Protein 6XKG (pdb70)

Structure (mmCIF, N/CA/C/O backbone):
data_6XKG
#
_entry.id   6XKG
#
_cell.length_a   133.760
_cell.length_b   65.012
_cell.length_c   92.235
_cell.angle_alpha   90.000
_cell.angle_beta   124.735
_cell.angle_gamma   90.000
#
_symmetry.space_group_name_H-M   'C 1 2 1'
#
loop_
_entity.id
_entity.type
_entity.pdbx_description
1 polymer 'Heparan sulfate glucosamine 3-O-sulfotransferase 3A1'
2 branched '2-deoxy-6-O-sulfo-2-(sulfoamino)-alpha-D-glucopyranose-(1-4)-2-O-sulfo-alpha-L-idopyranuronic acid-(1-4)-2-deoxy-6-O-sulfo-2-(sulfoamino)-alpha-D-glucopyranose-(1-4)-2-O-sulfo-alpha-L-idopyranuronic acid-(1-4)-2-deoxy-6-O-sulfo-2-(sulfoamino)-alpha-D-glucopyranose-(1-4)-beta-D-glucopyranuronic acid'
3 branched '2-acetamido-2-deoxy-6-O-sulfo-alpha-D-glucopyranose-(1-4)-beta-D-glucopyranuronic acid-(1-4)-2-deoxy-6-O-sulfo-2-(sulfoamino)-alpha-D-glucopyranose-(1-4)-2-O-sulfo-alpha-L-idopyranuronic acid-(1-4)-2-deoxy-6-O-sulfo-2-(sulfoamino)-alpha-D-glucopyranose-(1-4)-2-O-sulfo-alpha-L-idopyranuronic acid-(1-4)-2-deoxy-6-O-sulfo-2-(sulfoamino)-alpha-D-glucopyranose-(1-4)-beta-D-glucopyranuronic acid'
4 non-polymer P-NITROPHENOL
5 non-polymer "ADENOSINE-3'-5'-DIPHOSPHATE"
6 non-polymer 'SODIUM ION'
7 non-polymer 1,2-ETHANEDIOL
8 water water
#
loop_
_atom_site.group_PDB
_atom_site.id
_atom_site.type_symbol
_atom_site.label_atom_id
_atom_site.label_alt_id
_atom_site.label_comp_id
_atom_site.label_asym_id
_atom_site.label_entity_id
_atom_site.label_seq_id
_atom_site.pdbx_PDB_ins_code
_atom_site.Cartn_x
_atom_site.Cartn_y
_atom_site.Cartn_z
_atom_site.occupancy
_atom_site.B_iso_or_equiv
_atom_site.auth_seq_id
_atom_site.auth_comp_id
_atom_site.auth_asym_id
_atom_site.auth_atom_id
_atom_site.pdbx_PDB_model_num
ATOM 1 N N . LEU A 1 8 ? 32.69900 -63.86100 88.33500 1.000 59.30873 141 LEU B N 1
ATOM 2 C CA . LEU A 1 8 ? 33.98600 -63.19200 88.50300 1.000 56.55873 141 LEU B CA 1
ATOM 3 C C . LEU A 1 8 ? 34.12200 -62.02800 87.51900 1.000 53.69379 141 LEU B C 1
ATOM 4 O O . LEU A 1 8 ? 34.71600 -61.00600 87.84500 1.000 53.50220 141 LEU B O 1
ATOM 6 N N . ALA A 1 9 ? 33.56700 -62.18200 86.31900 1.000 53.46660 142 ALA B N 1
ATOM 7 C CA . ALA A 1 9 ? 33.61100 -61.12300 85.31700 1.000 52.53468 142 ALA B CA 1
ATOM 8 C C . ALA A 1 9 ? 32.52000 -60.09000 85.58100 1.000 47.66503 142 ALA B C 1
ATOM 9 O O . ALA A 1 9 ? 31.45900 -60.40700 86.13100 1.000 42.11978 142 ALA B O 1
ATOM 11 N N . LEU A 1 10 ? 32.78700 -58.84100 85.18500 1.000 38.18298 143 LEU B N 1
ATOM 12 C CA . LEU A 1 10 ? 31.77200 -57.79000 85.23900 1.000 35.81978 143 LEU B CA 1
ATOM 13 C C . LEU A 1 10 ? 30.92200 -57.86700 83.97800 1.000 32.39469 143 LEU B C 1
ATOM 14 O O . LEU A 1 10 ? 31.43500 -57.72200 82.86200 1.000 31.29372 143 LEU B O 1
ATOM 19 N N . LEU A 1 11 ? 29.63000 -58.08200 84.16100 1.000 25.42011 144 LEU B N 1
ATOM 20 C CA . LEU A 1 11 ? 28.67600 -58.13700 83.06800 1.000 23.20165 144 LEU B CA 1
ATOM 21 C C . LEU A 1 11 ? 28.00600 -56.77700 82.94700 1.000 23.43031 144 LEU B C 1
ATOM 22 O O . LEU A 1 11 ? 27.52800 -56.22500 83.94200 1.000 26.88875 144 LEU B O 1
ATOM 27 N N . LEU A 1 12 ? 28.03000 -56.22000 81.74400 1.000 19.06033 145 LEU B N 1
ATOM 28 C CA . LEU A 1 12 ? 27.64500 -54.83900 81.50800 1.000 21.32745 145 LEU B CA 1
ATOM 29 C C . LEU A 1 12 ? 26.19500 -54.73600 81.08900 1.000 20.54436 145 LEU B C 1
ATOM 30 O O . LEU A 1 12 ? 25.64900 -55.62900 80.44200 1.000 20.22754 145 LEU B O 1
ATOM 35 N N . ASP A 1 13 ? 25.60200 -53.60300 81.40600 1.000 18.25180 146 ASP B N 1
ATOM 36 C CA . ASP A 1 13 ? 24.33800 -53.24300 80.77400 1.000 16.86126 146 ASP B CA 1
ATOM 37 C C . ASP A 1 13 ? 24.56500 -53.12500 79.27100 1.000 18.55941 146 ASP B C 1
ATOM 38 O O . ASP A 1 13 ? 25.49600 -52.46000 78.82800 1.000 19.95776 146 ASP B O 1
ATOM 43 N N A GLU A 1 14 ? 23.71400 -53.77500 78.48800 0.520 19.03431 147 GLU B N 1
ATOM 44 N N B GLU A 1 14 ? 23.71000 -53.77600 78.49000 0.480 19.03991 147 GLU B N 1
ATOM 45 C CA A GLU A 1 14 ? 23.76200 -53.62600 77.04200 0.520 18.68171 147 GLU B CA 1
ATOM 46 C CA B GLU A 1 14 ? 23.74800 -53.64400 77.04100 0.480 18.68840 147 GLU B CA 1
ATOM 47 C C A GLU A 1 14 ? 22.62900 -52.76400 76.51100 0.520 19.73834 147 GLU B C 1
ATOM 48 C C B GLU A 1 14 ? 22.64200 -52.74700 76.51200 0.480 19.72788 147 GLU B C 1
ATOM 49 O O A GLU A 1 14 ? 22.51400 -52.58700 75.29200 0.520 18.62281 147 GLU B O 1
ATOM 50 O O B GLU A 1 14 ? 22.55600 -52.52900 75.29800 0.480 18.64040 147 GLU B O 1
ATOM 61 N N . GLY A 1 15 ? 21.81000 -52.20400 77.39000 1.000 17.48370 148 GLY B N 1
ATOM 62 C CA . GLY A 1 15 ? 20.75400 -51.32300 76.97000 1.000 15.94661 148 GLY B CA 1
ATOM 63 C C . GLY A 1 15 ? 19.50500 -52.09700 76.60800 1.000 20.70496 148 GLY B C 1
ATOM 64 O O . GLY A 1 15 ? 19.39700 -53.30900 76.79000 1.000 20.28522 148 GLY B O 1
ATOM 65 N N . SER A 1 16 ? 18.55500 -51.36400 76.04500 1.000 20.85638 149 SER B N 1
ATOM 66 C CA . SER A 1 16 ? 17.28000 -51.91700 75.62600 1.000 20.28201 149 SER B CA 1
ATOM 67 C C . SER A 1 16 ? 17.26800 -52.10900 74.11100 1.000 18.63572 149 SER B C 1
ATOM 68 O O . SER A 1 16 ? 18.09300 -51.57000 73.37700 1.000 18.81518 149 SER B O 1
ATOM 71 N N . LYS A 1 17 ? 16.27300 -52.85300 73.64400 1.000 16.69427 150 LYS B N 1
ATOM 72 C CA . LYS A 1 17 ? 15.99500 -52.96800 72.22000 1.000 15.49738 150 LYS B CA 1
ATOM 73 C C . LYS A 1 17 ? 15.03700 -51.85700 71.82100 1.000 16.10147 150 LYS B C 1
ATOM 74 O O . LYS A 1 17 ? 13.88600 -51.83000 72.27200 1.000 17.15767 150 LYS B O 1
ATOM 80 N N . GLN A 1 18 ? 15.50300 -50.96900 70.94300 1.000 15.08484 151 GLN B N 1
ATOM 81 C CA . GLN A 1 18 ? 14.70200 -49.90700 70.36900 1.000 14.29686 151 GLN B CA 1
ATOM 82 C C . GLN A 1 18 ? 14.20200 -50.30900 68.99200 1.000 13.39445 151 GLN B C 1
ATOM 83 O O . GLN A 1 18 ? 14.86800 -51.03500 68.25700 1.000 15.52113 151 GLN B O 1
ATOM 89 N N . LEU A 1 19 ? 13.04800 -49.79000 68.62000 1.000 13.14171 152 LEU B N 1
ATOM 90 C CA . LEU A 1 19 ? 12.63200 -49.86200 67.23200 1.000 14.18227 152 LEU B CA 1
ATOM 91 C C . LEU A 1 19 ? 13.61000 -49.05500 66.37500 1.000 12.39134 152 LEU B C 1
ATOM 92 O O . LEU A 1 19 ? 14.17600 -48.06800 66.83300 1.000 14.91411 152 LEU B O 1
ATOM 97 N N . PRO A 1 20 ? 13.82900 -49.44100 65.11400 1.000 13.41953 153 PRO B N 1
ATOM 98 C CA . PRO A 1 20 ? 14.85900 -48.76900 64.31700 1.000 13.74519 153 PRO B CA 1
ATOM 99 C C . PRO A 1 20 ? 14.47500 -47.33100 64.01100 1.000 14.69108 153 PRO B C 1
ATOM 100 O O . PRO A 1 20 ? 13.37200 -47.05800 63.54300 1.000 15.14146 153 PRO B O 1
ATOM 104 N N . GLN A 1 21 ? 15.39800 -46.40800 64.28600 1.000 12.61547 154 GLN B N 1
ATOM 105 C CA . GLN A 1 21 ? 15.17000 -45.01600 63.92700 1.000 14.30890 154 GLN B CA 1
ATOM 106 C C . GLN A 1 21 ? 15.49400 -44.72400 62.46700 1.000 13.64741 154 GLN B C 1
ATOM 107 O O . GLN A 1 21 ? 15.09700 -43.66400 61.95500 1.000 14.86395 154 GLN B O 1
ATOM 113 N N . ALA A 1 22 ? 16.19500 -45.62300 61.78400 1.000 11.62017 155 ALA B N 1
ATOM 114 C CA . ALA A 1 22 ? 16.47400 -45.44200 60.36900 1.000 10.88922 155 ALA B CA 1
ATOM 115 C C . ALA A 1 22 ? 16.45500 -46.81100 59.73000 1.000 12.61980 155 ALA B C 1
ATOM 116 O O . ALA A 1 22 ? 16.95600 -47.78200 60.31900 1.000 13.20581 155 ALA B O 1
ATOM 118 N N . ILE A 1 23 ? 15.87800 -46.87800 58.53200 1.000 12.36704 156 ILE B N 1
ATOM 119 C CA . ILE A 1 23 ? 15.73400 -48.13300 57.80200 1.000 11.04609 156 ILE B CA 1
ATOM 120 C C . ILE A 1 23 ? 16.22400 -47.91600 56.38500 1.000 12.76141 156 ILE B C 1
ATOM 121 O O . ILE A 1 23 ? 15.85700 -46.92000 55.74700 1.000 12.81264 156 ILE B O 1
ATOM 126 N N . ILE A 1 24 ? 17.02000 -48.85500 55.88600 1.000 10.27155 157 ILE B N 1
ATOM 127 C CA . ILE A 1 24 ? 17.37500 -48.87800 54.46700 1.000 10.96376 157 ILE B CA 1
ATOM 128 C C . ILE A 1 24 ? 16.25600 -49.64800 53.76700 1.000 12.03406 157 ILE B C 1
ATOM 129 O O . ILE A 1 24 ? 16.10200 -50.85600 53.96800 1.000 12.46169 157 ILE B O 1
ATOM 134 N N . ILE A 1 25 ? 15.39800 -48.92800 53.04200 1.000 11.76326 158 ILE B N 1
ATOM 135 C CA . ILE A 1 25 ? 14.16000 -49.48800 52.51500 1.000 10.94265 158 ILE B CA 1
ATOM 136 C C . ILE A 1 25 ? 14.27100 -49.94900 51.07300 1.000 13.73802 158 ILE B C 1
ATOM 137 O O . ILE A 1 25 ? 13.28600 -50.45400 50.53800 1.000 13.51443 158 ILE B O 1
ATOM 142 N N . GLY A 1 26 ? 15.41100 -49.75000 50.41500 1.000 12.39178 159 GLY B N 1
ATOM 143 C CA . GLY A 1 26 ? 15.53900 -50.11200 49.00700 1.000 12.29409 159 GLY B CA 1
ATOM 144 C C . GLY A 1 26 ? 16.86200 -49.61300 48.47800 1.000 11.80498 159 GLY B C 1
ATOM 145 O O . GLY A 1 26 ? 17.64400 -49.03700 49.25900 1.000 12.31537 159 GLY B O 1
ATOM 146 N N . VAL A 1 27 ? 17.15000 -49.81900 47.18500 1.000 12.69780 160 VAL B N 1
ATOM 147 C CA . VAL A 1 27 ? 16.37700 -50.67900 46.28200 1.000 12.82825 160 VAL B CA 1
ATOM 148 C C . VAL A 1 27 ? 17.08400 -52.02100 46.16200 1.000 13.40943 160 VAL B C 1
ATOM 149 O O . VAL A 1 27 ? 18.27800 -52.15800 46.43900 1.000 14.69848 160 VAL B O 1
ATOM 153 N N . LYS A 1 28 ? 16.33000 -53.02700 45.72800 1.000 13.78788 161 LYS B N 1
ATOM 154 C CA . LYS A 1 28 ? 16.90000 -54.33100 45.48100 1.000 12.63642 161 LYS B CA 1
ATOM 155 C C . LYS A 1 28 ? 18.06900 -54.21700 44.50000 1.000 14.48160 161 LYS B C 1
ATOM 156 O O . LYS A 1 28 ? 17.91900 -53.64800 43.41300 1.000 14.70660 161 LYS B O 1
ATOM 162 N N . LYS A 1 29 ? 19.23300 -54.72800 44.92000 1.000 13.15403 162 LYS B N 1
ATOM 163 C CA . LYS A 1 29 ? 20.49800 -54.73000 44.19000 1.000 11.61661 162 LYS B CA 1
ATOM 164 C C . LYS A 1 29 ? 21.13500 -53.35500 44.08800 1.000 14.48637 162 LYS B C 1
ATOM 165 O O . LYS A 1 29 ? 22.09800 -53.18000 43.33700 1.000 15.07855 162 LYS B O 1
ATOM 171 N N . GLY A 1 30 ? 20.65600 -52.37500 44.84900 1.000 13.68071 163 GLY B N 1
ATOM 172 C CA . GLY A 1 30 ? 21.25700 -51.05600 44.77800 1.000 13.10885 163 GLY B CA 1
ATOM 173 C C . GLY A 1 30 ? 22.59900 -50.94000 45.46900 1.000 13.98114 163 GLY B C 1
ATOM 174 O O . GLY A 1 30 ? 23.35000 -50.00300 45.17000 1.000 13.56586 163 GLY B O 1
ATOM 175 N N . GLY A 1 31 ? 22.89900 -51.84600 46.41000 1.000 13.32082 164 GLY B N 1
ATOM 176 C CA . GLY A 1 31 ? 24.03100 -51.74500 47.30800 1.000 12.61078 164 GLY B CA 1
ATOM 177 C C . GLY A 1 31 ? 23.61300 -51.65000 48.76300 1.000 10.67271 164 GLY B C 1
ATOM 178 O O . GLY A 1 31 ? 24.35100 -51.09400 49.59000 1.000 12.35718 164 GLY B O 1
ATOM 179 N N . THR A 1 32 ? 22.47400 -52.26000 49.09900 1.000 11.48391 165 THR B N 1
ATOM 180 C CA . THR A 1 32 ? 21.94900 -52.11900 50.45300 1.000 12.02160 165 THR B CA 1
ATOM 181 C C . THR A 1 32 ? 22.82300 -52.83800 51.48500 1.000 12.60153 165 THR B C 1
ATOM 182 O O . THR A 1 32 ? 23.05500 -52.31700 52.59100 1.000 13.05050 165 THR B O 1
ATOM 186 N N . ARG A 1 33 ? 23.32500 -54.03500 51.15900 1.000 13.11642 166 ARG B N 1
ATOM 187 C CA . ARG A 1 33 ? 24.17200 -54.74600 52.11400 1.000 15.28355 166 ARG B CA 1
ATOM 188 C C . ARG A 1 33 ? 25.47200 -53.99600 52.35300 1.000 11.96433 166 ARG B C 1
ATOM 189 O O . ARG A 1 33 ? 25.89200 -53.80400 53.50100 1.000 13.21529 166 ARG B O 1
ATOM 197 N N . ALA A 1 34 ? 26.11400 -53.53800 51.27500 1.000 12.50634 167 ALA B N 1
ATOM 198 C CA . ALA A 1 34 ? 27.34600 -52.77500 51.40600 1.000 10.66806 167 ALA B CA 1
ATOM 199 C C . ALA A 1 34 ? 27.14100 -51.58800 52.32200 1.000 12.77525 167 ALA B C 1
ATOM 200 O O . ALA A 1 34 ? 27.93300 -51.35900 53.23100 1.000 12.73450 167 ALA B O 1
ATOM 202 N N . LEU A 1 35 ? 26.08800 -50.80500 52.08700 1.000 11.63871 168 LEU B N 1
ATOM 203 C CA . LEU A 1 35 ? 25.90600 -49.63100 52.93100 1.000 11.02715 168 LEU B CA 1
ATOM 204 C C . LEU A 1 35 ? 25.74600 -50.01700 54.39400 1.000 11.53088 168 LEU B C 1
ATOM 205 O O . 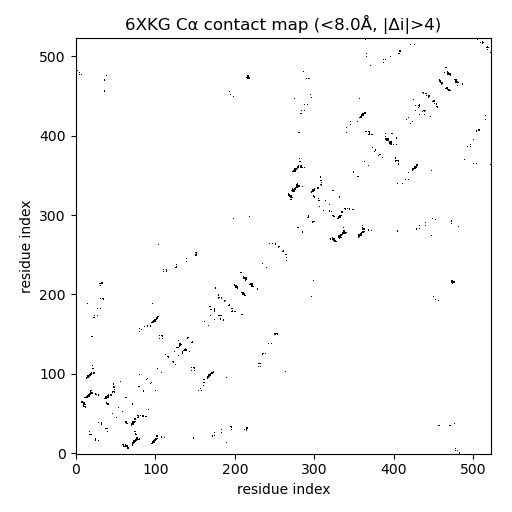LEU A 1 35 ? 26.37000 -49.41300 55.27300 1.000 11.95774 168 LEU B O 1
ATOM 210 N N . LEU A 1 36 ? 24.89700 -51.01000 54.69400 1.000 11.05306 169 LEU B N 1
ATOM 211 C CA . LEU A 1 36 ? 24.69100 -51.36800 56.09800 1.000 11.35063 169 LEU B CA 1
ATOM 212 C C . LEU A 1 36 ? 25.97200 -51.90400 56.72100 1.000 12.48271 169 LEU B C 1
ATOM 213 O O . LEU A 1 36 ? 26.28500 -51.60500 57.88300 1.000 13.35361 169 LEU B O 1
ATOM 218 N N . GLU A 1 37 ? 26.72400 -52.71400 55.96300 1.000 13.74567 170 GLU B N 1
ATOM 219 C CA . GLU A 1 37 ? 27.98200 -53.25200 56.46400 1.000 14.53763 170 GLU B CA 1
ATOM 220 C C . GLU A 1 37 ? 28.96200 -52.14100 56.80300 1.000 13.82105 170 GLU B C 1
ATOM 221 O O . GLU A 1 37 ? 29.64600 -52.20100 57.83400 1.000 15.14360 170 GLU B O 1
ATOM 227 N N . PHE A 1 38 ? 29.03200 -51.11700 55.96500 1.000 12.26763 171 PHE B N 1
ATOM 228 C CA . PHE A 1 38 ? 29.93100 -50.00800 56.23400 1.000 11.91154 171 PHE B CA 1
ATOM 229 C C . PHE A 1 38 ? 29.46900 -49.21600 57.45700 1.000 11.75876 171 PHE B C 1
ATOM 230 O O . PHE A 1 38 ? 30.30000 -48.78800 58.28000 1.000 13.40955 171 PHE B O 1
ATOM 238 N N . LEU A 1 39 ? 28.15600 -48.99200 57.58300 1.000 12.65839 172 LEU B N 1
ATOM 239 C CA . LEU A 1 39 ? 27.64200 -48.25300 58.72600 1.000 13.31396 172 LEU B CA 1
ATOM 240 C C . LEU A 1 39 ? 27.93300 -48.97000 60.02800 1.000 12.84755 172 LEU B C 1
ATOM 241 O O . LEU A 1 39 ? 28.09200 -48.31900 61.06900 1.000 12.64232 172 LEU B O 1
ATOM 246 N N . ARG A 1 40 ? 27.99900 -50.30500 60.01500 1.000 13.28016 173 ARG B N 1
ATOM 247 C CA . ARG A 1 40 ? 28.24800 -51.05500 61.24900 1.000 14.32812 173 ARG B CA 1
ATOM 248 C C . ARG A 1 40 ? 29.63600 -50.79700 61.84300 1.000 15.28414 173 ARG B C 1
ATOM 249 O O . ARG A 1 40 ? 29.86600 -51.15400 63.01200 1.000 16.00691 173 ARG B O 1
ATOM 257 N N . VAL A 1 41 ? 30.56500 -50.22600 61.07000 1.000 13.85024 174 VAL B N 1
ATOM 258 C CA . VAL A 1 41 ? 31.85500 -49.80800 61.60800 1.000 13.50963 174 VAL B CA 1
ATOM 259 C C . VAL A 1 41 ? 31.68800 -48.73800 62.68300 1.000 16.28768 174 VAL B C 1
ATOM 260 O O . VAL A 1 41 ? 32.49700 -48.65700 63.61500 1.000 19.67720 174 VAL B O 1
ATOM 264 N N . HIS A 1 42 ? 30.64300 -47.91100 62.57500 1.000 14.45502 175 HIS B N 1
ATOM 265 C CA . HIS A 1 42 ? 30.47700 -46.75600 63.43700 1.000 13.42957 175 HIS B CA 1
ATOM 266 C C . HIS A 1 42 ? 30.15600 -47.18400 64.87200 1.000 14.57029 175 HIS B C 1
ATOM 267 O O . HIS A 1 42 ? 29.30800 -48.05700 65.09100 1.000 13.88091 175 HIS B O 1
ATOM 274 N N . PRO A 1 43 ? 30.79200 -46.57300 65.87800 1.000 12.59255 176 PRO B N 1
ATOM 275 C CA . PRO A 1 43 ? 30.47600 -46.93500 67.26600 1.000 13.40600 176 PRO B CA 1
ATOM 276 C C . PRO A 1 43 ? 29.03100 -46.67500 67.66800 1.000 13.60870 176 PRO B C 1
ATOM 277 O O . PRO A 1 43 ? 28.56400 -47.26500 68.64900 1.000 14.79572 176 PRO B O 1
ATOM 281 N N . ASP A 1 44 ? 28.32800 -45.78800 66.96300 1.000 12.37859 177 ASP B N 1
ATOM 282 C CA . ASP A 1 44 ? 26.96400 -45.41600 67.31400 1.000 13.94800 177 ASP B CA 1
ATOM 283 C C . ASP A 1 44 ? 25.91000 -46.10100 66.44500 1.000 16.12023 177 ASP B C 1
ATOM 284 O O . ASP A 1 44 ? 24.75400 -45.65300 66.43400 1.000 16.89767 177 ASP B O 1
ATOM 289 N N . VAL A 1 45 ? 26.27300 -47.16000 65.72000 1.000 13.83487 178 VAL B N 1
ATOM 290 C CA . VAL A 1 45 ? 25.33100 -47.91700 64.90100 1.000 12.40464 178 VAL B CA 1
ATOM 291 C C . VAL A 1 45 ? 25.23600 -49.34700 65.40800 1.000 13.78272 178 VAL B C 1
ATOM 292 O O . VAL A 1 45 ? 26.25300 -50.01300 65.62300 1.000 15.19762 178 VAL B O 1
ATOM 296 N N . ARG A 1 46 ? 24.01500 -49.84000 65.54700 1.000 13.11185 179 ARG B N 1
ATOM 297 C CA . ARG A 1 46 ? 23.80400 -51.26600 65.70500 1.000 11.52815 179 ARG B CA 1
ATOM 298 C C . ARG A 1 46 ? 22.79600 -51.72900 64.66600 1.000 12.55720 179 ARG B C 1
ATOM 299 O O . ARG A 1 46 ? 21.77000 -51.08600 64.45500 1.000 14.23278 179 ARG B O 1
ATOM 307 N N . ALA A 1 47 ? 23.08000 -52.84800 64.01600 1.000 12.50742 180 ALA B N 1
ATOM 308 C CA . ALA A 1 47 ? 22.24600 -53.29800 62.90600 1.000 12.82635 180 ALA B CA 1
ATOM 309 C C . ALA A 1 47 ? 21.75500 -54.72900 63.08100 1.000 15.37146 180 ALA B C 1
ATOM 310 O O . ALA A 1 47 ? 22.45300 -55.59600 63.63800 1.000 16.66683 180 ALA B O 1
ATOM 312 N N . VAL A 1 48 ? 20.57400 -54.97500 62.52100 1.000 14.40068 181 VAL B N 1
ATOM 313 C CA . VAL A 1 48 ? 20.10300 -56.32900 62.26200 1.000 16.17721 181 VAL B CA 1
ATOM 314 C C . VAL A 1 48 ? 20.89200 -56.89700 61.09700 1.000 16.09455 181 VAL B C 1
ATOM 315 O O . VAL A 1 48 ? 21.21500 -56.18200 60.13300 1.000 15.34488 181 VAL B O 1
ATOM 319 N N . GLY A 1 49 ? 21.19900 -58.19100 61.16900 1.000 15.40668 182 GLY B N 1
ATOM 320 C CA . GLY A 1 49 ? 21.90700 -58.87500 60.09000 1.000 15.48718 182 GLY B CA 1
ATOM 321 C C . GLY A 1 49 ? 21.03000 -59.23500 58.90600 1.000 16.27243 182 GLY B C 1
ATOM 322 O O . GLY A 1 49 ? 20.97000 -58.48300 57.92900 1.000 17.99541 182 GLY B O 1
ATOM 323 N N . ALA A 1 50 ? 20.33200 -60.36900 58.96800 1.000 17.89045 183 ALA B N 1
ATOM 324 C CA . ALA A 1 50 ? 19.47300 -60.75700 57.85800 1.000 19.72723 183 ALA B CA 1
ATOM 325 C C . ALA A 1 50 ? 18.32300 -59.76600 57.66200 1.000 16.80533 183 ALA B C 1
ATOM 326 O O . ALA A 1 50 ? 17.88500 -59.08300 58.58900 1.000 20.72721 183 ALA B O 1
ATOM 328 N N . GLU A 1 51 ? 17.84800 -59.66900 56.42700 1.000 16.30796 184 GLU B N 1
ATOM 329 C CA . GLU A 1 51 ? 16.72600 -58.79900 56.10300 1.000 15.66496 184 GLU B CA 1
ATOM 330 C C . GLU A 1 51 ? 15.49100 -59.19300 56.90300 1.000 15.49639 184 GLU B C 1
ATOM 331 O O . GLU A 1 51 ? 15.01900 -60.33000 56.75500 1.000 16.62006 184 GLU B O 1
ATOM 337 N N . PRO A 1 52 ? 14.90400 -58.29400 57.70900 1.000 14.62429 185 PRO B N 1
ATOM 338 C CA . PRO A 1 52 ? 13.72000 -58.71600 58.49500 1.000 15.23989 185 PRO B CA 1
ATOM 339 C C . PRO A 1 52 ? 12.49300 -59.03300 57.67000 1.000 18.55097 185 PRO B C 1
ATOM 340 O O . PRO A 1 52 ? 11.70000 -59.91000 58.05300 1.000 17.05792 185 PRO B O 1
ATOM 344 N N . HIS A 1 53 ? 12.24700 -58.29000 56.59300 1.000 15.02183 186 HIS B N 1
ATOM 345 C CA . HIS A 1 53 ? 11.00100 -58.40700 55.84400 1.000 14.08913 186 HIS B CA 1
ATOM 346 C C . HIS A 1 53 ? 9.79300 -58.33100 56.76300 1.000 15.93073 186 HIS B C 1
ATOM 347 O O . HIS A 1 53 ? 8.83500 -59.09900 56.63400 1.000 17.71322 186 HIS B O 1
ATOM 354 N N . PHE A 1 54 ? 9.82000 -57.36000 57.67300 1.000 14.73058 187 PHE B N 1
ATOM 355 C CA . PHE A 1 54 ? 8.69000 -57.17500 58.58000 1.000 15.04506 187 PHE B CA 1
ATOM 356 C C . PHE A 1 54 ? 7.53700 -56.44900 57.91100 1.000 16.99712 187 PHE B C 1
ATOM 357 O O . PHE A 1 54 ? 6.40700 -56.95000 57.90900 1.000 18.38937 187 PHE B O 1
ATOM 365 N N . PHE A 1 55 ? 7.78700 -55.27600 57.32200 1.000 15.40477 188 PHE B N 1
ATOM 366 C CA . PHE A 1 55 ? 6.69500 -54.45200 56.83100 1.000 17.23582 188 PHE B CA 1
ATOM 367 C C . PHE A 1 55 ? 6.09000 -54.98600 55.53900 1.000 19.83385 188 PHE B C 1
ATOM 368 O O . PHE A 1 55 ? 5.00400 -54.53100 55.15700 1.000 20.56030 188 PHE B O 1
ATOM 376 N N . ASP A 1 56 ? 6.73200 -55.96800 54.89800 1.000 16.09171 189 ASP B N 1
ATOM 377 C CA . ASP A 1 56 ? 6.14300 -56.61800 53.73100 1.000 17.20474 189 ASP B CA 1
ATOM 378 C C . ASP A 1 56 ? 5.60900 -58.01600 54.02500 1.000 22.54546 189 ASP B C 1
ATOM 379 O O . ASP A 1 56 ? 4.45000 -58.29500 53.67000 1.000 25.65917 189 ASP B O 1
ATOM 384 N N . ARG A 1 57 ? 6.36500 -58.90100 54.67400 1.000 17.65838 190 ARG B N 1
ATOM 385 C CA . ARG A 1 57 ? 5.99700 -60.31600 54.80100 1.000 19.48257 190 ARG B CA 1
ATOM 386 C C . ARG A 1 57 ? 5.52600 -60.74400 56.18200 1.000 20.90805 190 ARG B C 1
ATOM 387 O O . ARG A 1 57 ? 4.66400 -61.62400 56.27400 1.000 25.79467 190 ARG B O 1
ATOM 395 N N . SER A 1 58 ? 6.08700 -60.20300 57.26500 1.000 21.14180 191 SER B N 1
ATOM 396 C CA . SER A 1 58 ? 5.82000 -60.72300 58.60500 1.000 20.79563 191 SER B CA 1
ATOM 397 C C . SER A 1 58 ? 5.08600 -59.71200 59.48400 1.000 19.39470 191 SER B C 1
ATOM 398 O O . SER A 1 58 ? 5.10200 -59.83100 60.71500 1.000 21.10470 191 SER B O 1
ATOM 401 N N . TYR A 1 59 ? 4.40600 -58.75900 58.86900 1.000 19.77517 192 TYR B N 1
ATOM 402 C CA . TYR A 1 59 ? 3.76000 -57.67700 59.59600 1.000 20.46801 192 TYR B CA 1
ATOM 403 C C . TYR A 1 59 ? 2.74100 -58.17200 60.61400 1.000 22.35399 192 TYR B C 1
ATOM 404 O O . TYR A 1 59 ? 2.53000 -57.51300 61.64400 1.000 20.84846 192 TYR B O 1
ATOM 413 N N . ASP A 1 60 ? 2.08900 -59.30700 60.33700 1.000 21.60357 193 ASP B N 1
ATOM 414 C CA . ASP A 1 60 ? 1.12600 -59.86000 61.29500 1.000 21.61087 193 ASP B CA 1
ATOM 415 C C . ASP A 1 60 ? 1.76500 -60.30300 62.60100 1.000 25.94383 193 ASP B C 1
ATOM 416 O O . ASP A 1 60 ? 1.04800 -60.51000 63.59500 1.000 24.57358 193 ASP B O 1
ATOM 421 N N . LYS A 1 61 ? 3.08300 -60.47100 62.63800 1.000 21.47890 194 LYS B N 1
ATOM 422 C CA . LYS A 1 61 ? 3.74900 -60.82400 63.88200 1.000 21.22613 194 LYS B CA 1
ATOM 423 C C . LYS A 1 61 ? 3.73600 -59.66700 64.87300 1.000 23.21978 194 LYS B C 1
ATOM 424 O O . LYS A 1 61 ? 3.88900 -59.90600 66.07300 1.000 22.07082 194 LYS B O 1
ATOM 430 N N . GLY A 1 62 ? 3.54300 -58.43000 64.40300 1.000 19.09997 195 GLY B N 1
ATOM 431 C CA . GLY A 1 62 ? 3.43200 -57.28100 65.28200 1.000 18.88961 195 GLY B CA 1
ATOM 432 C C . GLY A 1 62 ? 4.76500 -56.64900 65.66700 1.000 17.72666 195 GLY B C 1
ATOM 433 O O . GLY A 1 62 ? 5.85100 -57.24900 65.57900 1.000 17.50226 195 GLY B O 1
ATOM 434 N N . LEU A 1 63 ? 4.65300 -55.43700 66.21500 1.000 16.10627 196 LEU B N 1
ATOM 435 C CA . LEU A 1 63 ? 5.83000 -54.64400 66.54100 1.000 16.79949 196 LEU B CA 1
ATOM 436 C C . LEU A 1 63 ? 6.60800 -55.14300 67.74700 1.000 16.17281 196 LEU B C 1
ATOM 437 O O . LEU A 1 63 ? 7.78700 -54.77700 67.88000 1.000 15.89268 196 LEU B O 1
ATOM 442 N N . ALA A 1 64 ? 6.00700 -55.91200 68.67100 1.000 16.38998 197 ALA B N 1
ATOM 443 C CA . ALA A 1 64 ? 6.84500 -56.47800 69.72500 1.000 16.75717 197 ALA B CA 1
ATOM 444 C C . ALA A 1 64 ? 7.81800 -57.50100 69.15400 1.000 19.80746 197 ALA B C 1
ATOM 445 O O . ALA A 1 64 ? 8.99400 -57.53700 69.54200 1.000 18.00106 197 ALA B O 1
ATOM 447 N N . TRP A 1 65 ? 7.34700 -58.31000 68.20500 1.000 17.98606 198 TRP B N 1
ATOM 448 C CA . TRP A 1 65 ? 8.22000 -59.26700 67.53500 1.000 17.94701 198 TRP B CA 1
ATOM 449 C C . TRP A 1 65 ? 9.32100 -58.54300 66.77200 1.000 19.41277 198 TRP B C 1
ATOM 450 O O . TRP A 1 65 ? 10.49900 -58.92100 66.84900 1.000 19.88873 198 TRP B O 1
ATOM 461 N N . TYR A 1 66 ? 8.95400 -57.47400 66.06800 1.000 17.42594 199 TYR B N 1
ATOM 462 C CA . TYR A 1 66 ? 9.94700 -56.69000 65.32200 1.000 14.40166 199 TYR B CA 1
ATOM 463 C C . TYR A 1 66 ? 10.97100 -56.06900 66.26500 1.000 16.45794 199 TYR B C 1
ATOM 464 O O . TYR A 1 66 ? 12.18700 -56.15700 66.04200 1.000 16.22005 199 TYR B O 1
ATOM 473 N N . ARG A 1 67 ? 10.50300 -55.45000 67.34800 1.000 16.56221 200 ARG B N 1
ATOM 474 C CA . ARG A 1 67 ? 11.42100 -54.92100 68.34000 1.000 16.44903 200 ARG B CA 1
ATOM 475 C C . ARG A 1 67 ? 12.39100 -55.98900 68.82000 1.000 17.80917 200 ARG B C 1
ATOM 476 O O . ARG A 1 67 ? 13.58600 -55.72000 68.99900 1.000 16.89580 200 ARG B O 1
ATOM 484 N N . ASP A 1 68 ? 11.89400 -57.20900 69.04700 1.000 17.84689 201 ASP B N 1
ATOM 485 C CA . ASP A 1 68 ? 12.74800 -58.22400 69.63900 1.000 17.32782 201 ASP B CA 1
ATOM 486 C C . ASP A 1 68 ? 13.79900 -58.72500 68.65900 1.000 17.70879 201 ASP B C 1
ATOM 487 O O . ASP A 1 68 ? 14.79300 -59.30200 69.10500 1.000 19.53002 201 ASP B O 1
ATOM 492 N N . LEU A 1 69 ? 13.61300 -58.48800 67.35200 1.000 16.18380 202 LEU B N 1
ATOM 493 C CA . LEU A 1 69 ? 14.62800 -58.81000 66.35500 1.000 18.08294 202 LEU B CA 1
ATOM 494 C C . LEU A 1 69 ? 15.80900 -57.85400 66.42900 1.000 19.06015 202 LEU B C 1
ATOM 495 O O . LEU A 1 69 ? 16.89500 -58.17400 65.91700 1.000 17.87365 202 LEU B O 1
ATOM 500 N N . MET A 1 70 ? 15.60700 -56.67900 67.00800 1.000 16.04323 203 MET B N 1
ATOM 501 C CA . MET A 1 70 ? 16.61400 -55.62600 66.95300 1.000 14.19690 203 MET B CA 1
ATOM 502 C C . MET A 1 70 ? 17.79500 -55.93400 67.87800 1.000 15.36107 203 MET B C 1
ATOM 503 O O . MET A 1 70 ? 17.63700 -56.58800 68.91700 1.000 16.94268 203 MET B O 1
ATOM 508 N N . PRO A 1 71 ? 18.98800 -55.44500 67.54900 1.000 13.79772 204 PRO B N 1
ATOM 509 C CA . PRO A 1 71 ? 20.07400 -55.45100 68.53400 1.000 15.71156 204 PRO B CA 1
ATOM 510 C C . PRO A 1 71 ? 19.74200 -54.55400 69.71500 1.000 18.90678 204 PRO B C 1
ATOM 511 O O . PRO A 1 71 ? 18.97200 -53.60200 69.60400 1.000 17.15276 204 PRO B O 1
ATOM 515 N N . ARG A 1 72 ? 20.37700 -54.82700 70.85200 1.000 16.60698 205 ARG B N 1
ATOM 516 C CA . ARG A 1 72 ? 20.34300 -53.86400 71.94800 1.000 14.38664 205 ARG B CA 1
ATOM 517 C C . ARG A 1 72 ? 21.22000 -52.66400 71.63000 1.000 17.19253 205 ARG B C 1
ATOM 518 O O . ARG A 1 72 ? 22.19800 -52.76200 70.88300 1.000 17.31765 205 ARG B O 1
ATOM 526 N N . THR A 1 73 ? 20.86800 -51.51600 72.20300 1.000 14.99026 206 THR B N 1
ATOM 527 C CA . THR A 1 73 ? 21.65100 -50.31100 72.02300 1.000 13.49728 206 THR B CA 1
ATOM 528 C C . THR A 1 73 ? 21.82900 -49.58600 73.34500 1.000 17.02301 206 THR B C 1
ATOM 529 O O . THR A 1 73 ? 20.93000 -49.54700 74.19800 1.000 17.80153 206 THR B O 1
ATOM 533 N N . LEU A 1 74 ? 22.99800 -48.98100 73.47200 1.000 15.70100 207 LEU B N 1
ATOM 534 C CA . LEU A 1 74 ? 23.22900 -47.96100 74.48700 1.000 15.18545 207 LEU B CA 1
ATOM 535 C C . LEU A 1 74 ? 22.62700 -46.62500 74.05300 1.000 17.60397 207 LEU B C 1
ATOM 536 O O . LEU A 1 74 ? 22.38100 -46.37500 72.87200 1.000 16.47294 207 LEU B O 1
ATOM 541 N N . ASP A 1 75 ? 22.44000 -45.73100 75.02300 1.000 21.69161 208 ASP B N 1
ATOM 542 C CA . ASP A 1 75 ? 21.97000 -44.38200 74.71000 1.000 19.75319 208 ASP B CA 1
ATOM 543 C C . ASP A 1 75 ? 22.80800 -43.75700 73.60500 1.000 22.09603 208 ASP B C 1
ATOM 544 O O . ASP A 1 75 ? 24.04500 -43.80400 73.63600 1.000 22.94701 208 ASP B O 1
ATOM 549 N N . GLY A 1 76 ? 22.12300 -43.15200 72.63100 1.000 19.97098 209 GLY B N 1
ATOM 550 C CA . GLY A 1 76 ? 22.77700 -42.44400 71.55700 1.000 21.40817 209 GLY B CA 1
ATOM 551 C C . GLY A 1 76 ? 23.08000 -43.28000 70.33900 1.000 17.16529 209 GLY B C 1
ATOM 552 O O . GLY A 1 76 ? 23.37200 -42.71500 69.28100 1.000 19.58990 209 GLY B O 1
ATOM 553 N N . GLN A 1 77 ? 23.05400 -44.59900 70.46100 1.000 17.50909 210 GLN B N 1
ATOM 554 C CA . GLN A 1 77 ? 23.27300 -45.43800 69.29300 1.000 11.76296 210 GLN B CA 1
ATOM 555 C C . GLN A 1 77 ? 21.98200 -45.54300 68.51100 1.000 15.24409 210 GLN B C 1
ATOM 556 O O . GLN A 1 77 ? 20.88700 -45.50600 69.08700 1.000 16.95115 210 GLN B O 1
ATOM 562 N N A ILE A 1 78 ? 22.12400 -45.65300 67.18800 0.520 14.12804 211 ILE B N 1
ATOM 563 N N B ILE A 1 78 ? 22.11600 -45.66300 67.19000 0.480 14.13421 211 ILE B N 1
ATOM 564 C CA A ILE A 1 78 ? 21.00900 -45.81300 66.26000 0.520 14.46516 211 ILE B CA 1
ATOM 565 C CA B ILE A 1 78 ? 20.98100 -45.80000 66.28100 0.480 14.46816 211 ILE B CA 1
ATOM 566 C C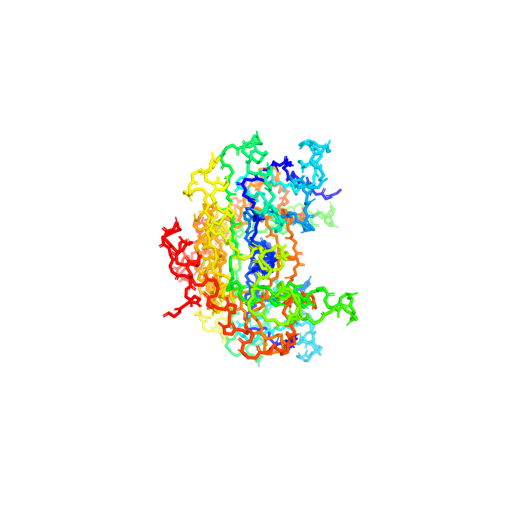 A ILE A 1 78 ? 20.86200 -47.29600 65.95600 0.520 15.63453 211 ILE B C 1
ATOM 567 C C B ILE A 1 78 ? 20.85300 -47.26300 65.88300 0.480 15.65069 211 ILE B C 1
ATOM 568 O O A ILE A 1 78 ? 21.85700 -48.02200 65.81000 0.520 16.90147 211 ILE B O 1
ATOM 569 O O B ILE A 1 78 ? 21.84800 -47.93800 65.57800 0.480 16.32180 211 ILE B O 1
ATOM 578 N N . THR A 1 79 ? 19.61800 -47.74200 65.86400 1.000 11.82263 212 THR B N 1
ATOM 579 C CA . THR A 1 79 ? 19.25600 -49.09300 65.45700 1.000 11.45930 212 THR B CA 1
ATOM 580 C C . THR A 1 79 ? 18.78100 -49.07200 64.00700 1.000 12.58023 212 THR B C 1
ATOM 581 O O . THR A 1 79 ? 17.94800 -48.23500 63.64400 1.000 12.53079 212 THR B O 1
ATOM 585 N N . MET A 1 80 ? 19.29800 -50.00500 63.18200 1.000 12.34643 213 MET B N 1
ATOM 586 C CA . MET A 1 80 ? 18.98200 -50.02200 61.75800 1.000 11.09748 213 MET B CA 1
ATOM 587 C C . MET A 1 80 ? 18.73900 -51.43800 61.26500 1.000 13.05408 213 MET B C 1
ATOM 588 O O . MET A 1 80 ? 19.25600 -52.40700 61.81600 1.000 13.34434 213 MET B O 1
ATOM 593 N N . GLU A 1 81 ? 17.97700 -51.54000 60.17500 1.000 13.25813 214 GLU B N 1
ATOM 594 C CA . GLU A 1 81 ? 17.86400 -52.76500 59.39700 1.000 11.79501 214 GLU B CA 1
ATOM 595 C C . GLU A 1 81 ? 17.77000 -52.36800 57.93800 1.000 13.12203 214 GLU B C 1
ATOM 596 O O . GLU A 1 81 ? 17.48800 -51.21200 57.62200 1.000 12.34601 214 GLU B O 1
ATOM 602 N N . LYS A 1 82 ? 18.00400 -53.33800 57.04700 1.000 12.54490 215 LYS B N 1
ATOM 603 C CA . LYS A 1 82 ? 17.68400 -53.16500 55.62900 1.000 13.54550 215 LYS B CA 1
ATOM 604 C C . LYS A 1 82 ? 16.80900 -54.30700 55.13100 1.000 12.64991 215 LYS B C 1
ATOM 605 O O . LYS A 1 82 ? 17.06200 -55.47700 55.44300 1.000 13.11768 215 LYS B O 1
ATOM 611 N N . THR A 1 83 ? 15.77900 -53.94100 54.39700 1.000 11.79807 216 THR B N 1
ATOM 612 C CA . THR A 1 83 ? 14.94100 -54.83900 53.60000 1.000 11.29268 216 THR B CA 1
ATOM 613 C C . THR A 1 83 ? 14.66300 -54.17700 52.25600 1.000 12.69697 216 THR B C 1
ATOM 614 O O . THR A 1 83 ? 13.85100 -53.24700 52.18000 1.000 13.90308 216 THR B O 1
ATOM 618 N N . PRO A 1 84 ? 15.29600 -54.61900 51.16800 1.000 13.09484 217 PRO B N 1
ATOM 619 C CA . PRO A 1 84 ? 15.17600 -53.85400 49.91800 1.000 13.80091 217 PRO B CA 1
ATOM 620 C C . PRO A 1 84 ? 13.78000 -53.81400 49.32700 1.000 14.90617 217 PRO B C 1
ATOM 621 O O . PRO A 1 84 ? 13.47600 -52.85300 48.61800 1.000 15.76642 217 PRO B O 1
ATOM 625 N N . SER A 1 85 ? 12.93000 -54.80600 49.59300 1.000 14.92840 218 SER B N 1
ATOM 626 C CA . SER A 1 85 ? 11.58700 -54.81300 49.02600 1.000 16.68679 218 SER B CA 1
ATOM 627 C C . SER A 1 85 ? 10.65100 -53.79000 49.65000 1.000 15.13498 218 SER B C 1
ATOM 628 O O . SER A 1 85 ? 9.56800 -53.55100 49.10500 1.000 16.32762 218 SER B O 1
ATOM 631 N N . TYR A 1 86 ? 11.00200 -53.18300 50.78700 1.000 13.90894 219 TYR B N 1
ATOM 632 C CA . TYR A 1 86 ? 10.07400 -52.20800 51.37100 1.000 13.47062 219 TYR B CA 1
ATOM 633 C C . TYR A 1 86 ? 9.69500 -51.13000 50.36900 1.000 13.68198 219 TYR B C 1
ATOM 634 O O . TYR A 1 86 ? 8.52900 -50.72800 50.29800 1.000 14.96696 219 TYR B O 1
ATOM 643 N N . PHE A 1 87 ? 10.66400 -50.64300 49.58300 1.000 13.30977 220 PHE B N 1
ATOM 644 C CA . PHE A 1 87 ? 10.44400 -49.50400 48.69900 1.000 13.77696 220 PHE B CA 1
ATOM 645 C C . PHE A 1 87 ? 9.29300 -49.74000 47.73500 1.000 15.59533 220 PHE B C 1
ATOM 646 O O . PHE A 1 87 ? 8.55200 -48.79900 47.41500 1.000 16.00410 220 PHE B O 1
ATOM 654 N N . VAL A 1 88 ? 9.11800 -50.98000 47.28200 1.000 15.93182 221 VAL B N 1
ATOM 655 C CA . VAL A 1 88 ? 8.09700 -51.31700 46.28600 1.000 15.69942 221 VAL B CA 1
ATOM 656 C C . VAL A 1 88 ? 6.87100 -51.96300 46.91800 1.000 17.89257 221 VAL B C 1
ATOM 657 O O . VAL A 1 88 ? 6.00400 -52.48500 46.20200 1.000 20.84695 221 VAL B O 1
ATOM 661 N N . THR A 1 89 ? 6.77900 -51.94600 48.24600 1.000 16.82444 222 THR B N 1
ATOM 662 C CA . THR A 1 89 ? 5.66900 -52.55000 48.96800 1.000 17.69423 222 THR B CA 1
ATOM 663 C C . THR A 1 89 ? 4.63000 -51.46300 49.22000 1.000 17.58428 222 THR B C 1
ATOM 664 O O . THR A 1 89 ? 4.88800 -50.50100 49.95600 1.000 17.23525 222 THR B O 1
ATOM 668 N N . ARG A 1 90 ? 3.44000 -51.62500 48.63000 1.000 20.49587 223 ARG B N 1
ATOM 669 C CA . ARG A 1 90 ? 2.46400 -50.54100 48.63300 1.000 19.02176 223 ARG B CA 1
ATOM 670 C C . ARG A 1 90 ? 2.06900 -50.14600 50.05300 1.000 19.41139 223 ARG B C 1
ATOM 671 O O . ARG A 1 90 ? 1.89100 -48.95900 50.34100 1.000 20.10763 223 ARG B O 1
ATOM 673 N N . GLU A 1 91 ? 1.95300 -51.11900 50.93800 1.000 20.52779 224 GLU B N 1
ATOM 674 C CA . GLU A 1 91 ? 1.50000 -50.84900 52.29000 1.000 20.77939 224 GLU B CA 1
ATOM 675 C C . GLU A 1 91 ? 2.60300 -50.32500 53.19600 1.000 20.36974 224 GLU B C 1
ATOM 676 O O . GLU A 1 91 ? 2.31100 -49.81200 54.28200 1.000 20.74743 224 GLU B O 1
ATOM 682 N N . ALA A 1 92 ? 3.86800 -50.45900 52.80700 1.000 16.29957 225 ALA B N 1
ATOM 683 C CA . ALA A 1 92 ? 4.93300 -50.19400 53.76700 1.000 15.61680 225 ALA B CA 1
ATOM 684 C C . ALA A 1 92 ? 5.00400 -48.74900 54.23800 1.000 18.59076 225 ALA B C 1
ATOM 685 O O . ALA A 1 92 ? 5.27900 -48.53800 55.43700 1.000 16.42186 225 ALA B O 1
ATOM 687 N N . PRO A 1 93 ? 4.79700 -47.72800 53.40200 1.000 16.63803 226 PRO B N 1
ATOM 688 C CA . PRO A 1 93 ? 4.90200 -46.35900 53.92200 1.000 16.36036 226 PRO B CA 1
ATOM 689 C C . PRO A 1 93 ? 3.95500 -46.08600 55.08000 1.000 16.47935 226 PRO B C 1
ATOM 690 O O . PRO A 1 93 ? 4.37300 -45.53000 56.09200 1.000 16.83909 226 PRO B O 1
ATOM 694 N N . ALA A 1 94 ? 2.68800 -46.46600 54.93800 1.000 18.24678 227 ALA B N 1
ATOM 695 C CA . ALA A 1 94 ? 1.74000 -46.25800 56.03200 1.000 17.27239 227 ALA B CA 1
ATOM 696 C C . ALA A 1 94 ? 2.15400 -47.02100 57.27200 1.000 19.34568 227 ALA B C 1
ATOM 697 O O . ALA A 1 94 ? 1.99000 -46.53000 58.39600 1.000 17.73743 227 ALA B O 1
ATOM 699 N N . ARG A 1 95 ? 2.63900 -48.24400 57.09500 1.000 15.76725 228 ARG B N 1
ATOM 700 C CA . ARG A 1 95 ? 2.96300 -49.08100 58.24300 1.000 16.27159 228 ARG B CA 1
ATOM 701 C C . ARG A 1 95 ? 4.18000 -48.55200 58.98300 1.000 15.59823 228 ARG B C 1
ATOM 702 O O . ARG A 1 95 ? 4.20500 -48.55100 60.22000 1.000 15.89210 228 ARG B O 1
ATOM 710 N N . ILE A 1 96 ? 5.20700 -48.10900 58.25200 1.000 16.31463 229 ILE B N 1
ATOM 711 C CA . ILE A 1 96 ? 6.38200 -47.56500 58.91400 1.000 16.45588 229 ILE B CA 1
ATOM 712 C C . ILE A 1 96 ? 6.03500 -46.26100 59.60400 1.000 15.89812 229 ILE B C 1
ATOM 713 O O . ILE A 1 96 ? 6.45000 -46.03100 60.74500 1.000 15.45597 229 ILE B O 1
ATOM 718 N N . SER A 1 97 ? 5.26400 -45.38400 58.94500 1.000 15.64773 230 SER B N 1
ATOM 719 C CA . SER A 1 97 ? 4.83500 -44.15600 59.60700 1.000 15.67856 230 SER B CA 1
ATOM 720 C C . SER A 1 97 ? 4.03400 -44.45400 60.88300 1.000 16.27280 230 SER B C 1
ATOM 721 O O . SER A 1 97 ? 4.18600 -43.74800 61.88300 1.000 17.24769 230 SER B O 1
ATOM 724 N N . ALA A 1 98 ? 3.19500 -45.49600 60.86700 1.000 15.93438 231 ALA B N 1
ATOM 725 C CA . ALA A 1 98 ? 2.43200 -45.84700 62.07200 1.000 16.25169 231 ALA B CA 1
ATOM 726 C C . ALA A 1 98 ? 3.35300 -46.25900 63.20800 1.000 16.77568 231 ALA B C 1
ATOM 727 O O . ALA A 1 98 ? 3.08500 -45.95800 64.37900 1.000 17.18219 231 ALA B O 1
ATOM 729 N N . MET A 1 99 ? 4.43900 -46.95900 62.89800 1.000 15.78758 232 MET B N 1
ATOM 730 C CA . MET A 1 99 ? 5.45600 -47.21100 63.91600 1.000 15.86074 232 MET B CA 1
ATOM 731 C C . MET A 1 99 ? 6.06400 -45.90800 64.42700 1.000 16.52482 232 MET B C 1
ATOM 732 O O . MET A 1 99 ? 6.08700 -45.65800 65.64300 1.000 17.30775 232 MET B O 1
ATOM 737 N N . SER A 1 100 ? 6.55100 -45.05300 63.52500 1.000 14.95390 233 SER B N 1
ATOM 738 C CA . SER A 1 100 ? 6.95400 -43.69900 63.89300 1.000 15.26880 233 SER B CA 1
ATOM 739 C C . SER A 1 100 ? 7.00500 -42.81800 62.66400 1.000 16.53947 233 SER B C 1
ATOM 740 O O . SER A 1 100 ? 7.69500 -43.12900 61.68300 1.000 15.55869 233 SER B O 1
ATOM 743 N N A LYS A 1 101 ? 6.29900 -41.69100 62.72800 0.610 18.19861 234 LYS B N 1
ATOM 744 N N B LYS A 1 101 ? 6.29900 -41.68900 62.72000 0.390 18.20921 234 LYS B N 1
ATOM 745 C CA A LYS A 1 101 ? 6.34200 -40.74200 61.63200 0.610 18.89292 234 LYS B CA 1
ATOM 746 C CA B LYS A 1 101 ? 6.35400 -40.74700 61.61300 0.390 18.88013 234 LYS B CA 1
ATOM 747 C C A LYS A 1 101 ? 7.72400 -40.12300 61.46000 0.610 16.91227 234 LYS B C 1
ATOM 748 C C B LYS A 1 101 ? 7.73600 -40.12300 61.45400 0.390 16.96745 234 LYS B C 1
ATOM 749 O O A LYS A 1 101 ? 8.00600 -39.58900 60.38500 0.610 17.47894 234 LYS B O 1
ATOM 750 O O B LYS A 1 101 ? 8.02300 -39.56900 60.39000 0.390 17.52183 234 LYS B O 1
ATOM 761 N N . ASP A 1 102 ? 8.59400 -40.22700 62.46900 1.000 16.63666 235 ASP B N 1
ATOM 762 C CA . ASP A 1 102 ? 9.92000 -39.61400 62.44100 1.000 15.54697 235 ASP B CA 1
ATOM 763 C C . ASP A 1 102 ? 11.00100 -40.54200 61.90600 1.000 15.22176 235 ASP B C 1
ATOM 764 O O . ASP A 1 102 ? 12.17100 -40.14500 61.90500 1.000 15.70702 235 ASP B O 1
ATOM 769 N N . THR A 1 103 ? 10.63600 -41.74300 61.48100 1.000 15.21512 236 THR B N 1
ATOM 770 C CA . THR A 1 103 ? 11.61600 -42.68600 60.95100 1.000 13.50434 236 THR B CA 1
ATOM 771 C C . THR A 1 103 ? 12.34000 -42.06700 59.76500 1.000 13.42718 236 THR B C 1
ATOM 772 O O . THR A 1 103 ? 11.72900 -41.43000 58.90500 1.000 15.59116 236 THR B O 1
ATOM 776 N N . LYS A 1 104 ? 13.65900 -42.23700 59.74000 1.000 13.27245 237 LYS B N 1
ATOM 777 C CA . LYS A 1 104 ? 14.48400 -41.83400 58.60500 1.000 12.13807 237 LYS B CA 1
ATOM 778 C C . LYS A 1 104 ? 14.59900 -43.01300 57.65700 1.000 13.47404 237 LYS B C 1
ATOM 779 O O . LYS A 1 104 ? 14.72400 -44.16600 58.08600 1.000 13.35331 237 LYS B O 1
ATOM 785 N N . LEU A 1 105 ? 14.60500 -42.70900 56.35800 1.000 13.81918 238 LEU B N 1
ATOM 786 C CA . LEU A 1 105 ? 14.51800 -43.72100 55.31700 1.000 11.94099 238 LEU B CA 1
ATOM 787 C C . LEU A 1 105 ? 15.67200 -43.53000 54.34800 1.000 13.47668 238 LEU B C 1
ATOM 788 O O . LEU A 1 105 ? 15.87400 -42.41800 53.85000 1.000 14.91471 238 LEU B O 1
ATOM 793 N N . ILE A 1 106 ? 16.41500 -44.59300 54.07200 1.000 12.36529 239 ILE B N 1
ATOM 794 C CA . ILE A 1 106 ? 17.52400 -44.54800 53.11600 1.000 11.28713 239 ILE B CA 1
ATOM 795 C C . ILE A 1 106 ? 17.18400 -45.44200 51.92700 1.000 12.96177 239 ILE B C 1
ATOM 796 O O . ILE A 1 106 ? 16.78100 -46.60300 52.09900 1.000 13.76292 239 ILE B O 1
ATOM 801 N N . VAL A 1 107 ? 17.38000 -44.90600 50.72600 1.000 13.34164 240 VAL B N 1
ATOM 802 C CA . VAL A 1 107 ? 17.16000 -45.63100 49.46300 1.000 11.30749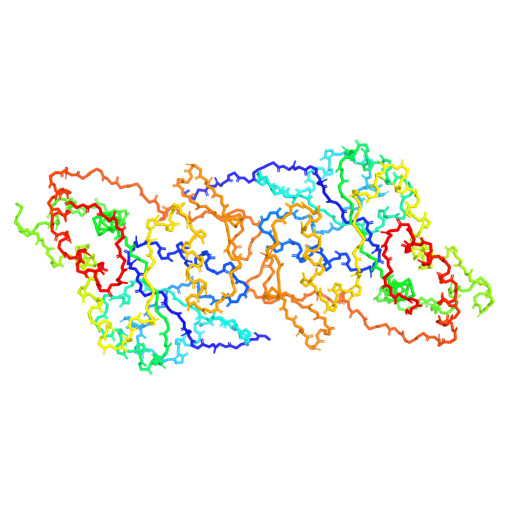 240 VAL B CA 1
ATOM 803 C C . VAL A 1 107 ? 18.48400 -45.61000 48.71100 1.000 13.09061 240 VAL B C 1
ATOM 804 O O . VAL A 1 107 ? 18.95100 -44.54300 48.30300 1.000 13.75143 240 VAL B O 1
ATOM 808 N N . VAL A 1 108 ? 19.12100 -46.76500 48.57700 1.000 12.71266 241 VAL B N 1
ATOM 809 C CA . VAL A 1 108 ? 20.33600 -46.89900 47.77800 1.000 12.55523 241 VAL B CA 1
ATOM 810 C C . VAL A 1 108 ? 19.92300 -47.22300 46.35000 1.000 12.04928 241 VAL B C 1
ATOM 811 O O . VAL A 1 108 ? 19.41700 -48.31900 46.07900 1.000 13.09887 241 VAL B O 1
ATOM 815 N N . VAL A 1 109 ? 20.10200 -46.25300 45.45400 1.000 12.91176 242 VAL B N 1
ATOM 816 C CA . VAL A 1 109 ? 19.62300 -46.35800 44.08200 1.000 13.42201 242 VAL B CA 1
ATOM 817 C C . VAL A 1 109 ? 20.78700 -46.71600 43.16900 1.000 15.55180 242 VAL B C 1
ATOM 818 O O . VAL A 1 109 ? 21.96300 -46.59000 43.52400 1.000 14.74691 242 VAL B O 1
ATOM 822 N N . ARG A 1 110 ? 20.44300 -47.19400 41.97300 1.000 13.10117 243 ARG B N 1
ATOM 823 C CA . ARG A 1 110 ? 21.38800 -47.72600 40.99800 1.000 12.61790 243 ARG B CA 1
ATOM 824 C C . ARG A 1 110 ? 20.77900 -47.53900 39.61800 1.000 13.16439 243 ARG B C 1
ATOM 825 O O . ARG A 1 110 ? 19.55700 -47.62000 39.45500 1.000 15.99541 243 ARG B O 1
ATOM 833 N N . ASP A 1 111 ? 21.63600 -47.32300 38.61600 1.000 13.37949 244 ASP B N 1
ATOM 834 C CA . ASP A 1 111 ? 21.18500 -47.28700 37.23100 1.000 15.88361 244 ASP B CA 1
ATOM 835 C C . ASP A 1 111 ? 20.13000 -48.36000 37.01400 1.000 14.00435 244 ASP B C 1
ATOM 836 O O . ASP A 1 111 ? 20.42000 -49.54500 37.21000 1.000 15.04767 244 ASP B O 1
ATOM 841 N N . PRO A 1 112 ? 18.88000 -47.99000 36.70200 1.000 13.66913 245 PRO B N 1
ATOM 842 C CA . PRO A 1 112 ? 17.83500 -49.02100 36.56500 1.000 14.17805 245 PRO B CA 1
ATOM 843 C C . PRO A 1 112 ? 18.18500 -50.15800 35.62000 1.000 14.17318 245 PRO B C 1
ATOM 844 O O . PRO A 1 112 ? 17.76000 -51.29100 35.85400 1.000 16.42910 245 PRO B O 1
ATOM 848 N N . VAL A 1 113 ? 19.01500 -49.90800 34.59900 1.000 16.11621 246 VAL B N 1
ATOM 849 C CA . VAL A 1 113 ? 19.37900 -50.96900 33.66300 1.000 16.69608 246 VAL B CA 1
ATOM 850 C C . VAL A 1 113 ? 20.34200 -51.97400 34.30600 1.000 16.55629 246 VAL B C 1
ATOM 851 O O . VAL A 1 113 ? 20.12400 -53.18900 34.25200 1.000 16.29537 246 VAL B O 1
ATOM 855 N N . THR A 1 114 ? 21.41100 -51.49600 34.95100 1.000 14.23667 247 THR B N 1
ATOM 856 C CA . THR A 1 114 ? 22.30000 -52.44300 35.62500 1.000 14.74859 247 THR B CA 1
ATOM 857 C C . THR A 1 114 ? 21.61800 -53.05600 36.85400 1.000 14.57287 247 THR B C 1
ATOM 858 O O . THR A 1 114 ? 21.90900 -54.19900 37.22100 1.000 16.57324 247 THR B O 1
ATOM 862 N N . ARG A 1 115 ? 20.69500 -52.32200 37.48900 1.000 14.55074 248 ARG B N 1
ATOM 863 C CA . ARG A 1 115 ? 19.93300 -52.89800 38.59500 1.000 13.34071 248 ARG B CA 1
ATOM 864 C C . ARG A 1 115 ? 19.09300 -54.08300 38.12200 1.000 14.84117 248 ARG B C 1
ATOM 865 O O . ARG A 1 115 ? 19.09600 -55.15000 38.75400 1.000 15.02134 248 ARG B O 1
ATOM 873 N N . ALA A 1 116 ? 18.42200 -53.92800 36.98400 1.000 16.07644 249 ALA B N 1
ATOM 874 C CA . ALA A 1 116 ? 17.61300 -55.01100 36.41900 1.000 16.36704 249 ALA B CA 1
ATOM 875 C C . ALA A 1 116 ? 18.48300 -56.21500 36.06400 1.000 15.85100 249 ALA B C 1
ATOM 876 O O . ALA A 1 116 ? 18.14500 -57.36400 36.37100 1.000 17.51251 249 ALA B O 1
ATOM 878 N N . ILE A 1 117 ? 19.62900 -55.96700 35.42700 1.000 14.88070 250 ILE B N 1
ATOM 879 C CA . ILE A 1 117 ? 20.51900 -57.08100 35.08900 1.000 15.08024 250 ILE B CA 1
ATOM 880 C C . ILE A 1 117 ? 21.04200 -57.76500 36.33700 1.000 17.13474 250 ILE B C 1
ATOM 881 O O . ILE A 1 117 ? 21.17700 -58.99600 36.38900 1.000 17.54894 250 ILE B O 1
ATOM 886 N N . SER A 1 118 ? 21.37800 -56.98600 37.36700 1.000 14.49677 251 SER B N 1
ATOM 887 C CA . SER A 1 118 ? 21.85200 -57.56400 38.61100 1.000 16.05782 251 SER B CA 1
ATOM 888 C C . SER A 1 118 ? 20.81000 -58.48100 39.22800 1.000 14.03841 251 SER B C 1
ATOM 889 O O . SER A 1 118 ? 21.14200 -59.54300 39.75400 1.000 16.64858 251 SER B O 1
ATOM 892 N N . ASP A 1 119 ? 19.54900 -58.03400 39.21500 1.000 14.29206 252 ASP B N 1
ATOM 893 C CA . ASP A 1 119 ? 18.41900 -58.76900 39.77300 1.000 15.64463 252 ASP B CA 1
ATOM 894 C C . ASP A 1 119 ? 18.23700 -60.09100 39.03600 1.000 16.76766 252 ASP B C 1
ATOM 895 O O . ASP A 1 119 ? 18.15000 -61.16700 39.64500 1.000 17.24545 252 ASP B O 1
ATOM 900 N N . TYR A 1 120 ? 18.27000 -60.01700 37.71800 1.000 15.50778 253 TYR B N 1
ATOM 901 C CA . TYR A 1 120 ? 18.23600 -61.22300 36.88800 1.000 16.17458 253 TYR B CA 1
ATOM 902 C C . TYR A 1 120 ? 19.41800 -62.13200 37.17700 1.000 21.32476 253 TYR B C 1
ATOM 903 O O . TYR A 1 120 ? 19.26200 -63.34700 37.30500 1.000 20.15251 253 TYR B O 1
ATOM 912 N N . THR A 1 121 ? 20.62300 -61.56200 37.29100 1.000 17.12545 254 THR B N 1
ATOM 913 C CA . THR A 1 121 ? 21.79500 -62.38000 37.58500 1.000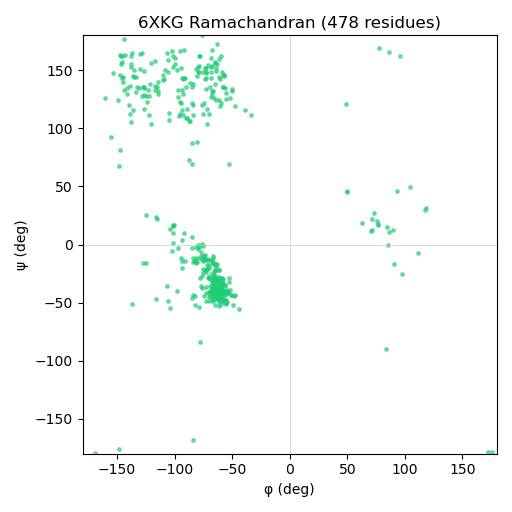 19.02416 254 THR B CA 1
ATOM 914 C C . THR A 1 121 ? 21.68200 -63.07800 38.93800 1.000 21.29734 254 THR B C 1
ATOM 915 O O . THR A 1 121 ? 22.14700 -64.21300 39.10800 1.000 20.36659 254 THR B O 1
ATOM 919 N N . GLN A 1 122 ? 21.08700 -62.41400 39.93600 1.000 17.04325 255 GLN B N 1
ATOM 920 C CA . GLN A 1 122 ? 20.85000 -63.07600 41.20600 1.000 17.90588 255 GLN B CA 1
ATOM 921 C C . GLN A 1 122 ? 19.94600 -64.30300 41.03500 1.000 22.76705 255 GLN B C 1
ATOM 922 O O . GLN A 1 122 ? 20.21400 -65.37400 41.59300 1.000 20.72021 255 GLN B O 1
ATOM 928 N N . THR A 1 123 ? 18.85700 -64.15900 40.29300 1.000 18.55870 256 THR B N 1
ATOM 929 C CA . THR A 1 123 ? 17.99100 -65.31000 40.04700 1.000 19.03377 256 THR B CA 1
ATOM 930 C C . THR A 1 123 ? 18.75000 -66.40900 39.30800 1.000 25.01311 256 THR B C 1
ATOM 931 O O . THR A 1 123 ? 18.68700 -67.58100 39.68800 1.000 23.77451 256 THR B O 1
ATOM 935 N N . LEU A 1 124 ? 19.52100 -66.02800 38.29700 1.000 20.71798 257 LEU B N 1
ATOM 936 C CA . LEU A 1 124 ? 20.31800 -66.98300 37.51800 1.000 24.76221 257 LEU B CA 1
ATOM 937 C C . LEU A 1 124 ? 21.28300 -67.79200 38.38200 1.000 27.58655 257 LEU B C 1
ATOM 938 O O . LEU A 1 124 ? 21.47300 -68.99300 38.15300 1.000 28.08520 257 LEU B O 1
ATOM 943 N N . SER A 1 125 ? 21.92600 -67.14900 39.36100 1.000 24.62684 258 SER B N 1
ATOM 944 C CA . SER A 1 125 ? 22.84900 -67.84500 40.25000 1.000 25.58796 258 SER B CA 1
ATOM 945 C C . SER A 1 125 ? 22.16200 -68.94200 41.04500 1.000 31.62303 258 SER B C 1
ATOM 946 O O . SER A 1 125 ? 22.83100 -69.86700 41.52100 1.000 33.49337 258 SER B O 1
ATOM 949 N N . LYS A 1 126 ? 20.84300 -68.86300 41.20300 1.000 24.81359 259 LYS B N 1
ATOM 950 C CA . LYS A 1 126 ? 20.09300 -69.84800 41.95600 1.000 27.34587 259 LYS B CA 1
ATOM 951 C C . LYS A 1 126 ? 19.26000 -70.75500 41.06400 1.000 28.95602 259 LYS B C 1
ATOM 952 O O . LYS A 1 126 ? 18.85000 -71.82500 41.52400 1.000 32.86862 259 LYS B O 1
ATOM 958 N N A ARG A 1 127 ? 19.02300 -70.36400 39.80900 0.570 30.55340 260 ARG B N 1
ATOM 959 N N B ARG A 1 127 ? 19.01900 -70.36300 39.81100 0.430 30.54894 260 ARG B N 1
ATOM 960 C CA A ARG A 1 127 ? 18.15400 -71.10200 38.88900 0.570 34.68050 260 ARG B CA 1
ATOM 961 C CA B ARG A 1 127 ? 18.15400 -71.10200 38.88700 0.430 34.65933 260 ARG B CA 1
ATOM 962 C C A ARG A 1 127 ? 18.76500 -70.99800 37.49500 0.570 34.10850 260 ARG B C 1
ATOM 963 C C B ARG A 1 127 ? 18.76100 -71.00000 37.49000 0.430 34.10450 260 ARG B C 1
ATOM 964 O O A ARG A 1 127 ? 18.43600 -70.08700 36.72500 0.570 32.16321 260 ARG B O 1
ATOM 965 O O B ARG A 1 127 ? 18.42400 -70.09500 36.71600 0.430 32.16185 260 ARG B O 1
ATOM 980 N N . PRO A 1 128 ? 19.66200 -71.92300 37.12800 1.000 34.60412 261 PRO B N 1
ATOM 981 C CA . PRO A 1 128 ? 20.46000 -71.72500 35.89600 1.000 36.82061 261 PRO B CA 1
ATOM 982 C C . PRO A 1 128 ? 19.69000 -71.73500 34.58400 1.000 37.86859 261 PRO B C 1
ATOM 983 O O . PRO A 1 128 ? 20.16400 -71.13300 33.61300 1.000 36.71169 261 PRO B O 1
ATOM 987 N N A ASP A 1 129 ? 18.52600 -72.38500 34.53200 0.470 37.29253 262 ASP B N 1
ATOM 988 N N B ASP A 1 129 ? 18.55100 -72.41200 34.49000 0.530 37.28941 262 ASP B N 1
ATOM 989 C CA A ASP A 1 129 ? 17.78200 -72.59000 33.29500 0.470 39.66427 262 ASP B CA 1
ATOM 990 C CA B ASP A 1 129 ? 17.83900 -72.52800 33.21900 0.530 39.65549 262 ASP B CA 1
ATOM 991 C C A ASP A 1 129 ? 16.59900 -71.63700 33.15900 0.470 38.81006 262 ASP B C 1
ATOM 992 C C B ASP A 1 129 ? 16.58800 -71.65300 33.19100 0.530 38.80388 262 ASP B C 1
ATOM 993 O O A ASP A 1 129 ? 15.60200 -71.97100 32.50700 0.470 40.48811 262 ASP B O 1
ATOM 994 O O B ASP A 1 129 ? 15.54400 -72.04100 32.65900 0.530 40.51662 262 ASP B O 1
ATOM 1003 N N . ILE A 1 130 ? 16.68500 -70.45400 33.75700 1.000 36.64021 263 ILE B N 1
ATOM 1004 C CA . ILE A 1 130 ? 15.62100 -69.45700 33.64400 1.000 36.02192 263 ILE B CA 1
ATOM 1005 C C . ILE A 1 130 ? 15.59000 -68.98100 32.19800 1.000 30.89674 263 ILE B C 1
ATOM 1006 O O . ILE A 1 130 ? 16.53400 -69.25200 31.44500 1.000 33.52263 263 ILE B O 1
ATOM 1011 N N . PRO A 1 131 ? 14.55300 -68.26200 31.77200 1.000 36.74299 264 PRO B N 1
ATOM 1012 C CA . PRO A 1 131 ? 14.56200 -67.67800 30.42900 1.000 30.50069 264 PRO B CA 1
ATOM 1013 C C . PRO A 1 131 ? 15.61300 -66.58100 30.31300 1.000 34.24271 264 PRO B C 1
ATOM 1014 O O . PRO A 1 131 ? 16.16700 -66.10100 31.30100 1.000 28.99382 264 PRO B O 1
ATOM 1018 N N . THR A 1 132 ? 15.87900 -66.17900 29.07300 1.000 31.09114 265 THR B N 1
ATOM 1019 C CA . THR A 1 132 ? 16.84100 -65.11900 28.80800 1.000 31.07768 265 THR B CA 1
ATOM 1020 C C . THR A 1 132 ? 16.33300 -63.76100 29.30100 1.000 27.16637 265 THR B C 1
ATOM 1021 O O . THR A 1 132 ? 15.12800 -63.48100 29.30300 1.000 28.23324 265 THR B O 1
ATOM 1025 N N . PHE A 1 133 ? 17.28300 -62.90400 29.71200 1.000 26.09066 266 PHE B N 1
ATOM 1026 C CA . PHE A 1 133 ? 16.93600 -61.53100 30.07700 1.000 25.95777 266 PHE B CA 1
ATOM 1027 C C . PHE A 1 133 ? 16.20100 -60.84400 28.94100 1.000 28.30181 266 PHE B C 1
ATOM 1028 O O . PHE A 1 133 ? 15.20100 -60.15000 29.16200 1.000 26.70856 266 PHE B O 1
ATOM 1036 N N . GLU A 1 134 ? 16.67600 -61.04700 27.71000 1.000 30.57949 267 GLU B N 1
ATOM 1037 C CA . GLU A 1 134 ? 16.07900 -60.37700 26.55600 1.000 30.59019 267 GLU B CA 1
ATOM 1038 C C . GLU A 1 134 ? 14.63100 -60.81200 26.33000 1.000 32.51697 267 GLU B C 1
ATOM 1039 O O . GLU A 1 134 ? 13.78200 -59.98700 25.98700 1.000 34.74868 267 GLU B O 1
ATOM 1045 N N . SER A 1 135 ? 14.31900 -62.09000 26.53500 1.000 31.21868 268 SER B N 1
ATOM 1046 C CA . SER A 1 135 ? 12.93700 -62.52700 26.35400 1.000 31.76001 268 SER B CA 1
ATOM 1047 C C . SER A 1 135 ? 12.02600 -61.91700 27.41200 1.000 34.93662 268 SER B C 1
ATOM 1048 O O . SER A 1 135 ? 10.87400 -61.57700 27.13300 1.000 34.37181 268 SER B O 1
ATOM 1051 N N . LEU A 1 136 ? 12.52300 -61.76200 28.63400 1.000 29.50014 269 LEU B N 1
ATOM 1052 C CA . LEU A 1 136 ? 11.70600 -61.20600 29.69300 1.000 30.37585 269 LEU B CA 1
ATOM 1053 C C . LEU A 1 136 ? 11.49800 -59.70600 29.54100 1.000 31.01273 269 LEU B C 1
ATOM 1054 O O . LEU A 1 136 ? 10.54300 -59.16500 30.11700 1.000 29.36508 269 LEU B O 1
ATOM 1059 N N . THR A 1 137 ? 12.37300 -59.02100 28.80200 1.000 29.18523 270 THR B N 1
ATOM 1060 C CA . THR A 1 137 ? 12.29800 -57.56400 28.70000 1.000 27.85044 270 THR B CA 1
ATOM 1061 C C . THR A 1 137 ? 11.05500 -57.09600 27.95000 1.000 27.35028 270 THR B C 1
ATOM 1062 O O . THR A 1 137 ? 10.54900 -56.00100 28.22800 1.000 29.53026 270 THR B O 1
ATOM 1066 N N . PHE A 1 138 ? 10.54600 -57.89300 27.00800 1.000 29.91952 271 PHE B N 1
ATOM 1067 C CA . PHE A 1 138 ? 9.47800 -57.44600 26.12100 1.000 31.50120 271 PHE B CA 1
ATOM 1068 C C . PHE A 1 138 ? 8.18600 -58.21600 26.35300 1.000 39.95891 271 PHE B C 1
ATOM 1069 O O . PHE A 1 138 ? 8.20200 -59.43100 26.59100 1.000 37.60154 271 PHE B O 1
ATOM 1077 N N . LYS A 1 139 ? 7.07300 -57.48600 26.30400 1.000 34.46430 272 LYS B N 1
ATOM 1078 C CA . LYS A 1 139 ? 5.77000 -58.10200 26.09200 1.000 40.75649 272 LYS B CA 1
ATOM 1079 C C . LYS A 1 139 ? 5.74100 -58.58400 24.64600 1.000 49.51159 272 LYS B C 1
ATOM 1080 O O . LYS A 1 139 ? 5.80700 -57.77500 23.71300 1.000 55.82091 272 LYS B O 1
ATOM 1082 N N . ASN A 1 140 ? 5.72100 -59.90700 24.48200 1.000 57.05137 273 ASN B N 1
ATOM 1083 C CA . ASN A 1 140 ? 5.79100 -60.65500 23.22400 1.000 66.18386 273 ASN B CA 1
ATOM 1084 C C . ASN A 1 140 ? 7.13600 -61.37800 23.20200 1.000 65.24239 273 ASN B C 1
ATOM 1085 O O . ASN A 1 140 ? 7.38500 -62.21600 22.32700 1.000 62.55547 273 ASN B O 1
ATOM 1090 N N . ARG A 1 141 ? 7.98900 -61.06800 24.19200 1.000 61.47921 274 ARG B N 1
ATOM 1091 C CA . ARG A 1 141 ? 9.23400 -61.77900 24.48900 1.000 57.94242 274 ARG B CA 1
ATOM 1092 C C . ARG A 1 141 ? 10.24100 -61.69900 23.35500 1.000 64.33204 274 ARG B C 1
ATOM 1093 O O . ARG A 1 141 ? 11.17200 -62.51600 23.29900 1.000 64.45035 274 ARG B O 1
ATOM 1095 N N . THR A 1 142 ? 10.08100 -60.73300 22.44500 1.000 66.07789 275 THR B N 1
ATOM 1096 C CA . THR A 1 142 ? 11.03600 -60.56400 21.35000 1.000 69.92965 275 THR B CA 1
ATOM 1097 C C . THR A 1 142 ? 11.37800 -59.09200 21.12100 1.000 66.86002 275 THR B C 1
ATOM 1098 O O . THR A 1 142 ? 12.56600 -58.74400 21.07400 1.000 60.13943 275 THR B O 1
ATOM 1102 N N . ALA A 1 143 ? 10.38700 -58.20900 20.98500 1.000 61.25707 276 ALA B N 1
ATOM 1103 C CA . ALA A 1 143 ? 10.73400 -56.81100 20.74100 1.000 60.54250 276 ALA B CA 1
ATOM 1104 C C . ALA A 1 143 ? 9.52200 -55.89300 20.86900 1.000 63.11145 276 ALA B C 1
ATOM 1105 O O . ALA A 1 143 ? 8.39800 -56.31600 21.17000 1.000 50.27663 276 ALA B O 1
ATOM 1107 N N . GLY A 1 144 ? 9.79800 -54.60800 20.63300 1.000 59.74603 277 GLY B N 1
ATOM 1108 C CA . GLY A 1 144 ? 8.83600 -53.53900 20.56400 1.000 53.87920 277 GLY B CA 1
ATOM 1109 C C . GLY A 1 144 ? 8.50500 -53.02200 21.93800 1.000 54.43200 277 GLY B C 1
ATOM 1110 O O . GLY A 1 144 ? 9.16300 -52.12400 22.47500 1.000 55.57862 277 GLY B O 1
ATOM 1111 N N . LEU A 1 145 ? 7.49700 -53.63200 22.53000 1.000 53.06933 278 LEU B N 1
ATOM 1112 C CA . LEU A 1 145 ? 6.90700 -53.13000 23.75000 1.000 48.10643 278 LEU B CA 1
ATOM 1113 C C . LEU A 1 145 ? 7.56800 -53.77400 24.95600 1.000 40.70379 278 LEU B C 1
ATOM 1114 O O . LEU A 1 145 ? 7.69500 -55.00300 25.03100 1.000 37.14973 278 LEU B O 1
ATOM 1119 N N . ILE A 1 146 ? 7.98900 -52.94100 25.88700 1.000 40.49419 279 ILE B N 1
ATOM 1120 C CA . ILE A 1 146 ? 8.69300 -53.42000 27.06400 1.000 38.85746 279 ILE B CA 1
ATOM 1121 C C . ILE A 1 146 ? 7.66900 -53.86000 28.10800 1.000 38.68071 279 ILE B C 1
ATOM 1122 O O . ILE A 1 146 ? 6.62200 -53.22000 28.29000 1.000 37.55321 279 ILE B O 1
ATOM 1127 N N . ASP A 1 147 ? 7.94500 -54.99500 28.75300 1.000 32.77628 280 ASP B N 1
ATOM 1128 C CA . ASP A 1 147 ? 7.08000 -55.54100 29.79200 1.000 28.32210 280 ASP B CA 1
ATOM 1129 C C . ASP A 1 147 ? 7.36300 -54.80500 31.09200 1.000 32.69794 280 ASP B C 1
ATOM 1130 O O . ASP A 1 147 ? 8.17100 -55.22500 31.91600 1.000 33.11881 280 ASP B O 1
ATOM 1135 N N . THR A 1 148 ? 6.65100 -53.69400 31.28900 1.000 33.47520 281 THR B N 1
ATOM 1136 C CA . THR A 1 148 ? 6.78400 -52.92500 32.51600 1.000 34.32288 281 THR B CA 1
ATOM 1137 C C . THR A 1 148 ? 6.25800 -53.67200 33.73200 1.000 34.08436 281 THR B C 1
ATOM 1138 O O . THR A 1 148 ? 6.55200 -53.26700 34.86500 1.000 36.90345 281 THR B O 1
ATOM 1142 N N . SER A 1 149 ? 5.48400 -54.74300 33.52800 1.000 31.77385 282 SER B N 1
ATOM 1143 C CA . SER A 1 149 ? 4.99600 -55.54900 34.63600 1.000 33.38718 282 SER B CA 1
ATOM 1144 C C . SER A 1 149 ? 6.04000 -56.53200 35.14200 1.000 28.81668 282 SER B C 1
ATOM 1145 O O . SER A 1 149 ? 5.86700 -57.08800 36.22800 1.000 32.23485 282 SER B O 1
ATOM 1148 N N . TRP A 1 150 ? 7.11000 -56.77500 34.37900 1.000 25.45670 283 TRP B N 1
ATOM 1149 C CA . TRP A 1 150 ? 8.17900 -57.63900 34.86000 1.000 23.61577 283 TRP B CA 1
ATOM 1150 C C . TRP A 1 150 ? 8.84700 -56.97400 36.05200 1.000 19.96975 283 TRP B C 1
ATOM 1151 O O . TRP A 1 150 ? 9.28200 -55.82600 35.94800 1.000 22.38948 283 TRP B O 1
ATOM 1162 N N . SER A 1 151 ? 8.93200 -57.70200 37.17000 1.000 23.53947 284 SER B N 1
ATOM 1163 C CA . SER A 1 151 ? 9.51100 -57.16300 38.39900 1.000 20.67091 284 SER B CA 1
ATOM 1164 C C . SER A 1 151 ? 10.85600 -56.47700 38.15700 1.000 21.08887 284 SER B C 1
ATOM 1165 O O . SER A 1 151 ? 11.10400 -55.37400 38.66400 1.000 20.08001 284 SER B O 1
ATOM 1168 N N . ALA A 1 152 ? 11.73000 -57.09900 37.36200 1.000 18.97323 285 ALA B N 1
ATOM 1169 C CA . ALA A 1 152 ? 13.08000 -56.55200 37.21300 1.000 18.43416 285 ALA B CA 1
ATOM 1170 C C . ALA A 1 152 ? 13.04900 -55.16900 36.58800 1.000 19.57573 285 ALA B C 1
ATOM 1171 O O . ALA A 1 152 ? 13.90500 -54.32100 36.89200 1.000 18.11495 285 ALA B O 1
ATOM 1173 N N . ILE A 1 153 ? 12.07600 -54.90200 35.71900 1.000 19.17448 286 ILE B N 1
ATOM 1174 C CA . ILE A 1 153 ? 11.91200 -53.55700 35.16100 1.000 19.44223 286 ILE B CA 1
ATOM 1175 C C . ILE A 1 153 ? 11.14100 -52.63800 36.12300 1.000 17.58766 286 ILE B C 1
ATOM 1176 O O . ILE A 1 153 ? 11.53500 -51.48600 36.35200 1.000 18.86461 286 ILE B O 1
ATOM 1181 N N . GLN A 1 154 ? 10.04900 -53.13300 36.71100 1.000 16.84432 287 GLN B N 1
ATOM 1182 C CA . GLN A 1 154 ? 9.18400 -52.30300 37.55400 1.000 20.40647 287 GLN B CA 1
ATOM 1183 C C . GLN A 1 154 ? 9.91600 -51.73500 38.77100 1.000 18.07240 287 GLN B C 1
ATOM 1184 O O . GLN A 1 154 ? 9.69200 -50.57400 39.15100 1.000 17.49915 287 GLN B O 1
ATOM 1190 N N . ILE A 1 155 ? 10.77200 -52.53800 39.40900 1.000 16.65349 288 ILE B N 1
ATOM 1191 C CA . ILE A 1 155 ? 11.49000 -52.07900 40.60300 1.000 15.41959 288 ILE B CA 1
ATOM 1192 C C . ILE A 1 155 ? 12.30000 -50.84000 40.28300 1.000 15.51270 288 ILE B C 1
ATOM 1193 O O . ILE A 1 155 ? 12.47800 -49.95700 41.14100 1.000 16.80073 288 ILE B O 1
ATOM 1198 N N . GLY A 1 156 ? 12.81100 -50.74400 39.04000 1.000 18.25638 289 GLY B N 1
ATOM 1199 C CA . GLY A 1 156 ? 13.65000 -49.63700 38.62900 1.000 14.98531 289 GLY B CA 1
ATOM 1200 C C . GLY A 1 156 ? 12.97600 -48.32700 38.32700 1.000 16.22862 289 GLY B C 1
ATOM 1201 O O . GLY A 1 156 ? 13.70100 -47.34500 38.10300 1.000 15.94826 289 GLY B O 1
ATOM 1202 N N . ILE A 1 157 ? 11.63700 -48.26500 38.32600 1.000 15.87526 290 ILE B N 1
ATOM 1203 C CA . ILE A 1 157 ? 10.91500 -47.02800 38.06800 1.000 15.51045 290 ILE B CA 1
ATOM 1204 C C . ILE A 1 157 ? 10.76700 -46.30300 39.40200 1.000 15.28778 290 ILE B C 1
ATOM 1205 O O . ILE A 1 157 ? 9.67100 -46.24000 39.98300 1.000 16.73309 290 ILE B O 1
ATOM 1210 N N . TYR A 1 158 ? 11.89100 -45.75700 39.88000 1.000 15.35409 291 TYR B N 1
ATOM 1211 C CA . TYR A 1 158 ? 11.97700 -45.25200 41.25400 1.000 13.58127 291 TYR B CA 1
ATOM 1212 C C . TYR A 1 158 ? 10.98500 -44.12100 41.52600 1.000 14.90232 291 TYR B C 1
ATOM 1213 O O . TYR A 1 158 ? 10.46700 -44.02300 42.64500 1.000 17.16209 291 TYR B O 1
ATOM 1222 N N . ALA A 1 159 ? 10.73600 -43.24400 40.54400 1.000 16.35701 292 ALA B N 1
ATOM 1223 C CA . ALA A 1 159 ? 9.80600 -42.13300 40.74400 1.000 15.73799 292 ALA B CA 1
ATOM 1224 C C . ALA A 1 159 ? 8.40700 -42.62700 41.09200 1.000 17.00558 292 ALA B C 1
ATOM 1225 O O . ALA A 1 159 ? 7.71100 -42.00700 41.90400 1.000 18.23728 292 ALA B O 1
ATOM 1227 N N . LYS A 1 160 ? 7.98300 -43.74000 40.49500 1.000 17.54056 293 LYS B N 1
ATOM 1228 C CA . LYS A 1 160 ? 6.65400 -44.28200 40.76300 1.000 17.26422 293 LYS B CA 1
ATOM 1229 C C . LYS A 1 160 ? 6.54700 -44.75400 42.20200 1.000 16.78663 293 LYS B C 1
ATOM 1230 O O . LYS A 1 160 ? 5.54400 -44.49300 42.88700 1.000 18.26058 293 LYS B O 1
ATOM 1236 N N . HIS A 1 161 ? 7.58400 -45.43300 42.69800 1.000 14.61628 294 HIS B N 1
ATOM 1237 C CA . HIS A 1 161 ? 7.52100 -45.89100 44.07800 1.000 14.30524 294 HIS B CA 1
ATOM 1238 C C . HIS A 1 161 ? 7.67500 -44.72900 45.03300 1.000 15.97499 294 HIS B C 1
ATOM 1239 O O . HIS A 1 161 ? 7.03200 -44.69000 46.09300 1.000 17.10012 294 HIS B O 1
ATOM 1246 N N . LEU A 1 162 ? 8.51000 -43.76400 44.68000 1.000 15.25595 295 LEU B N 1
ATOM 1247 C CA . LEU A 1 162 ? 8.75200 -42.64400 45.57400 1.000 14.65438 295 LEU B CA 1
ATOM 1248 C C . LEU A 1 162 ? 7.46700 -41.88100 45.86800 1.000 16.71397 295 LEU B C 1
ATOM 1249 O O . LEU A 1 162 ? 7.26300 -41.42600 46.99800 1.000 16.67130 295 LEU B O 1
ATOM 1254 N N . GLU A 1 163 ? 6.58700 -41.73700 44.87200 1.000 16.91031 296 GLU B N 1
ATOM 1255 C CA . GLU A 1 163 ? 5.30900 -41.05500 45.10200 1.000 17.96161 296 GLU B CA 1
ATOM 1256 C C . GLU A 1 163 ? 4.57700 -41.62300 46.30600 1.000 19.18623 296 GLU B C 1
ATOM 1257 O O . GLU A 1 163 ? 3.96600 -40.88100 47.08900 1.000 21.25668 296 GLU B O 1
ATOM 1263 N N . HIS A 1 164 ? 4.55500 -42.94700 46.42800 1.000 17.27883 297 HIS B N 1
ATOM 1264 C CA . HIS A 1 164 ? 3.85600 -43.57700 47.54100 1.000 19.51460 297 HIS B CA 1
ATOM 1265 C C . HIS A 1 164 ? 4.47300 -43.19900 48.87600 1.000 19.70446 297 HIS B C 1
ATOM 1266 O O . HIS A 1 164 ? 3.75300 -43.02700 49.86900 1.000 19.44604 297 HIS B O 1
ATOM 1273 N N . TRP A 1 165 ? 5.81200 -43.11200 48.93900 1.000 15.85125 298 TRP B N 1
ATOM 1274 C CA . TRP A 1 165 ? 6.49700 -42.75100 50.18100 1.000 15.92123 298 TRP B CA 1
ATOM 1275 C C . TRP A 1 165 ? 6.20800 -41.31300 50.57400 1.000 18.47442 298 TRP B C 1
ATOM 1276 O O . TRP A 1 165 ? 6.03000 -41.01300 51.76200 1.000 17.63367 298 TRP B O 1
ATOM 1287 N N . LEU A 1 166 ? 6.11900 -40.41100 49.59300 1.000 16.25214 299 LEU B N 1
ATOM 1288 C CA . LEU A 1 166 ? 5.93200 -39.00300 49.91000 1.000 15.33264 299 LEU B CA 1
ATOM 1289 C C . LEU A 1 166 ? 4.52100 -38.67800 50.37200 1.000 17.92521 299 LEU B C 1
ATOM 1290 O O . LEU A 1 166 ? 4.32600 -37.59000 50.92000 1.000 22.58721 299 LEU B O 1
ATOM 1295 N N . ARG A 1 167 ? 3.56400 -39.59100 50.20900 1.000 17.26813 300 ARG B N 1
ATOM 1296 C CA . ARG A 1 167 ? 2.26000 -39.41200 50.84500 1.000 19.71544 300 ARG B CA 1
ATOM 1297 C C . ARG A 1 167 ? 2.33000 -39.57400 52.35600 1.000 21.47250 300 ARG B C 1
ATOM 1298 O O . ARG A 1 167 ? 1.42400 -39.11100 53.06400 1.000 25.01795 300 ARG B O 1
ATOM 1306 N N . HIS A 1 168 ? 3.39400 -40.19100 52.87300 1.000 17.91979 301 HIS B N 1
ATOM 1307 C CA . HIS A 1 168 ? 3.49100 -40.48000 54.29800 1.000 19.62642 301 HIS B CA 1
ATOM 1308 C C . HIS A 1 168 ? 4.72800 -39.93900 54.97800 1.000 19.23892 301 HIS B C 1
ATOM 1309 O O . HIS A 1 168 ? 4.75000 -39.90100 56.21600 1.000 18.77145 301 HIS B O 1
ATOM 1316 N N . PHE A 1 169 ? 5.76000 -39.53700 54.22400 1.000 18.78760 302 PHE B N 1
ATOM 1317 C CA . PHE A 1 169 ? 6.97000 -38.94700 54.75800 1.000 17.03653 302 PHE B CA 1
ATOM 1318 C C . PHE A 1 169 ? 7.37600 -37.70300 53.98700 1.000 19.67001 302 PHE B C 1
ATOM 1319 O O . PHE A 1 169 ? 7.23400 -37.67200 52.76300 1.000 19.13505 302 PHE B O 1
ATOM 1327 N N . PRO A 1 170 ? 7.92600 -36.68600 54.65900 1.000 17.07823 303 PRO B N 1
ATOM 1328 C CA . PRO A 1 170 ? 8.54000 -35.58200 53.93000 1.000 17.93982 303 PRO B CA 1
ATOM 1329 C C . PRO A 1 170 ? 9.84700 -36.04000 53.33200 1.000 17.65504 303 PRO B C 1
ATOM 1330 O O . PRO A 1 170 ? 10.53400 -36.89600 53.90000 1.000 18.79035 303 PRO B O 1
ATOM 1334 N N . ILE A 1 171 ? 10.18400 -35.47400 52.17400 1.000 20.59305 304 ILE B N 1
ATOM 1335 C CA . ILE A 1 171 ? 11.40300 -35.91800 51.51000 1.000 18.56491 304 ILE B CA 1
ATOM 1336 C C . ILE A 1 171 ? 12.65100 -35.61400 52.32700 1.000 19.29628 304 ILE B C 1
ATOM 1337 O O . ILE A 1 171 ? 13.68000 -36.27400 52.13700 1.000 17.61449 304 ILE B O 1
ATOM 1342 N N A ARG A 1 172 ? 12.59700 -34.65300 53.25900 0.480 19.37854 305 ARG B N 1
ATOM 1343 N N B ARG A 1 172 ? 12.59000 -34.65200 53.26000 0.520 19.37019 305 ARG B N 1
ATOM 1344 C CA A ARG A 1 172 ? 13.77500 -34.38500 54.08000 0.480 19.74849 305 ARG B CA 1
ATOM 1345 C CA B ARG A 1 172 ? 13.74900 -34.36800 54.10400 0.520 19.72627 305 ARG B CA 1
ATOM 1346 C C A ARG A 1 172 ? 14.10500 -35.54400 55.01300 0.480 19.45122 305 ARG B C 1
ATOM 1347 C C B ARG A 1 172 ? 14.09900 -35.53800 55.01400 0.520 19.44690 305 ARG B C 1
ATOM 1348 O O A ARG A 1 172 ? 15.21900 -35.59100 55.54600 0.480 20.13100 305 ARG B O 1
ATOM 1349 O O B ARG A 1 172 ? 15.22100 -35.58900 55.53200 0.520 20.12749 305 ARG B O 1
ATOM 1364 N N . GLN A 1 173 ? 13.17300 -36.47600 55.21400 1.000 17.01575 306 GLN B N 1
ATOM 1365 C CA . GLN A 1 173 ? 13.41300 -37.67200 56.01500 1.000 16.74177 306 GLN B CA 1
ATOM 1366 C C . GLN A 1 173 ? 13.88500 -38.84700 55.16200 1.000 15.97090 306 GLN B C 1
ATOM 1367 O O . GLN A 1 173 ? 13.95900 -39.98600 55.66200 1.000 15.27735 306 GLN B O 1
ATOM 1373 N N . MET A 1 174 ? 14.18300 -38.59000 53.89800 1.000 14.31100 307 MET B N 1
ATOM 1374 C CA . MET A 1 174 ? 14.63100 -39.61000 52.95000 1.000 12.88520 307 MET B CA 1
ATOM 1375 C C . MET A 1 174 ? 15.99800 -39.21000 52.41400 1.000 14.41892 307 MET B C 1
ATOM 1376 O O . MET A 1 174 ? 16.26600 -38.02500 52.16900 1.000 18.71585 307 MET B O 1
ATOM 1381 N N . LEU A 1 175 ? 16.89300 -40.18800 52.30100 1.000 13.87148 308 LEU B N 1
ATOM 1382 C CA . LEU A 1 175 ? 18.19500 -39.97900 51.69700 1.000 14.18381 308 LEU B CA 1
ATOM 1383 C C . LEU A 1 175 ? 18.35100 -40.94200 50.52400 1.000 12.00299 308 LEU B C 1
ATOM 1384 O O . LEU A 1 175 ? 18.17400 -42.16000 50.68600 1.000 12.30125 308 LEU B O 1
ATOM 1389 N N . PHE A 1 176 ? 18.70600 -40.40500 49.35700 1.000 13.80844 309 PHE B N 1
ATOM 1390 C CA . PHE A 1 176 ? 18.90000 -41.20900 48.15900 1.000 12.83873 309 PHE B CA 1
ATOM 1391 C C . PHE A 1 176 ? 20.40000 -41.31900 47.92200 1.000 13.96559 309 PHE B C 1
ATOM 1392 O O . PHE A 1 176 ? 21.06000 -40.33500 47.56500 1.000 15.86762 309 PHE B O 1
ATOM 1400 N N . VAL A 1 177 ? 20.93200 -42.51100 48.18000 1.000 13.89452 310 VAL B N 1
ATOM 1401 C CA . VAL A 1 177 ? 22.35200 -42.80000 48.11700 1.000 11.83040 310 VAL B CA 1
ATOM 1402 C C . VAL A 1 177 ? 22.68100 -43.33400 46.73300 1.000 13.42767 310 VAL B C 1
ATOM 1403 O O . VAL A 1 177 ? 21.97700 -44.21200 46.20700 1.000 14.19404 310 VAL B O 1
ATOM 1407 N N . SER A 1 178 ? 23.74100 -42.80200 46.13700 1.000 14.10023 311 SER B N 1
ATOM 1408 C CA . SER A 1 178 ? 24.19500 -43.24800 44.81600 1.000 13.30493 311 SER B CA 1
ATOM 1409 C C . SER A 1 178 ? 24.90500 -44.58800 44.94200 1.000 13.22017 311 SER B C 1
ATOM 1410 O O . SER A 1 178 ? 25.99100 -44.67800 45.52100 1.000 14.63284 311 SER B O 1
ATOM 1413 N N . GLY A 1 179 ? 24.30200 -45.63900 44.39400 1.000 13.26499 312 GLY B N 1
ATOM 1414 C CA . GLY A 1 179 ? 24.95400 -46.94000 44.42900 1.000 14.83316 312 GLY B CA 1
ATOM 1415 C C . GLY A 1 179 ? 26.25200 -46.94900 43.64600 1.000 12.52148 312 GLY B C 1
ATOM 1416 O O . GLY A 1 179 ? 27.18800 -47.68000 43.98700 1.000 13.79327 312 GLY B O 1
ATOM 1417 N N . GLU A 1 180 ? 26.32600 -46.15100 42.58100 1.000 13.56306 313 GLU B N 1
ATOM 1418 C CA . GLU A 1 180 ? 27.57300 -46.05900 41.84600 1.000 13.25186 313 GLU B CA 1
ATOM 1419 C C . GLU A 1 180 ? 28.65200 -45.34400 42.65400 1.000 15.81894 313 GLU B C 1
ATOM 1420 O O . GLU A 1 180 ? 29.81200 -45.79200 42.65600 1.000 15.43164 313 GLU B O 1
ATOM 1426 N N . ARG A 1 181 ? 28.32100 -44.21800 43.31000 1.000 15.47511 314 ARG B N 1
ATOM 1427 C CA . ARG A 1 181 ? 29.33800 -43.55000 44.12200 1.000 14.65358 314 ARG B CA 1
ATOM 1428 C C . ARG A 1 181 ? 29.68500 -44.35800 45.36100 1.000 13.95509 314 ARG B C 1
ATOM 1429 O O . ARG A 1 181 ? 30.77800 -44.20400 45.91200 1.000 14.81712 314 ARG B O 1
ATOM 1437 N N . LEU A 1 182 ? 28.76000 -45.18000 45.86200 1.000 13.04959 315 LEU B N 1
ATOM 1438 C CA . LEU A 1 182 ? 29.11400 -46.04700 46.97700 1.000 11.73202 315 LEU B CA 1
ATOM 1439 C C . LEU A 1 182 ? 30.28600 -46.94800 46.61300 1.000 13.15653 315 LEU B C 1
ATOM 1440 O O . LEU A 1 182 ? 31.08400 -47.32400 47.48400 1.000 14.15100 315 LEU B O 1
ATOM 1445 N N . ILE A 1 183 ? 30.41400 -47.29200 45.32100 1.000 14.25888 316 ILE B N 1
ATOM 1446 C CA . ILE A 1 183 ? 31.51100 -48.12200 44.82300 1.000 12.94450 316 ILE B CA 1
ATOM 1447 C C . ILE A 1 183 ? 32.74400 -47.28100 44.51800 1.000 14.40013 316 ILE B C 1
ATOM 1448 O O . ILE A 1 183 ? 33.85900 -47.64300 44.91500 1.000 16.50077 316 ILE B O 1
ATOM 1453 N N . SER A 1 184 ? 32.56300 -46.14500 43.82100 1.000 14.23368 317 SER B N 1
ATOM 1454 C CA . SER A 1 184 ? 33.71100 -45.34100 43.39200 1.000 14.04553 317 SER B CA 1
ATOM 1455 C C . SER A 1 184 ? 34.30200 -44.49500 44.51500 1.000 16.37977 317 SER B C 1
ATOM 1456 O O . SER A 1 184 ? 35.50800 -44.19900 44.48500 1.000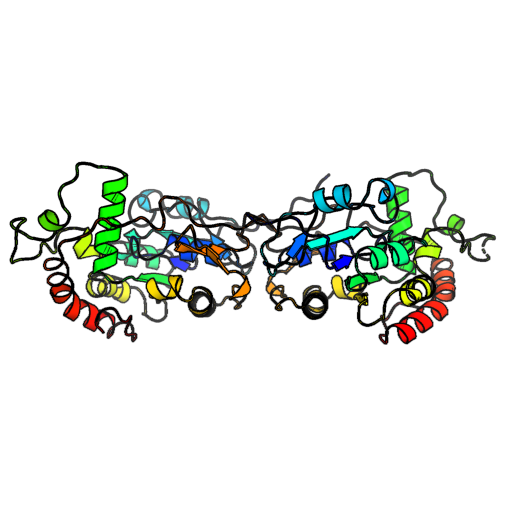 19.25055 317 SER B O 1
ATOM 1459 N N . ASP A 1 185 ? 33.48100 -44.08700 45.48800 1.000 15.87610 318 ASP B N 1
ATOM 1460 C CA . ASP A 1 185 ? 33.92500 -43.22800 46.58400 1.000 16.14230 318 ASP B CA 1
ATOM 1461 C C . ASP A 1 185 ? 33.11800 -43.56000 47.83500 1.000 16.03795 318 ASP B C 1
ATOM 1462 O O . ASP A 1 185 ? 32.31800 -42.75200 48.31300 1.000 15.59000 318 ASP B O 1
ATOM 1467 N N . PRO A 1 186 ? 33.31100 -44.75100 48.39200 1.000 13.26404 319 PRO B N 1
ATOM 1468 C CA . PRO A 1 186 ? 32.54200 -45.13000 49.58900 1.000 14.38727 319 PRO B CA 1
ATOM 1469 C C . PRO A 1 186 ? 32.66200 -44.14600 50.73200 1.000 15.23619 319 PRO B C 1
ATOM 1470 O O . PRO A 1 186 ? 31.65900 -43.87300 51.40100 1.000 15.20049 319 PRO B O 1
ATOM 1474 N N . ALA A 1 187 ? 33.85100 -43.60300 50.98500 1.000 16.32207 320 ALA B N 1
ATOM 1475 C CA . ALA A 1 187 ? 34.00400 -42.68400 52.11300 1.000 13.80657 320 ALA B CA 1
ATOM 1476 C C . ALA A 1 187 ? 33.18900 -41.41600 51.89700 1.000 14.73272 320 ALA B C 1
ATOM 1477 O O . ALA A 1 187 ? 32.56800 -40.90200 52.83400 1.000 15.37743 320 ALA B O 1
ATOM 1479 N N . GLY A 1 188 ? 33.17300 -40.90500 50.66700 1.000 15.57398 321 GLY B N 1
ATOM 1480 C CA . GLY A 1 188 ? 32.41200 -39.70000 50.39800 1.000 17.25254 321 GLY B CA 1
ATOM 1481 C C . GLY A 1 188 ? 30.92600 -39.92100 50.57800 1.000 16.40322 321 GLY B C 1
ATOM 1482 O O . GLY A 1 188 ? 30.22400 -39.10300 51.18900 1.000 19.29439 321 GLY B O 1
ATOM 1483 N N . GLU A 1 189 ? 30.42800 -41.03700 50.06600 1.000 15.60381 322 GLU B N 1
ATOM 1484 C CA . GLU A 1 189 ? 29.01300 -41.33300 50.22000 1.000 16.55028 322 GLU B CA 1
ATOM 1485 C C . GLU A 1 189 ? 28.66800 -41.57300 51.68900 1.000 14.85975 322 GLU B C 1
ATOM 1486 O O . GLU A 1 189 ? 27.64200 -41.08200 52.20000 1.000 17.29667 322 GLU B O 1
ATOM 1492 N N . LEU A 1 190 ? 29.53100 -42.29400 52.40600 1.000 13.84562 323 LEU B N 1
ATOM 1493 C CA . LEU A 1 190 ? 29.27200 -42.50200 53.82200 1.000 11.85339 323 LEU B CA 1
ATOM 1494 C C . LEU A 1 190 ? 29.34600 -41.20500 54.62100 1.000 16.38863 323 LEU B C 1
ATOM 1495 O O . LEU A 1 190 ? 28.68500 -41.09400 55.65200 1.000 14.89822 323 LEU B O 1
ATOM 1500 N N . GLY A 1 191 ? 30.14100 -40.22800 54.18700 1.000 15.66230 324 GLY B N 1
ATOM 1501 C CA . GLY A 1 191 ? 30.07400 -38.91000 54.81200 1.000 15.33173 324 GLY B CA 1
ATOM 1502 C C . GLY A 1 191 ? 28.66700 -38.33300 54.79900 1.000 15.91706 324 GLY B C 1
ATOM 1503 O O . GLY A 1 191 ? 28.14700 -37.88300 55.83200 1.000 15.51695 324 GLY B O 1
ATOM 1504 N N . ARG A 1 192 ? 28.02200 -38.36100 53.63200 1.000 16.15048 325 ARG B N 1
ATOM 1505 C CA . ARG A 1 192 ? 26.67000 -37.83000 53.49200 1.000 16.07106 325 ARG B CA 1
ATOM 1506 C C . ARG A 1 192 ? 25.67300 -38.65500 54.29800 1.000 15.38808 325 ARG B C 1
ATOM 1507 O O . ARG A 1 192 ? 24.74000 -38.10400 54.89100 1.000 15.73964 325 ARG B O 1
ATOM 1515 N N . VAL A 1 193 ? 25.85900 -39.98100 54.33700 1.000 13.67985 326 VAL B N 1
ATOM 1516 C CA . VAL A 1 193 ? 24.93800 -40.82100 55.09700 1.000 11.59282 326 VAL B CA 1
ATOM 1517 C C . VAL A 1 193 ? 25.06100 -40.52500 56.58100 1.000 14.49874 326 VAL B C 1
ATOM 1518 O O . VAL A 1 193 ? 24.06000 -40.41000 57.29900 1.000 14.36076 326 VAL B O 1
ATOM 1522 N N . GLN A 1 194 ? 26.29300 -40.41300 57.07500 1.000 13.88806 327 GLN B N 1
ATOM 1523 C CA . GLN A 1 194 ? 26.49000 -40.11100 58.48800 1.000 13.93493 327 GLN B CA 1
ATOM 1524 C C . GLN A 1 194 ? 25.85500 -38.76200 58.85100 1.000 13.93157 327 GLN B C 1
ATOM 1525 O O . GLN A 1 194 ? 25.16500 -38.65600 59.87100 1.000 14.39020 327 GLN B O 1
ATOM 1531 N N . ASP A 1 195 ? 26.03900 -37.74500 58.00100 1.000 13.81589 328 ASP B N 1
ATOM 1532 C CA . ASP A 1 195 ? 25.38900 -36.44400 58.23800 1.000 14.16647 328 ASP B CA 1
ATOM 1533 C C . ASP A 1 195 ? 23.86600 -36.59500 58.36900 1.000 14.56531 328 ASP B C 1
ATOM 1534 O O . ASP A 1 195 ? 23.23800 -36.06000 59.29900 1.000 16.29331 328 ASP B O 1
ATOM 1539 N N . PHE A 1 196 ? 23.25600 -37.32200 57.43900 1.000 14.80740 329 PHE B N 1
ATOM 1540 C CA . PHE A 1 196 ? 21.81100 -37.52100 57.42600 1.000 14.14307 329 PHE B CA 1
ATOM 1541 C C . PHE A 1 196 ? 21.32300 -38.19200 58.70100 1.000 16.12911 329 PHE B C 1
ATOM 1542 O O . PHE A 1 196 ? 20.24900 -37.84800 59.23100 1.000 16.76750 329 PHE B O 1
ATOM 1550 N N . LEU A 1 197 ? 22.08100 -39.17900 59.19200 1.000 14.39218 330 LEU B N 1
ATOM 1551 C CA . LEU A 1 197 ? 21.71200 -39.91900 60.38800 1.000 14.40196 330 LEU B CA 1
ATOM 1552 C C . LEU A 1 197 ? 22.06500 -39.20000 61.67500 1.000 16.71791 330 LEU B C 1
ATOM 1553 O O . LEU A 1 197 ? 21.74600 -39.70600 62.75100 1.000 17.18123 330 LEU B O 1
ATOM 1558 N N . GLY A 1 198 ? 22.68900 -38.03500 61.59600 1.000 13.80714 331 GLY B N 1
ATOM 1559 C CA . GLY A 1 198 ? 23.12400 -37.32800 62.79300 1.000 15.24665 331 GLY B CA 1
ATOM 1560 C C . GLY A 1 198 ? 24.29700 -37.96500 63.49000 1.000 17.92186 331 GLY B C 1
ATOM 1561 O O . GLY A 1 198 ? 24.50700 -37.75600 64.69200 1.000 17.97949 331 GLY B O 1
ATOM 1562 N N . LEU A 1 199 ? 25.05800 -38.75600 62.76400 1.000 15.46501 332 LEU B N 1
ATOM 1563 C CA . LEU A 1 199 ? 26.24400 -39.41800 63.28100 1.000 14.97333 332 LEU B CA 1
ATOM 1564 C C . LEU A 1 199 ? 27.47800 -38.58100 63.00000 1.000 15.31014 332 LEU B C 1
ATOM 1565 O O . LEU A 1 199 ? 27.59700 -38.00200 61.92100 1.000 16.91620 332 LEU B O 1
ATOM 1570 N N . LYS A 1 200 ? 28.41300 -38.57400 63.94100 1.000 15.47324 333 LYS B N 1
ATOM 1571 C CA . LYS A 1 200 ? 29.70900 -37.98400 63.67200 1.000 17.74358 333 LYS B CA 1
ATOM 1572 C C . LYS A 1 200 ? 30.33800 -38.69400 62.48200 1.000 17.15631 333 LYS B C 1
ATOM 1573 O O . LYS A 1 200 ? 30.19600 -39.91600 62.33900 1.000 16.67908 333 LYS B O 1
ATOM 1579 N N A ARG A 1 201 ? 30.96100 -37.91200 61.60700 0.460 15.54127 334 ARG B N 1
ATOM 1580 N N B ARG A 1 201 ? 31.10900 -37.97400 61.65500 0.540 15.61755 334 ARG B N 1
ATOM 1581 C CA A ARG A 1 201 ? 31.71900 -38.46800 60.50000 0.460 17.10369 334 ARG B CA 1
ATOM 1582 C CA B ARG A 1 201 ? 31.66500 -38.55100 60.41300 0.540 17.07803 334 ARG B CA 1
ATOM 1583 C C A ARG A 1 201 ? 32.94400 -39.20000 61.02300 0.460 17.29779 334 ARG B C 1
ATOM 1584 C C B ARG A 1 201 ? 32.96400 -39.33400 60.67600 0.540 17.02298 334 ARG B C 1
ATOM 1585 O O A ARG A 1 201 ? 34.00900 -38.58700 61.22000 0.460 19.40637 334 ARG B O 1
ATOM 1586 O O B ARG A 1 201 ? 34.07400 -38.97300 60.26000 0.540 18.53164 334 ARG B O 1
ATOM 1601 N N . ILE A 1 202 ? 32.79000 -40.48900 61.29900 1.000 14.46100 335 ILE B N 1
ATOM 1602 C CA . ILE A 1 202 ? 33.90100 -41.33800 61.73900 1.000 12.67883 335 ILE B CA 1
ATOM 1603 C C . ILE A 1 202 ? 34.37300 -42.26500 60.62400 1.000 14.88935 335 ILE B C 1
ATOM 1604 O O . ILE A 1 202 ? 35.57400 -42.41000 60.40100 1.000 15.33128 335 ILE B O 1
ATOM 1609 N N . ILE A 1 203 ? 33.44300 -42.95400 59.95400 1.000 13.08044 336 ILE B N 1
ATOM 1610 C CA . ILE A 1 203 ? 33.78000 -43.78000 58.79700 1.000 12.78772 336 ILE B CA 1
ATOM 1611 C C . ILE A 1 203 ? 34.36200 -42.88100 57.71600 1.000 15.31945 336 ILE B C 1
ATOM 1612 O O . ILE A 1 203 ? 33.71800 -41.91300 57.28500 1.000 15.03381 336 ILE B O 1
ATOM 1617 N N . THR A 1 204 ? 35.57200 -43.20300 57.26200 1.000 14.42009 337 THR B N 1
ATOM 1618 C CA . THR A 1 204 ? 36.33400 -42.30300 56.41200 1.000 14.59132 337 THR B CA 1
ATOM 1619 C C . THR A 1 204 ? 37.20200 -43.12200 55.45500 1.000 14.26993 337 THR B C 1
ATOM 1620 O O . THR A 1 204 ? 37.12900 -44.35100 55.41300 1.000 13.97013 337 THR B O 1
ATOM 1624 N N . ASP A 1 205 ? 38.01900 -42.41800 54.67600 1.000 16.07144 338 ASP B N 1
ATOM 1625 C CA . ASP A 1 205 ? 38.77000 -43.07800 53.61000 1.000 17.13109 338 ASP B CA 1
ATOM 1626 C C . ASP A 1 205 ? 39.60600 -44.23900 54.13900 1.000 15.99369 338 ASP B C 1
ATOM 1627 O O . ASP A 1 205 ? 39.68000 -45.29200 53.49900 1.000 15.68622 338 ASP B O 1
ATOM 1632 N N . LYS A 1 206 ? 40.23000 -44.08400 55.30900 1.000 15.34390 339 LYS B N 1
ATOM 1633 C CA . LYS A 1 206 ? 41.14000 -45.09700 55.82100 1.000 16.83346 339 LYS B CA 1
ATOM 1634 C C . LYS A 1 206 ? 40.44900 -46.39400 56.20800 1.000 13.62077 339 LYS B C 1
ATOM 1635 O O . LYS A 1 206 ? 41.13800 -47.40200 56.43900 1.000 16.79581 339 LYS B O 1
ATOM 1641 N N . HIS A 1 207 ? 39.11100 -46.40500 56.31700 1.000 14.29284 340 HIS B N 1
ATOM 1642 C CA . HIS A 1 207 ? 38.38100 -47.63700 56.58000 1.000 13.13523 340 HIS B CA 1
ATOM 1643 C C . HIS A 1 207 ? 38.29200 -48.55700 55.38100 1.000 15.77990 340 HIS B C 1
ATOM 1644 O O . HIS A 1 207 ? 37.91400 -49.72500 55.56000 1.000 16.12600 340 HIS B O 1
ATOM 1651 N N . PHE A 1 208 ? 38.63400 -48.08600 54.19100 1.000 14.30150 341 PHE B N 1
ATOM 1652 C CA . PHE A 1 208 ? 38.43700 -48.82700 52.95500 1.000 15.49673 341 PHE B CA 1
ATOM 1653 C C . PHE A 1 208 ? 39.76200 -49.04700 52.23800 1.000 16.58288 341 PHE B C 1
ATOM 1654 O O . PHE A 1 208 ? 40.71900 -48.28400 52.40100 1.000 17.22039 341 PHE B O 1
ATOM 1662 N N . TYR A 1 209 ? 39.78300 -50.09300 51.41000 1.000 15.52755 342 TYR B N 1
ATOM 1663 C CA . TYR A 1 209 ? 40.82200 -50.27700 50.40500 1.000 13.43894 342 TYR B CA 1
ATOM 1664 C C . TYR A 1 209 ? 40.16700 -50.93200 49.20000 1.000 15.05525 342 TYR B C 1
ATOM 1665 O O . TYR A 1 209 ? 39.05400 -51.47700 49.28600 1.000 16.20822 342 TYR B O 1
ATOM 1674 N N . PHE A 1 210 ? 40.83000 -50.85700 48.05800 1.000 18.49323 343 PHE B N 1
ATOM 1675 C CA . PHE A 1 210 ? 40.29300 -51.49400 46.86600 1.000 20.97796 343 PHE B CA 1
ATOM 1676 C C . PHE A 1 210 ? 40.92800 -52.87000 46.73900 1.000 20.08714 343 PHE B C 1
ATOM 1677 O O . PHE A 1 210 ? 42.15800 -52.99100 46.69600 1.000 20.83406 343 PHE B O 1
ATOM 1685 N N . ASN A 1 211 ? 40.09600 -53.90300 46.69700 1.000 21.50937 344 ASN B N 1
ATOM 1686 C CA . ASN A 1 211 ? 40.57400 -55.26700 46.53700 1.000 22.88307 344 ASN B CA 1
ATOM 1687 C C . ASN A 1 211 ? 40.50300 -55.61600 45.05000 1.000 24.31500 344 ASN B C 1
ATOM 1688 O O . ASN A 1 211 ? 39.41500 -55.69900 44.47000 1.000 24.44490 344 ASN B O 1
ATOM 1693 N N . LYS A 1 212 ? 41.67800 -55.78000 44.42600 1.000 25.51833 345 LYS B N 1
ATOM 1694 C CA . LYS A 1 212 ? 41.74700 -55.97400 42.97900 1.000 32.02423 345 LYS B CA 1
ATOM 1695 C C . LYS A 1 212 ? 41.13400 -57.30200 42.55400 1.000 23.17111 345 LYS B C 1
ATOM 1696 O O . LYS A 1 212 ? 40.56200 -57.39700 41.45900 1.000 30.85391 345 LYS B O 1
ATOM 1698 N N . THR A 1 213 ? 41.25200 -58.33400 43.38800 1.000 28.14136 346 THR B N 1
ATOM 1699 C CA . THR A 1 213 ? 40.63000 -59.62000 43.07600 1.000 26.22274 346 THR B CA 1
ATOM 1700 C C . THR A 1 213 ? 39.10900 -59.53900 43.17300 1.000 27.26109 346 THR B C 1
ATOM 1701 O O . THR A 1 213 ? 38.39700 -60.07600 42.31600 1.000 28.97931 346 THR B O 1
ATOM 1705 N N . LYS A 1 214 ? 38.60000 -58.91600 44.24200 1.000 25.37184 347 LYS B N 1
ATOM 1706 C CA . LYS A 1 214 ? 37.15700 -58.74300 44.40000 1.000 23.15054 347 LYS B CA 1
ATOM 1707 C C . LYS A 1 214 ? 36.59800 -57.81400 43.32900 1.000 22.30907 347 LYS B C 1
ATOM 1708 O O . LYS A 1 214 ? 35.50400 -58.04800 42.80500 1.000 25.74231 347 LYS B O 1
ATOM 1714 N N . GLY A 1 215 ? 37.34500 -56.77200 42.97400 1.000 23.64975 348 GLY B N 1
ATOM 1715 C CA . GLY A 1 215 ? 36.89700 -55.77000 42.03900 1.000 22.85134 348 GLY B CA 1
ATOM 1716 C C . GLY A 1 215 ? 36.06400 -54.67000 42.65500 1.000 21.03914 348 GLY B C 1
ATOM 1717 O O . GLY A 1 215 ? 35.42100 -53.91700 41.91400 1.000 23.52243 348 GLY B O 1
ATOM 1718 N N . PHE A 1 216 ? 36.08400 -54.53900 43.98200 1.000 19.59384 349 PHE B N 1
ATOM 1719 C CA . PHE A 1 216 ? 35.23200 -53.62100 44.72900 1.000 16.64431 349 PHE B CA 1
ATOM 1720 C C . PHE A 1 216 ? 36.00500 -53.13700 45.94000 1.000 14.82497 349 PHE B C 1
ATOM 1721 O O . PHE A 1 216 ? 36.95300 -53.79800 46.37200 1.000 17.02589 349 PHE B O 1
ATOM 1729 N N . PRO A 1 217 ? 35.57500 -52.03000 46.55500 1.000 16.03469 350 PRO B N 1
ATOM 1730 C CA . PRO A 1 217 ? 36.04600 -51.68900 47.90500 1.000 15.31872 350 PRO B CA 1
ATOM 1731 C C . PRO A 1 217 ? 35.76800 -52.79600 48.89600 1.000 14.65623 350 PRO B C 1
ATOM 1732 O O . PRO A 1 217 ? 34.74400 -53.48700 48.82800 1.000 16.51065 350 PRO B O 1
ATOM 1736 N N . CYS A 1 218 ? 36.68400 -52.92400 49.84500 1.000 15.34886 351 CYS B N 1
ATOM 1737 C CA . CYS A 1 218 ? 36.52600 -53.76100 51.02000 1.000 15.14467 351 CYS B CA 1
ATOM 1738 C C . CYS A 1 218 ? 36.86800 -52.93700 52.24900 1.000 14.26086 351 CYS B C 1
ATOM 1739 O O . CYS A 1 218 ? 37.46600 -51.86000 52.14900 1.000 14.95826 351 CYS B O 1
ATOM 1742 N N . LEU A 1 219 ? 36.45500 -53.44900 53.40500 1.000 14.71835 352 LEU B N 1
ATOM 1743 C CA . LEU A 1 219 ? 36.78900 -52.85700 54.68700 1.000 13.54167 352 LEU B CA 1
ATOM 1744 C C . LEU A 1 219 ? 38.15300 -53.36400 55.16400 1.000 14.55142 352 LEU B C 1
ATOM 1745 O O . LEU A 1 219 ? 38.42700 -54.56600 55.14500 1.000 15.17338 352 LEU B O 1
ATOM 1750 N N . LYS A 1 220 ? 38.99100 -52.44800 55.65700 1.000 15.44944 353 LYS B N 1
ATOM 1751 C CA . LYS A 1 220 ? 40.21900 -52.88100 56.31800 1.000 16.07644 353 LYS B CA 1
ATOM 1752 C C . LYS A 1 220 ? 39.91700 -53.67800 57.56600 1.000 15.53558 353 LYS B C 1
ATOM 1753 O O . LYS A 1 220 ? 40.61300 -54.64400 57.87300 1.000 16.50188 353 LYS B O 1
ATOM 1759 N N . LYS A 1 221 ? 38.91300 -53.25200 58.32300 1.000 15.83829 354 LYS B N 1
ATOM 1760 C CA . LYS A 1 221 ? 38.37900 -53.94300 59.48300 1.000 15.23138 354 LYS B CA 1
ATOM 1761 C C . LYS A 1 221 ? 36.87000 -53.83000 59.44800 1.000 15.79051 354 LYS B C 1
ATOM 1762 O O . LYS A 1 221 ? 36.33500 -52.74300 59.20200 1.000 17.35467 354 LYS B O 1
ATOM 1768 N N . ALA A 1 222 ? 36.19500 -54.92600 59.72300 1.000 16.26003 355 ALA B N 1
ATOM 1769 C CA . ALA A 1 222 ? 34.75900 -54.89500 59.91100 1.000 17.00805 355 ALA B CA 1
ATOM 1770 C C . ALA A 1 222 ? 34.42200 -54.78500 61.39200 1.000 15.67408 355 ALA B C 1
ATOM 1771 O O . ALA A 1 222 ? 35.27200 -54.94200 62.27500 1.000 16.38509 355 ALA B O 1
ATOM 1773 N N . GLU A 1 223 ? 33.15600 -54.46700 61.65500 1.000 14.87905 356 GLU B N 1
ATOM 1774 C CA . GLU A 1 223 ? 32.66100 -54.44500 63.02700 1.000 14.62165 356 GLU B CA 1
ATOM 1775 C C . GLU A 1 223 ? 33.06400 -55.69900 63.78500 1.000 17.16486 356 GLU B C 1
ATOM 1776 O O . GLU A 1 223 ? 33.47800 -55.62300 64.95300 1.000 18.67927 356 GLU B O 1
ATOM 1782 N N . GLY A 1 224 ? 32.93800 -56.86200 63.14100 1.000 15.13374 357 GLY B N 1
ATOM 1783 C CA . GLY A 1 224 ? 33.23200 -58.13400 63.78400 1.000 15.64411 357 GLY B CA 1
ATOM 1784 C C . GLY A 1 224 ? 34.57300 -58.76900 63.47300 1.000 18.53812 357 GLY B C 1
ATOM 1785 O O . GLY A 1 224 ? 34.75100 -59.95400 63.75600 1.000 20.41287 357 GLY B O 1
ATOM 1786 N N . SER A 1 225 ? 35.52200 -58.00900 62.92900 1.000 17.24613 358 SER B N 1
ATOM 1787 C CA . SER A 1 225 ? 36.74600 -58.59700 62.39400 1.000 17.18797 358 SER B CA 1
ATOM 1788 C C . SER A 1 225 ? 37.91200 -57.62600 62.53900 1.000 20.89311 358 SER B C 1
ATOM 1789 O O . SER A 1 225 ? 37.83600 -56.51300 62.01000 1.000 23.90765 358 SER B O 1
ATOM 1792 N N . SER A 1 226 ? 39.00500 -58.06000 63.18900 1.000 16.43289 359 SER B N 1
ATOM 1793 C CA . SER A 1 226 ? 40.26000 -57.31300 63.13900 1.000 14.24204 359 SER B CA 1
ATOM 1794 C C . SER A 1 226 ? 40.91100 -57.35300 61.76300 1.000 16.61145 359 SER B C 1
ATOM 1795 O O . SER A 1 226 ? 41.81600 -56.55900 61.50100 1.000 16.15507 359 SER B O 1
ATOM 1798 N N . ARG A 1 227 ? 40.45800 -58.23700 60.88100 1.000 17.83494 360 ARG B N 1
ATOM 1799 C CA . ARG A 1 227 ? 41.07300 -58.48900 59.59000 1.000 16.95550 360 ARG B CA 1
ATOM 1800 C C . ARG A 1 227 ? 40.22400 -57.89500 58.48700 1.000 16.57724 360 ARG B C 1
ATOM 1801 O O . ARG A 1 227 ? 39.04200 -57.57900 58.68400 1.000 17.69117 360 ARG B O 1
ATOM 1804 N N . PRO A 1 228 ? 40.78500 -57.76600 57.28800 1.000 15.58203 361 PRO B N 1
ATOM 1805 C CA . PRO A 1 228 ? 40.01700 -57.21500 56.16700 1.000 14.30564 361 PRO B CA 1
ATOM 1806 C C . PRO A 1 228 ? 38.76200 -58.02800 55.85400 1.000 13.76344 361 PRO B C 1
ATOM 1807 O O . PRO A 1 228 ? 38.71100 -59.24600 56.05300 1.000 18.68616 361 PRO B O 1
ATOM 1811 N N . HIS A 1 229 ? 37.72400 -57.32400 55.37600 1.000 14.30983 362 HIS B N 1
ATOM 1812 C CA . HIS A 1 229 ? 36.42700 -57.92800 55.10900 1.000 14.55534 362 HIS B CA 1
ATOM 1813 C C . HIS A 1 229 ? 35.91000 -57.43200 53.76900 1.000 16.80934 362 HIS B C 1
ATOM 1814 O O . HIS A 1 229 ? 35.63000 -56.24000 53.60300 1.000 17.27227 362 HIS B O 1
ATOM 1821 N N . CYS A 1 230 ? 35.76200 -58.34900 52.82600 1.000 17.61317 363 CYS B N 1
ATOM 1822 C CA . CYS A 1 230 ? 35.00700 -58.07900 51.60900 1.000 17.94448 363 CYS B CA 1
ATOM 1823 C C . CYS A 1 230 ? 33.63500 -58.70900 51.74600 1.000 19.79558 363 CYS B C 1
ATOM 1824 O O . CYS A 1 230 ? 33.45700 -59.68100 52.48600 1.000 21.81504 363 CYS B O 1
ATOM 1827 N N . LEU A 1 231 ? 32.65900 -58.14000 51.05200 1.000 18.23881 364 LEU B N 1
ATOM 1828 C CA . LEU A 1 231 ? 31.38600 -58.82100 50.93200 1.000 18.09735 364 LEU B CA 1
ATOM 1829 C C . LEU A 1 231 ? 31.58500 -60.15200 50.21600 1.000 20.55467 364 LEU B C 1
ATOM 1830 O O . LEU A 1 231 ? 32.57700 -60.36700 49.50900 1.000 19.46731 364 LEU B O 1
ATOM 1835 N N . GLY A 1 232 ? 30.62500 -61.04800 50.41100 1.000 22.18725 365 GLY B N 1
ATOM 1836 C CA . GLY A 1 232 ? 30.75500 -62.42600 49.99000 1.000 25.22770 365 GLY B CA 1
ATOM 1837 C C . GLY A 1 232 ? 30.40200 -62.67100 48.53200 1.000 26.40973 365 GLY B C 1
ATOM 1838 O O . GLY A 1 232 ? 30.24900 -61.76000 47.71700 1.000 22.77950 365 GLY B O 1
ATOM 1839 N N . LYS A 1 233 ? 30.27800 -63.96800 48.20800 1.000 25.30957 366 LYS B N 1
ATOM 1840 C CA . LYS A 1 233 ? 30.11600 -64.40700 46.82400 1.000 24.43179 366 LYS B CA 1
ATOM 1841 C C . LYS A 1 233 ? 28.81100 -63.93700 46.19700 1.000 22.89911 366 LYS B C 1
ATOM 1842 O O . LYS A 1 233 ? 28.72100 -63.87700 44.96100 1.000 27.53125 366 LYS B O 1
ATOM 1844 N N . THR A 1 234 ? 27.79900 -63.61200 46.99100 1.000 20.08407 367 THR B N 1
ATOM 1845 C CA . THR A 1 234 ? 26.54400 -63.14500 46.42500 1.000 20.06669 367 THR B CA 1
ATOM 1846 C C . THR A 1 234 ? 26.55900 -61.64200 46.14000 1.000 20.70068 367 THR B C 1
ATOM 1847 O O . THR A 1 234 ? 25.51800 -61.08400 45.77800 1.000 21.40399 367 THR B O 1
ATOM 1851 N N . LYS A 1 235 ? 27.70800 -60.97900 46.29600 1.000 17.38049 368 LYS B N 1
ATOM 1852 C CA . LYS A 1 235 ? 27.82100 -59.53700 46.11600 1.000 15.93149 368 LYS B CA 1
ATOM 1853 C C . LYS A 1 235 ? 28.92800 -59.24200 45.12800 1.000 19.70532 368 LYS B C 1
ATOM 1854 O O . LYS A 1 235 ? 30.09500 -59.50500 45.42700 1.000 22.90321 368 LYS B O 1
ATOM 1860 N N . GLY A 1 236 ? 28.57300 -58.65600 43.99300 1.000 16.29823 369 GLY B N 1
ATOM 1861 C CA . GLY A 1 236 ? 29.55900 -58.35500 42.97400 1.000 17.90297 369 GLY B CA 1
ATOM 1862 C C . GLY A 1 236 ? 29.67200 -59.45500 41.94200 1.000 19.51488 369 GLY B C 1
ATOM 1863 O O . GLY A 1 236 ? 30.78600 -59.87100 41.58500 1.000 21.47231 369 GLY B O 1
ATOM 1864 N N . ARG A 1 237 ? 28.52500 -59.92900 41.46400 1.000 20.62140 370 ARG B N 1
ATOM 1865 C CA . ARG A 1 237 ? 28.48200 -61.00300 40.48200 1.000 19.68387 370 ARG B CA 1
ATOM 1866 C C . ARG A 1 237 ? 28.86300 -60.52000 39.08600 1.000 18.82358 370 ARG B C 1
ATOM 1867 O O . ARG A 1 237 ? 28.57800 -59.39400 38.67000 1.000 22.45153 370 ARG B O 1
ATOM 1875 N N . THR A 1 238 ? 29.46800 -61.43300 38.32100 1.000 23.03904 371 THR B N 1
ATOM 1876 C CA . THR A 1 238 ? 29.66400 -61.19400 36.89800 1.000 21.33553 371 THR B CA 1
ATOM 1877 C C . THR A 1 238 ? 28.32800 -61.30100 36.17700 1.000 23.62096 371 THR B C 1
ATOM 1878 O O . THR A 1 238 ? 27.69500 -62.36200 36.17600 1.000 27.55904 371 THR B O 1
ATOM 1882 N N . HIS A 1 239 ? 27.90100 -60.19900 35.58500 1.000 21.81418 372 HIS B N 1
ATOM 1883 C CA . HIS A 1 239 ? 26.67000 -60.18700 34.82400 1.000 20.67564 372 HIS B CA 1
ATOM 1884 C C . HIS A 1 239 ? 26.87800 -60.91900 33.50300 1.000 22.50961 372 HIS B C 1
ATOM 1885 O O . HIS A 1 239 ? 27.93500 -60.79300 32.88300 1.000 25.68228 372 HIS B O 1
ATOM 1892 N N . PRO A 1 240 ? 25.88800 -61.66100 33.03700 1.000 24.53654 373 PRO B N 1
ATOM 1893 C CA . PRO A 1 240 ? 25.95100 -62.14500 31.66100 1.000 23.87581 373 PRO B CA 1
ATOM 1894 C C . PRO A 1 240 ? 25.90300 -60.96400 30.71400 1.000 22.27766 373 PRO B C 1
ATOM 1895 O O . PRO A 1 240 ? 25.40400 -59.88400 31.03600 1.000 27.00161 373 PRO B O 1
ATOM 1899 N N . GLU A 1 241 ? 26.43800 -61.17300 29.50700 1.000 27.90332 374 GLU B N 1
ATOM 1900 C CA . GLU A 1 241 ? 26.34800 -60.14300 28.48500 1.000 24.46752 374 GLU B CA 1
ATOM 1901 C C . GLU A 1 241 ? 24.92000 -60.08100 27.96900 1.000 29.75127 374 GLU B C 1
ATOM 1902 O O . GLU A 1 241 ? 24.28800 -61.11700 27.73900 1.000 32.97508 374 GLU B O 1
ATOM 1905 N N . ILE A 1 242 ? 24.39800 -58.87300 27.85800 1.000 27.32736 375 ILE B N 1
ATOM 1906 C CA . ILE A 1 242 ? 23.02900 -58.63800 27.42100 1.000 25.69642 375 ILE B CA 1
ATOM 1907 C C . ILE A 1 242 ? 23.10000 -58.03300 26.03500 1.000 26.10832 375 ILE B C 1
ATOM 1908 O O . ILE A 1 242 ? 23.98000 -57.21200 25.74900 1.000 28.37637 375 ILE B O 1
ATOM 1913 N N . ASP A 1 243 ? 22.16100 -58.41900 25.18200 1.000 27.11297 376 ASP B N 1
ATOM 1914 C CA . ASP A 1 243 ? 22.14600 -57.86300 23.83600 1.000 25.57265 376 ASP B CA 1
ATOM 1915 C C . ASP A 1 243 ? 22.22300 -56.34500 23.85700 1.000 28.78360 376 ASP B C 1
ATOM 1916 O O . ASP A 1 243 ? 21.49100 -55.66700 24.58700 1.000 27.21959 376 ASP B O 1
ATOM 1921 N N . ARG A 1 244 ? 23.11200 -55.82000 23.02700 1.000 24.73468 377 ARG B N 1
ATOM 1922 C CA . ARG A 1 244 ? 23.46400 -54.40800 23.05400 1.000 28.37350 377 ARG B CA 1
ATOM 1923 C C . ARG A 1 244 ? 22.29600 -53.52100 22.65000 1.000 29.27069 377 ARG B C 1
ATOM 1924 O O . ARG A 1 244 ? 22.12900 -52.41300 23.18100 1.000 26.48985 377 ARG B O 1
ATOM 1932 N N A GLU A 1 245 ? 21.48100 -53.98000 21.70000 0.480 28.65493 378 GLU B N 1
ATOM 1933 N N B GLU A 1 245 ? 21.48300 -53.97400 21.69200 0.520 28.65691 378 GLU B N 1
ATOM 1934 C CA A GLU A 1 245 ? 20.32600 -53.19200 21.28200 0.480 26.11954 378 GLU B CA 1
ATOM 1935 C CA B GLU A 1 245 ? 20.32200 -53.19300 21.27100 0.520 26.10232 378 GLU B CA 1
ATOM 1936 C C A GLU A 1 245 ? 19.21700 -53.23600 22.33000 0.480 27.29275 378 GLU B C 1
ATOM 1937 C C B GLU A 1 245 ? 19.21500 -53.23600 22.32500 0.520 27.29628 378 GLU B C 1
ATOM 1938 O O A GLU A 1 245 ? 18.50600 -52.24700 22.52700 0.480 26.24125 378 GLU B O 1
ATOM 1939 O O B GLU A 1 245 ? 18.50800 -52.24500 22.52600 0.520 26.22923 378 GLU B O 1
ATOM 1950 N N . VAL A 1 246 ? 19.04700 -54.37500 22.99800 1.000 26.27796 379 VAL B N 1
ATOM 1951 C CA . VAL A 1 246 ? 18.07800 -54.44500 24.09100 1.000 24.88943 379 VAL B CA 1
ATOM 1952 C C . VAL A 1 246 ? 18.45800 -53.44400 25.17700 1.000 26.88381 379 VAL B C 1
ATOM 1953 O O . VAL A 1 246 ? 17.60000 -52.72700 25.71400 1.000 24.26015 379 VAL B O 1
ATOM 1957 N N . VAL A 1 247 ? 19.75400 -53.33700 25.48200 1.000 25.01903 380 VAL B N 1
ATOM 1958 C CA . VAL A 1 247 ? 20.20200 -52.37800 26.48900 1.000 24.16946 380 VAL B CA 1
ATOM 1959 C C . VAL A 1 247 ? 19.85300 -50.95700 26.06300 1.000 22.71325 380 VAL B C 1
ATOM 1960 O O . VAL A 1 247 ? 19.36200 -50.14800 26.85700 1.000 22.62441 380 VAL B O 1
ATOM 1964 N N . ARG A 1 248 ? 20.09600 -50.62100 24.79500 1.000 23.34738 381 ARG B N 1
ATOM 1965 C CA . ARG A 1 248 ? 19.78000 -49.28100 24.32300 1.000 23.57406 381 ARG B CA 1
ATOM 1966 C C . ARG A 1 248 ? 18.28900 -48.98600 24.45600 1.000 25.29795 381 ARG B C 1
ATOM 1967 O O . ARG A 1 248 ? 17.89300 -47.86400 24.81000 1.000 25.45853 381 ARG B O 1
ATOM 1975 N N . ARG A 1 249 ? 17.45100 -49.97200 24.13600 1.000 23.56700 382 ARG B N 1
ATOM 1976 C CA . ARG A 1 249 ? 16.00700 -49.79400 24.24900 1.000 25.05998 382 ARG B CA 1
ATOM 1977 C C . ARG A 1 249 ? 15.60200 -49.58600 25.70300 1.000 24.77666 382 ARG B C 1
ATOM 1978 O O . ARG A 1 249 ? 14.72400 -48.75900 26.00000 1.000 23.20420 382 ARG B O 1
ATOM 1982 N N A LEU A 1 250 ? 16.20500 -50.34900 26.61700 0.530 21.88382 383 LEU B N 1
ATOM 1983 N N B LEU A 1 250 ? 16.22400 -50.33100 26.61600 0.470 21.90773 383 LEU B N 1
ATOM 1984 C CA A LEU A 1 250 ? 15.86500 -50.20000 28.03300 0.530 20.32805 383 LEU B CA 1
ATOM 1985 C CA B LEU A 1 250 ? 15.86600 -50.20200 28.02600 0.470 20.35808 383 LEU B CA 1
ATOM 1986 C C A LEU A 1 250 ? 16.31900 -48.84600 28.56200 0.530 21.93374 383 LEU B C 1
ATOM 1987 C C B LEU A 1 250 ? 16.33000 -48.86100 28.58100 0.470 21.95897 383 LEU B C 1
ATOM 1988 O O A LEU A 1 250 ? 15.59800 -48.20100 29.33700 0.530 22.32402 383 LEU B O 1
ATOM 1989 O O B LEU A 1 250 ? 15.62100 -48.23800 29.38400 0.470 22.28224 383 LEU B O 1
ATOM 1998 N N . ARG A 1 251 ? 17.51600 -48.39700 28.17400 1.000 22.94254 384 ARG B N 1
ATOM 1999 C CA . ARG A 1 251 ? 17.94900 -47.06300 28.57100 1.000 20.70667 384 ARG B CA 1
ATOM 2000 C C . ARG A 1 251 ? 16.97300 -46.01500 28.06300 1.000 22.78016 384 ARG B C 1
ATOM 2001 O O . ARG A 1 251 ? 16.64000 -45.06300 28.78000 1.000 23.26978 384 ARG B O 1
ATOM 2009 N N . GLU A 1 252 ? 16.46500 -46.19200 26.83300 1.000 22.56263 385 GLU B N 1
ATOM 2010 C CA . GLU A 1 252 ? 15.50900 -45.25000 26.26900 1.000 23.54219 385 GLU B CA 1
ATOM 2011 C C . GLU A 1 252 ? 14.20100 -45.26800 27.04800 1.000 23.93195 385 GLU B C 1
ATOM 2012 O O . GLU A 1 252 ? 13.62700 -44.21400 27.33000 1.000 23.62774 385 GLU B O 1
ATOM 2018 N N . PHE A 1 253 ? 13.76900 -46.45200 27.46700 1.000 21.94194 386 PHE B N 1
ATOM 2019 C CA . PHE A 1 253 ? 12.55400 -46.55700 28.26700 1.000 23.63356 386 PHE B CA 1
ATOM 2020 C C . PHE A 1 253 ? 12.71600 -45.83100 29.59600 1.000 21.28835 386 PHE B C 1
ATOM 2021 O O . PHE A 1 253 ? 11.83400 -45.07900 30.02700 1.000 23.16035 386 PHE B O 1
ATOM 2029 N N . TYR A 1 254 ? 13.84400 -46.03800 30.26400 1.000 19.34469 387 TYR B N 1
ATOM 2030 C CA . TYR A 1 254 ? 13.96900 -45.45400 31.59900 1.000 19.64559 387 TYR B CA 1
ATOM 2031 C C . TYR A 1 254 ? 14.22700 -43.94300 31.59700 1.000 17.68390 387 TYR B C 1
ATOM 2032 O O . TYR A 1 254 ? 13.91300 -43.27800 32.58800 1.000 19.63372 387 TYR B O 1
ATOM 2041 N N . ARG A 1 255 ? 14.78800 -43.37100 30.52800 1.000 21.05110 388 ARG B N 1
ATOM 2042 C CA . ARG A 1 255 ? 15.21600 -41.97300 30.58000 1.000 19.50946 388 ARG B CA 1
ATOM 2043 C C . ARG A 1 255 ? 14.16200 -41.02200 31.13200 1.000 21.42192 388 ARG B C 1
ATOM 2044 O O . ARG A 1 255 ? 14.49500 -40.22400 32.01800 1.000 19.27246 388 ARG B O 1
ATOM 2052 N N . PRO A 1 256 ? 12.91900 -40.99300 30.64600 1.000 21.24052 389 PRO B N 1
ATOM 2053 C CA . PRO A 1 256 ? 11.98800 -39.99200 31.18700 1.000 22.70512 389 PRO B CA 1
ATOM 2054 C C . PRO A 1 256 ? 11.66300 -40.22200 32.65300 1.000 18.80812 389 PRO B C 1
ATOM 2055 O O . PRO A 1 256 ? 11.45600 -39.24500 33.39500 1.000 21.53129 389 PRO B O 1
ATOM 2059 N N . PHE A 1 257 ? 11.58800 -41.48600 33.06400 1.000 19.31093 390 PHE B N 1
ATOM 2060 C CA . PHE A 1 257 ? 11.37100 -41.80200 34.47800 1.000 16.67441 390 PHE B CA 1
ATOM 2061 C C . PHE A 1 257 ? 12.56900 -41.38400 35.31400 1.000 17.38629 390 PHE B C 1
ATOM 2062 O O . PHE A 1 257 ? 12.41100 -40.86100 36.42800 1.000 16.29241 390 PHE B O 1
ATOM 2070 N N . ASN A 1 258 ? 13.78000 -41.59000 34.79600 1.000 16.33450 391 ASN B N 1
ATOM 2071 C CA . ASN A 1 258 ? 14.96400 -41.16400 35.53300 1.000 16.05776 391 ASN B CA 1
ATOM 2072 C C . ASN A 1 258 ? 14.97000 -39.66200 35.72000 1.000 17.79396 391 ASN B C 1
ATOM 2073 O O . ASN A 1 258 ? 15.27500 -39.16400 36.80700 1.000 16.71651 391 ASN B O 1
ATOM 2078 N N . LEU A 1 259 ? 14.64700 -38.90800 34.65600 1.000 18.61195 392 LEU B N 1
ATOM 2079 C CA . LEU A 1 259 ? 14.65600 -37.45500 34.74800 1.000 18.52661 392 LEU B CA 1
ATOM 2080 C C . LEU A 1 259 ? 13.64400 -36.96700 35.77400 1.000 17.92803 392 LEU B C 1
ATOM 2081 O O . LEU A 1 259 ? 13.91400 -36.01800 36.51300 1.000 20.48750 392 LEU B O 1
ATOM 2086 N N . LYS A 1 260 ? 12.48700 -37.63200 35.84700 1.000 19.14074 393 LYS B N 1
ATOM 2087 C CA . LYS A 1 260 ? 11.49400 -37.28200 36.85200 1.000 20.99514 393 LYS B CA 1
ATOM 2088 C C . LYS A 1 260 ? 12.03100 -37.56700 38.24600 1.000 17.89082 393 LYS B C 1
ATOM 2089 O O . LYS A 1 260 ? 11.89900 -36.73500 39.14500 1.000 17.54409 393 LYS B O 1
ATOM 2095 N N . PHE A 1 261 ? 12.69300 -38.71100 38.42300 1.000 16.02079 394 PHE B N 1
ATOM 2096 C CA . PHE A 1 261 ? 13.29600 -39.01800 39.71700 1.000 15.67941 394 PHE B CA 1
ATOM 2097 C C . PHE A 1 261 ? 14.36000 -37.98800 40.09900 1.000 15.40335 394 PHE B C 1
ATOM 2098 O O . PHE A 1 261 ? 14.43900 -37.57900 41.26000 1.000 16.24591 394 PHE B O 1
ATOM 2106 N N . TYR A 1 262 ? 15.21400 -37.57000 39.14700 1.000 14.61492 395 TYR B N 1
ATOM 2107 C CA . TYR A 1 262 ? 16.16800 -36.50400 39.43800 1.000 14.65569 395 TYR B CA 1
ATOM 2108 C C . TYR A 1 262 ? 15.45500 -35.24800 39.91400 1.000 17.98800 395 TYR B C 1
ATOM 2109 O O . TYR A 1 262 ? 15.90800 -34.58800 40.85500 1.000 18.03054 395 TYR B O 1
ATOM 2118 N N A GLN A 1 263 ? 14.36700 -34.87100 39.23900 0.460 18.50536 396 GLN B N 1
ATOM 2119 N N B GLN A 1 263 ? 14.34400 -34.90200 39.27800 0.540 18.53386 396 GLN B N 1
ATOM 2120 C CA A GLN A 1 263 ? 13.56100 -33.73100 39.66900 0.460 19.10078 396 GLN B CA 1
ATOM 2121 C CA B GLN A 1 263 ? 13.59600 -33.72100 39.67900 0.540 19.08934 396 GLN B CA 1
ATOM 2122 C C A GLN A 1 263 ? 13.05800 -33.90800 41.09900 0.460 18.82412 396 GLN B C 1
ATOM 2123 C C B GLN A 1 263 ? 12.98800 -33.87900 41.07500 0.540 18.79065 396 GLN B C 1
ATOM 2124 O O A GLN A 1 263 ? 13.22400 -33.01700 41.93900 0.460 20.91413 396 GLN B O 1
ATOM 2125 O O B GLN A 1 263 ? 13.00600 -32.93200 41.86700 0.540 20.22558 396 GLN B O 1
ATOM 2130 N N . MET A 1 264 ? 12.44200 -35.05800 41.39300 1.000 16.29579 397 MET B N 1
ATOM 2131 C CA . MET A 1 264 ? 11.79800 -35.25000 42.69000 1.000 16.47083 397 MET B CA 1
ATOM 2132 C C . MET A 1 264 ? 12.80900 -35.19800 43.82300 1.000 18.94656 397 MET B C 1
ATOM 2133 O O . MET A 1 264 ? 12.50300 -34.70000 44.91700 1.000 20.47201 397 MET B O 1
ATOM 2138 N N . THR A 1 265 ? 14.01200 -35.71300 43.58500 1.000 18.46621 398 THR B N 1
ATOM 2139 C CA . THR A 1 265 ? 15.02200 -35.82500 44.62900 1.000 18.43051 398 THR B CA 1
ATOM 2140 C C . THR A 1 265 ? 15.98100 -34.64800 44.67400 1.000 21.35046 398 THR B C 1
ATOM 2141 O O . THR A 1 265 ? 16.72200 -34.52200 45.66100 1.000 21.93744 398 THR B O 1
ATOM 2145 N N . GLY A 1 266 ? 16.00400 -33.81200 43.63100 1.000 19.98132 399 GLY B N 1
ATOM 2146 C CA . GLY A 1 266 ? 16.95800 -32.71800 43.55200 1.000 20.10854 399 GLY B CA 1
ATOM 2147 C C . GLY A 1 266 ? 18.36300 -33.12400 43.16600 1.000 21.76536 399 GLY B C 1
ATOM 2148 O O . GLY A 1 266 ? 19.30600 -32.34300 43.34600 1.000 25.81229 399 GLY B O 1
ATOM 2149 N N . HIS A 1 267 ? 18.54500 -34.32000 42.61800 1.000 19.60166 400 HIS B N 1
ATOM 2150 C CA . HIS A 1 267 ? 19.88300 -34.78300 42.28600 1.000 21.95814 400 HIS B CA 1
ATOM 2151 C C . HIS A 1 267 ? 19.88800 -35.59800 41.00000 1.000 18.46281 400 HIS B C 1
ATOM 2152 O O . HIS A 1 267 ? 19.04500 -36.47400 40.79700 1.000 17.14850 400 HIS B O 1
ATOM 2159 N N . ASP A 1 268 ? 20.83700 -35.28600 40.12300 1.000 18.31129 401 ASP B N 1
ATOM 2160 C CA . ASP A 1 268 ? 21.08200 -36.05000 38.91000 1.000 18.31077 401 ASP B CA 1
ATOM 2161 C C . ASP A 1 268 ? 22.09700 -37.15000 39.22000 1.000 18.85101 401 ASP B C 1
ATOM 2162 O O . ASP A 1 268 ? 23.28900 -36.87600 39.42900 1.000 20.58923 401 ASP B O 1
ATOM 2167 N N . PHE A 1 269 ? 21.62100 -38.39600 39.24200 1.000 17.44285 402 PHE B N 1
ATOM 2168 C CA . PHE A 1 269 ? 22.45600 -39.54100 39.58100 1.000 16.21325 402 PHE B CA 1
ATOM 2169 C C . PHE A 1 269 ? 23.33700 -40.01700 38.43000 1.000 18.55847 402 PHE B C 1
ATOM 2170 O O . PHE A 1 269 ? 24.12300 -40.94800 38.62300 1.000 18.85085 402 PHE B O 1
ATOM 2178 N N . GLY A 1 270 ? 23.26200 -39.38700 37.26200 1.000 18.64802 403 GLY B N 1
ATOM 2179 C CA . GLY A 1 270 ? 24.24900 -39.60900 36.21800 1.000 16.38724 403 GLY B CA 1
ATOM 2180 C C . GLY A 1 270 ? 23.98700 -40.77900 35.30400 1.000 19.48700 403 GLY B C 1
ATOM 2181 O O . GLY A 1 270 ? 24.86500 -41.15800 34.51600 1.000 24.30310 403 GLY B O 1
ATOM 2182 N N . TRP A 1 271 ? 22.81500 -41.37400 35.37100 1.000 18.28043 404 TRP B N 1
ATOM 2183 C CA . TRP A 1 271 ? 22.54100 -42.55400 34.57800 1.000 17.48838 404 TRP B CA 1
ATOM 2184 C C . TRP A 1 271 ? 22.22600 -42.23100 33.12500 1.000 19.96426 404 TRP B C 1
ATOM 2185 O O . TRP A 1 271 ? 22.15700 -43.15400 32.31500 1.000 23.53736 404 TRP B O 1
ATOM 2196 N N . ASP A 1 272 ? 21.99500 -40.96200 32.80300 1.000 19.69746 405 ASP B N 1
ATOM 2197 C CA . ASP A 1 272 ? 21.54600 -40.55600 31.47100 1.000 20.29120 405 ASP B CA 1
ATOM 2198 C C . ASP A 1 272 ? 22.46700 -39.50700 30.85700 1.000 26.97523 405 ASP B C 1
ATOM 2199 O O . ASP A 1 272 ? 22.02800 -38.70000 30.02700 1.000 33.14577 405 ASP B O 1
ATOM 2204 N N . GLY A 1 273 ? 23.72200 -39.48500 31.27100 1.000 28.76266 406 GLY B N 1
ATOM 2205 C CA . GLY A 1 273 ? 24.69600 -38.58200 30.68800 1.000 31.68143 406 GLY B CA 1
ATOM 2206 C C . GLY A 1 273 ? 24.88000 -37.35300 31.54400 1.000 45.97961 406 GLY B C 1
ATOM 2207 O O . GLY A 1 273 ? 25.66300 -36.46800 31.20700 1.000 56.18188 406 GLY B O 1
ATOM 2209 N N . GLU B 1 14 ? 45.89600 -60.79300 51.62500 1.000 41.83555 147 GLU A N 1
ATOM 2210 C CA . GLU B 1 14 ? 45.90200 -61.50700 52.90600 1.000 49.56617 147 GLU A CA 1
ATOM 2211 C C . GLU B 1 14 ? 46.87900 -60.91500 53.91100 1.000 42.82473 147 GLU A C 1
ATOM 2212 O O . GLU B 1 14 ? 46.90600 -61.33800 55.07200 1.000 42.23566 147 GLU A O 1
ATOM 2214 N N . GLY B 1 15 ? 47.70100 -59.96000 53.47700 1.000 30.84887 148 GLY A N 1
ATOM 2215 C CA . GLY B 1 15 ? 48.65200 -59.33200 54.36800 1.000 29.12911 148 GLY A CA 1
ATOM 2216 C C . GLY B 1 15 ? 49.88500 -60.19200 54.65500 1.000 28.25593 148 GLY A C 1
ATOM 2217 O O . GLY B 1 15 ? 49.97700 -61.37300 54.31800 1.000 29.40450 148 GLY A O 1
ATOM 2218 N N . SER B 1 16 ? 50.86600 -59.56300 55.28400 1.000 21.19433 149 SER A N 1
ATOM 2219 C CA . SER B 1 16 ? 52.11400 -60.23100 55.61300 1.000 24.97675 149 SER A CA 1
ATOM 2220 C C . SER B 1 16 ? 52.65700 -59.67200 56.91500 1.000 22.10846 149 SER A C 1
ATOM 2221 O O . SER B 1 16 ? 52.36700 -58.53300 57.29900 1.000 20.49630 149 SER A O 1
ATOM 2224 N N . LYS B 1 17 ? 53.45700 -60.48900 57.59600 1.000 18.96233 150 LYS A N 1
ATOM 2225 C CA . LYS B 1 17 ? 53.88600 -60.15600 58.94800 1.000 16.23060 150 LYS A CA 1
ATOM 2226 C C . LYS B 1 17 ? 55.10700 -59.24600 58.92900 1.000 16.74976 150 LYS A C 1
ATOM 2227 O O . LYS B 1 17 ? 56.17200 -59.61600 58.40600 1.000 18.35036 150 LYS A O 1
ATOM 2233 N N . GLN B 1 18 ? 54.96200 -58.07700 59.55400 1.000 17.44523 151 GLN A N 1
ATOM 2234 C CA . GLN B 1 18 ? 56.01600 -57.08200 59.69100 1.000 16.94973 151 GLN A CA 1
ATOM 2235 C C . GLN B 1 18 ? 56.54100 -57.07400 61.10800 1.000 18.76767 151 GLN A C 1
ATOM 2236 O O . GLN B 1 18 ? 55.79900 -57.30700 62.05900 1.000 17.99345 151 GLN A O 1
ATOM 2242 N N . LEU B 1 19 ? 57.82400 -56.76600 61.25300 1.000 17.52235 152 LEU A N 1
ATOM 2243 C CA . LEU B 1 19 ? 58.30700 -56.39300 62.55800 1.000 16.09701 152 LEU A CA 1
ATOM 2244 C C . LEU B 1 19 ? 57.57400 -55.12600 63.00800 1.000 15.25399 152 LEU A C 1
ATOM 2245 O O . LEU B 1 19 ? 57.25500 -54.26300 62.17500 1.000 17.01270 152 LEU A O 1
ATOM 2250 N N . PRO B 1 20 ? 57.27500 -54.98300 64.29900 1.000 14.40266 153 PRO A N 1
ATOM 2251 C CA . PRO B 1 20 ? 56.47000 -53.83700 64.73400 1.000 14.02803 153 PRO A CA 1
ATOM 2252 C C . PRO B 1 20 ? 57.21700 -52.52600 64.53600 1.000 17.31135 153 PRO A C 1
ATOM 2253 O O . PRO B 1 20 ? 58.39000 -52.39700 64.90100 1.000 18.26455 153 PRO A O 1
ATOM 2257 N N . GLN B 1 21 ? 56.53000 -51.55900 63.93100 1.000 15.31570 154 GLN A N 1
ATOM 2258 C CA . GLN B 1 21 ? 57.08200 -50.22000 63.74200 1.000 16.32375 154 GLN A CA 1
ATOM 2259 C C . GLN B 1 21 ? 56.90500 -49.32200 64.95600 1.000 18.21638 154 GLN A C 1
ATOM 2260 O O . GLN B 1 21 ? 57.56600 -48.27900 65.03600 1.000 17.81060 154 GLN A O 1
ATOM 2266 N N . ALA B 1 22 ? 56.04700 -49.69800 65.89800 1.000 14.90510 155 ALA A N 1
ATOM 2267 C CA . ALA B 1 22 ? 55.89200 -48.98000 67.14600 1.000 15.48022 155 ALA A CA 1
ATOM 2268 C C . ALA B 1 22 ? 55.60700 -49.97300 68.25900 1.000 16.40709 155 ALA A C 1
ATOM 2269 O O . ALA B 1 22 ? 54.90400 -50.97300 68.05600 1.000 16.56638 155 ALA A O 1
ATOM 2271 N N . ILE B 1 23 ? 56.14500 -49.67500 69.43200 1.000 15.01154 156 ILE A N 1
ATOM 2272 C CA . ILE B 1 23 ? 56.04100 -50.52300 70.60600 1.000 16.37064 156 ILE A CA 1
ATOM 2273 C C . ILE B 1 23 ? 55.67200 -49.65900 71.79700 1.000 16.78828 156 ILE A C 1
ATOM 2274 O O . ILE B 1 23 ? 56.28600 -48.61100 72.02900 1.000 17.02032 156 ILE A O 1
ATOM 2279 N N . ILE B 1 24 ? 54.67200 -50.10100 72.54500 1.000 14.28514 157 ILE A N 1
ATOM 2280 C CA . ILE B 1 24 ? 54.38500 -49.55000 73.86800 1.000 14.81627 157 ILE A CA 1
ATOM 2281 C C . ILE B 1 24 ? 55.29600 -50.25700 74.86200 1.000 17.12221 157 ILE A C 1
ATOM 2282 O O . ILE B 1 24 ? 55.14200 -51.45200 75.12900 1.000 16.84306 157 ILE A O 1
ATOM 2287 N N . ILE B 1 25 ? 56.25600 -49.51300 75.41200 1.000 15.85858 158 ILE A N 1
ATOM 2288 C CA . ILE B 1 25 ? 57.35400 -50.13100 76.16100 1.000 16.01754 158 ILE A CA 1
ATOM 2289 C C . ILE B 1 25 ? 57.20500 -50.03200 77.67200 1.000 18.07520 158 ILE A C 1
ATOM 2290 O O . ILE B 1 25 ? 58.03400 -50.60000 78.39700 1.000 16.05575 158 ILE A O 1
ATOM 2295 N N . GLY B 1 26 ? 56.20700 -49.32100 78.17300 1.000 17.70906 159 GLY A N 1
ATOM 2296 C CA . GLY B 1 26 ? 56.03400 -49.15300 79.60000 1.000 14.56825 159 GLY A CA 1
ATOM 2297 C C . GLY B 1 26 ? 54.88000 -48.21800 79.87600 1.000 17.01948 159 GLY A C 1
ATOM 2298 O O . GLY B 1 26 ? 54.26700 -47.75700 78.93500 1.000 16.26104 159 GLY A O 1
ATOM 2299 N N . VAL B 1 27 ? 54.59400 -47.91700 81.13700 1.000 17.04141 160 VAL A N 1
ATOM 2300 C CA . VAL B 1 27 ? 55.21700 -48.55200 82.31500 1.000 15.86250 160 VAL A CA 1
ATOM 2301 C C . VAL B 1 27 ? 54.20600 -49.49200 82.94300 1.000 15.58795 160 VAL A C 1
ATOM 2302 O O . VAL B 1 27 ? 52.98400 -49.37700 82.75200 1.000 16.25677 160 VAL A O 1
ATOM 2306 N N . LYS B 1 28 ? 54.70800 -50.44200 83.71200 1.000 17.48066 161 LYS A N 1
ATOM 2307 C CA . LYS B 1 28 ? 53.84100 -51.34400 84.44300 1.000 15.98077 161 LYS A CA 1
ATOM 2308 C C . LYS B 1 28 ? 52.81000 -50.56900 85.26800 1.000 18.68667 161 LYS A C 1
ATOM 2309 O O . LYS B 1 28 ? 53.16600 -49.69200 86.06400 1.000 16.75170 161 LYS A O 1
ATOM 2315 N N . LYS B 1 29 ? 51.53400 -50.89400 85.06700 1.000 15.51866 162 LYS A N 1
ATOM 2316 C CA . LYS B 1 29 ? 50.38100 -50.27300 85.72600 1.000 15.68543 162 LYS A CA 1
ATOM 2317 C C . LYS B 1 29 ? 50.11700 -48.83800 85.27200 1.000 18.10774 162 LYS A C 1
ATOM 2318 O O . LYS B 1 29 ? 49.29100 -48.14300 85.89000 1.000 18.76901 162 LYS A O 1
ATOM 2324 N N . GLY B 1 30 ? 50.75800 -48.37500 84.20700 1.000 15.55127 163 GLY A N 1
ATOM 2325 C CA . GLY B 1 30 ? 50.54300 -47.01500 83.75000 1.000 16.49260 163 GLY A CA 1
ATOM 2326 C C . GLY B 1 30 ? 49.19400 -46.82100 83.08500 1.000 17.54524 163 GLY A C 1
ATOM 2327 O O . GLY B 1 30 ? 48.69700 -45.68500 83.04400 1.000 17.99921 163 GLY A O 1
ATOM 2328 N N . GLY B 1 31 ? 48.60400 -47.90900 82.55900 1.000 15.97792 164 GLY A N 1
ATOM 2329 C CA . GLY B 1 31 ? 47.45600 -47.84400 81.66700 1.000 14.31345 164 GLY A CA 1
ATOM 2330 C C . GLY B 1 31 ? 47.72600 -48.41900 80.28600 1.000 15.21948 164 GLY A C 1
ATOM 2331 O O . GLY B 1 31 ? 47.15000 -47.97900 79.29700 1.000 15.67970 164 GLY A O 1
ATOM 2332 N N . THR B 1 32 ? 48.61000 -49.42100 80.21200 1.000 15.17541 165 THR A N 1
ATOM 2333 C CA . THR B 1 32 ? 49.07400 -49.90800 78.91700 1.000 14.64709 165 THR A CA 1
ATOM 2334 C C . THR B 1 32 ? 48.04500 -50.80100 78.21600 1.000 14.47651 165 THR A C 1
ATOM 2335 O O . THR B 1 32 ? 47.93300 -50.74100 76.98200 1.000 14.95723 165 THR A O 1
ATOM 2339 N N . ARG B 1 33 ? 47.27800 -51.61700 78.94900 1.000 15.06306 166 ARG A N 1
ATOM 2340 C CA . ARG B 1 33 ? 46.21900 -52.38200 78.28200 1.000 15.03784 166 ARG A CA 1
ATOM 2341 C C . ARG B 1 33 ? 45.14500 -51.44600 77.73500 1.000 15.05337 166 ARG A C 1
ATOM 2342 O O . ARG B 1 33 ? 44.69600 -51.60800 76.59800 1.000 15.33214 166 ARG A O 1
ATOM 2350 N N . ALA B 1 34 ? 44.76900 -50.42900 78.50800 1.000 14.50112 167 ALA A N 1
ATOM 2351 C CA . ALA B 1 34 ? 43.80100 -49.44700 78.01600 1.000 15.16826 167 ALA A CA 1
ATOM 2352 C C . ALA B 1 34 ? 44.27900 -48.81500 76.71400 1.000 14.26639 167 ALA A C 1
ATOM 2353 O O . ALA B 1 34 ? 43.53400 -48.74800 75.73000 1.000 14.78001 167 ALA A O 1
ATOM 2355 N N . LEU B 1 35 ? 45.52300 -48.33500 76.68500 1.000 14.85634 168 LEU A N 1
ATOM 2356 C CA . LEU B 1 35 ? 46.01200 -47.68800 75.46700 1.000 12.73316 168 LEU A CA 1
ATOM 2357 C C . LEU B 1 35 ? 45.95800 -48.63400 74.27200 1.000 15.67117 168 LEU A C 1
ATOM 2358 O O . LEU B 1 35 ? 45.47800 -48.26500 73.19200 1.000 14.80470 168 LEU A O 1
ATOM 2363 N N . LEU B 1 36 ? 46.46100 -49.85600 74.43600 1.000 13.53481 169 LEU A N 1
ATOM 2364 C CA . LEU B 1 36 ? 46.47400 -50.76500 73.29600 1.000 14.14225 169 LEU A CA 1
ATOM 2365 C C . LEU B 1 36 ? 45.05600 -51.12600 72.86500 1.000 14.36306 169 LEU A C 1
ATOM 2366 O O . LEU B 1 36 ? 44.76700 -51.18300 71.66300 1.000 14.19179 169 LEU A O 1
ATOM 2371 N N . GLU B 1 37 ? 44.16300 -51.37000 73.82700 1.000 14.54901 170 GLU A N 1
ATOM 2372 C CA . GLU B 1 37 ? 42.78900 -51.72200 73.49800 1.000 13.82519 170 GLU A CA 1
ATOM 2373 C C . GLU B 1 37 ? 42.11800 -50.59900 72.72200 1.000 15.27067 170 GLU A C 1
ATOM 2374 O O . GLU B 1 37 ? 41.39100 -50.84100 71.75200 1.000 14.30922 170 GLU A O 1
ATOM 2380 N N . PHE B 1 38 ? 42.38600 -49.35800 73.09800 1.000 14.07318 171 PHE A N 1
ATOM 2381 C CA . PHE B 1 38 ? 41.74800 -48.26500 72.38900 1.000 13.03968 171 PHE A CA 1
ATOM 2382 C C . PHE B 1 38 ? 42.35300 -48.08300 71.00900 1.000 13.95170 171 PHE A C 1
ATOM 2383 O O . PHE B 1 38 ? 41.63600 -47.80700 70.03400 1.000 14.28980 171 PHE A O 1
ATOM 2391 N N . LEU B 1 39 ? 43.67900 -48.18000 70.91300 1.000 14.50961 172 LEU A N 1
ATOM 2392 C CA . LEU B 1 39 ? 44.35600 -47.94800 69.65400 1.000 13.64215 172 LEU A CA 1
ATOM 2393 C C . LEU B 1 39 ? 43.97200 -48.98500 68.61200 1.000 16.58879 172 LEU A C 1
ATOM 2394 O O . LEU B 1 39 ? 43.88300 -48.66900 67.42400 1.000 15.53134 172 LEU A O 1
ATOM 2399 N N . ARG B 1 40 ? 43.72300 -50.21700 69.02800 1.000 16.66372 173 ARG A N 1
ATOM 2400 C CA . ARG B 1 40 ? 43.44700 -51.25500 68.04900 1.000 21.53183 173 ARG A CA 1
ATOM 2401 C C . ARG B 1 40 ? 42.03600 -51.14200 67.46300 1.000 18.52341 173 ARG A C 1
ATOM 2402 O O . ARG B 1 40 ? 41.70800 -51.87300 66.51400 1.000 21.43834 173 ARG A O 1
ATOM 2410 N N . VAL B 1 41 ? 41.22700 -50.16400 67.91100 1.000 15.06973 174 VAL A N 1
ATOM 2411 C CA . VAL B 1 41 ? 40.01200 -49.78200 67.20100 1.000 15.93053 174 VAL A CA 1
ATOM 2412 C C . VAL B 1 41 ? 40.32700 -49.23900 65.79300 1.000 17.06171 174 VAL A C 1
ATOM 2413 O O . VAL B 1 41 ? 39.51600 -49.39700 64.85900 1.000 21.26854 174 VAL A O 1
ATOM 2417 N N . HIS B 1 42 ? 41.48600 -48.59600 65.62100 1.000 14.66919 175 HIS A N 1
ATOM 2418 C CA . HIS B 1 42 ? 41.83200 -47.92000 64.37700 1.000 15.16801 175 HIS A CA 1
ATOM 2419 C C . HIS B 1 42 ? 41.96300 -48.91300 63.21800 1.000 13.65208 175 HIS A C 1
ATOM 2420 O O . HIS B 1 42 ? 42.57300 -49.98300 63.37300 1.000 13.92922 175 HIS A O 1
ATOM 2427 N N . PRO B 1 43 ? 41.45700 -48.58100 62.03100 1.000 13.05914 176 PRO A N 1
ATOM 2428 C CA . PRO B 1 43 ? 41.56900 -49.52000 60.89700 1.000 13.96808 176 PRO A CA 1
ATOM 2429 C C . PRO B 1 43 ? 42.99200 -49.76200 60.45600 1.000 15.26157 176 PRO A C 1
ATOM 2430 O O . PRO B 1 43 ? 43.26000 -50.79800 59.83200 1.000 15.37071 176 PRO A O 1
ATOM 2434 N N . ASP B 1 44 ? 43.91800 -48.85500 60.77000 1.000 13.21608 177 ASP A N 1
ATOM 2435 C CA . ASP B 1 44 ? 45.31300 -48.98900 60.35700 1.000 14.16266 177 ASP A CA 1
ATOM 2436 C C . ASP B 1 44 ? 46.23300 -49.49500 61.46700 1.000 16.80401 177 ASP A C 1
ATOM 2437 O O . ASP B 1 44 ? 47.45700 -49.34800 61.34800 1.000 17.96883 177 ASP A O 1
ATOM 2442 N N . VAL B 1 45 ? 45.69600 -50.07300 62.54100 1.000 13.73628 178 VAL A N 1
ATOM 2443 C CA . VAL B 1 45 ? 46.50000 -50.68700 63.59200 1.000 13.59059 178 VAL A CA 1
ATOM 2444 C C . VAL B 1 45 ? 46.19300 -52.17800 63.65200 1.000 14.66792 178 VAL A C 1
ATOM 2445 O O . VAL B 1 45 ? 45.02600 -52.58900 63.67100 1.000 15.10902 178 VAL A O 1
ATOM 2449 N N . ARG B 1 46 ? 47.24600 -52.99000 63.78100 1.000 13.62714 179 ARG A N 1
ATOM 2450 C CA . ARG B 1 46 ? 47.08500 -54.40400 64.08500 1.000 14.49547 179 ARG A CA 1
ATOM 2451 C C . ARG B 1 46 ? 48.05400 -54.74000 65.19300 1.000 15.30381 179 ARG A C 1
ATOM 2452 O O . ARG B 1 46 ? 49.21900 -54.31800 65.15500 1.000 16.03041 179 ARG A O 1
ATOM 2460 N N . ALA B 1 47 ? 47.58800 -55.48600 66.18400 1.000 13.95752 180 ALA A N 1
ATOM 2461 C CA . ALA B 1 47 ? 48.42900 -55.76600 67.33400 1.000 14.67875 180 ALA A CA 1
ATOM 2462 C C . ALA B 1 47 ? 48.31100 -57.22500 67.75900 1.000 18.71388 180 ALA A C 1
ATOM 2463 O O . ALA B 1 47 ? 47.41300 -57.96200 67.34800 1.000 22.56891 180 ALA A O 1
ATOM 2465 N N . VAL B 1 48 ? 49.25900 -57.63900 68.58000 1.000 18.64105 181 VAL A N 1
ATOM 2466 C CA . VAL B 1 48 ? 49.26900 -58.99100 69.11700 1.000 19.48502 181 VAL A CA 1
ATOM 2467 C C . VAL B 1 48 ? 48.28000 -59.10300 70.27600 1.000 19.88590 181 VAL A C 1
ATOM 2468 O O . VAL B 1 48 ? 47.87700 -58.11300 70.88100 1.000 22.29497 181 VAL A O 1
ATOM 2472 N N . GLY B 1 49 ? 47.91700 -60.34300 70.61300 1.000 18.87865 182 GLY A N 1
ATOM 2473 C CA . GLY B 1 49 ? 46.97700 -60.64600 71.66600 1.000 19.22380 182 GLY A CA 1
ATOM 2474 C C . GLY B 1 49 ? 47.56400 -61.10600 72.98600 1.000 17.70816 182 GLY A C 1
ATOM 2475 O O . GLY B 1 49 ? 46.81900 -61.41400 73.92100 1.000 19.44998 182 GLY A O 1
ATOM 2476 N N . ALA B 1 50 ? 48.88700 -61.17700 73.09100 1.000 18.63773 183 ALA A N 1
ATOM 2477 C CA . ALA B 1 50 ? 49.57500 -61.42800 74.34800 1.000 17.77787 183 ALA A CA 1
ATOM 2478 C C . ALA B 1 50 ? 50.89700 -60.67800 74.28000 1.000 17.09317 183 ALA A C 1
ATOM 2479 O O . ALA B 1 50 ? 51.48000 -60.51900 73.19600 1.000 19.31185 183 ALA A O 1
ATOM 2481 N N . GLU B 1 51 ? 51.33400 -60.18500 75.42600 1.000 16.51126 184 GLU A N 1
ATOM 2482 C CA . GLU B 1 51 ? 52.59700 -59.45100 75.52100 1.000 16.95963 184 GLU A CA 1
ATOM 2483 C C . GLU B 1 51 ? 53.76700 -60.33400 75.09400 1.000 17.17595 184 GLU A C 1
ATOM 2484 O O . GLU B 1 51 ? 54.01300 -61.36500 75.72900 1.000 18.60449 184 GLU A O 1
ATOM 2490 N N . PRO B 1 52 ? 54.51500 -59.96300 74.05100 1.000 15.98055 185 PRO A N 1
ATOM 2491 C CA . PRO B 1 52 ? 55.62000 -60.83800 73.59900 1.000 17.79933 185 PRO A CA 1
ATOM 2492 C C . PRO B 1 52 ? 56.74400 -61.05900 74.60800 1.000 16.24389 185 PRO A C 1
ATOM 2493 O O . PRO B 1 52 ? 57.33600 -62.15500 74.63800 1.000 18.78127 185 PRO A O 1
ATOM 2497 N N . HIS B 1 53 ? 57.09500 -60.05700 75.40400 1.000 18.65404 186 HIS A N 1
ATOM 2498 C CA . HIS B 1 53 ? 58.25900 -60.16200 76.28400 1.000 19.92186 186 HIS A CA 1
ATOM 2499 C C . HIS B 1 53 ? 59.47700 -60.64000 75.50300 1.000 21.13852 186 HIS A C 1
ATOM 2500 O O . HIS B 1 53 ? 60.22100 -61.51700 75.94400 1.000 19.73346 186 HIS A O 1
ATOM 2507 N N . PHE B 1 54 ? 59.68500 -60.05900 74.32400 1.000 18.16450 187 PHE A N 1
ATOM 2508 C CA . PHE B 1 54 ? 60.79700 -60.47500 73.48100 1.000 18.15655 187 PHE A CA 1
ATOM 2509 C C . PHE B 1 54 ? 62.09100 -59.80200 73.91100 1.000 19.08701 187 PHE A C 1
ATOM 2510 O O . PHE B 1 54 ? 63.10000 -60.47800 74.13200 1.000 19.32992 187 PHE A O 1
ATOM 2518 N N . PHE B 1 55 ? 62.08600 -58.47500 74.02800 1.000 17.63821 188 PHE A N 1
ATOM 2519 C CA . PHE B 1 55 ? 63.32000 -57.75100 74.27300 1.000 18.28554 188 PHE A CA 1
ATOM 2520 C C . PHE B 1 55 ? 63.79400 -57.85000 75.72100 1.000 22.72071 188 PHE A C 1
ATOM 2521 O O . PHE B 1 55 ? 64.95000 -57.48500 75.98800 1.000 23.90256 188 PHE A O 1
ATOM 2529 N N . ASP B 1 56 ? 62.97400 -58.38500 76.63600 1.000 21.47939 189 ASP A N 1
ATOM 2530 C CA . ASP B 1 56 ? 63.41800 -58.69200 78.00000 1.000 21.65090 189 ASP A CA 1
ATOM 2531 C C . ASP B 1 56 ? 63.65400 -60.18300 78.24900 1.000 24.94012 189 ASP A C 1
ATOM 2532 O O . ASP B 1 56 ? 64.76500 -60.54500 78.65300 1.000 28.04787 189 ASP A O 1
ATOM 2537 N N . ARG B 1 57 ? 62.68000 -61.06600 77.98900 1.000 21.25023 190 ARG A N 1
ATOM 2538 C CA . ARG B 1 57 ? 62.79000 -62.47200 78.39100 1.000 21.73694 190 ARG A CA 1
ATOM 2539 C C . ARG B 1 57 ? 63.24400 -63.42300 77.30100 1.000 24.39423 190 ARG A C 1
ATOM 2540 O O . ARG B 1 57 ? 63.95600 -64.38700 77.59100 1.000 27.94013 190 ARG A O 1
ATOM 2548 N N . SER B 1 58 ? 62.77000 -63.24300 76.07600 1.000 20.55444 191 SER A N 1
ATOM 2549 C CA . SER B 1 58 ? 62.85100 -64.27000 75.04500 1.000 20.64845 191 SER A CA 1
ATOM 2550 C C . SER B 1 58 ? 63.72500 -63.84300 73.87200 1.000 19.66931 191 SER A C 1
ATOM 2551 O O . SER B 1 58 ? 63.59700 -64.39400 72.78300 1.000 20.43213 191 SER A O 1
ATOM 2554 N N . TYR B 1 59 ? 64.65300 -62.91100 74.10100 1.000 19.79382 192 TYR A N 1
ATOM 2555 C CA . TYR B 1 59 ? 65.41900 -62.34000 73.00100 1.000 20.55176 192 TYR A CA 1
ATOM 2556 C C . TYR B 1 59 ? 66.24500 -63.40100 72.29400 1.000 23.14511 192 TYR A C 1
ATOM 2557 O O . TYR B 1 59 ? 66.44800 -63.33200 71.07400 1.000 21.20104 192 TYR A O 1
ATOM 2566 N N . ASP B 1 60 ? 66.70000 -64.40200 73.04500 1.000 21.71262 193 ASP A N 1
ATOM 2567 C CA . ASP B 1 60 ? 67.48400 -65.48500 72.45600 1.000 24.35436 193 ASP A CA 1
ATOM 2568 C C . ASP B 1 60 ? 66.70700 -66.29800 71.43300 1.000 22.29595 193 ASP A C 1
ATOM 2569 O O . ASP B 1 60 ? 67.31900 -67.03600 70.66400 1.000 26.98796 193 ASP A O 1
ATOM 2574 N N . LYS B 1 61 ? 65.37300 -66.20300 71.40900 1.000 20.82756 194 LYS A N 1
ATOM 2575 C CA . LYS B 1 61 ? 64.61400 -66.93100 70.40500 1.000 21.87724 194 LYS A CA 1
ATOM 2576 C C . LYS B 1 61 ? 64.78000 -66.34400 69.01100 1.000 21.20276 194 LYS A C 1
ATOM 2577 O O . LYS B 1 61 ? 64.50100 -67.04000 68.02900 1.000 23.60287 194 LYS A O 1
ATOM 2583 N N . GLY B 1 62 ? 65.20700 -65.08700 68.89400 1.000 20.47993 195 GLY A N 1
ATOM 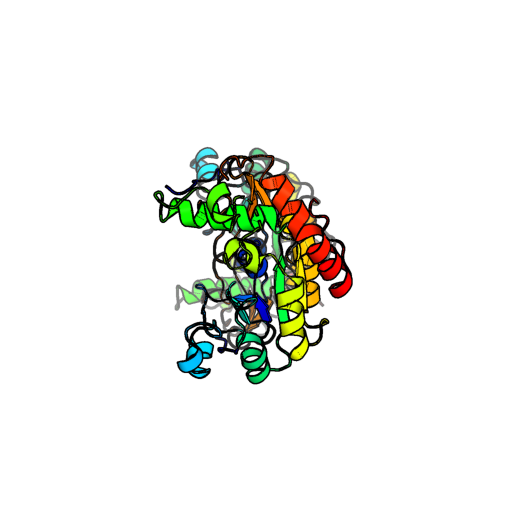2584 C CA . GLY B 1 62 ? 65.54800 -64.52300 67.60400 1.000 20.37917 195 GLY A CA 1
ATOM 2585 C C . GLY B 1 62 ? 64.41400 -63.73700 66.96900 1.000 19.56377 195 GLY A C 1
ATOM 2586 O O . GLY B 1 62 ? 63.23700 -63.88700 67.30900 1.000 19.41208 195 GLY A O 1
ATOM 2587 N N . LEU B 1 63 ? 64.78900 -62.90700 65.98600 1.000 18.48823 196 LEU A N 1
ATOM 2588 C CA . LEU B 1 63 ? 63.82500 -62.00700 65.36300 1.000 19.62805 196 LEU A CA 1
ATOM 2589 C C . LEU B 1 63 ? 62.81500 -62.74400 64.48700 1.000 20.14294 196 LEU A C 1
ATOM 2590 O O . LEU B 1 63 ? 61.68400 -62.26600 64.32500 1.000 20.10866 196 LEU A O 1
ATOM 2595 N N . ALA B 1 64 ? 63.17500 -63.89400 63.89900 1.000 19.55607 197 ALA A N 1
ATOM 2596 C CA . ALA B 1 64 ? 62.19000 -64.63000 63.10200 1.000 17.93461 197 ALA A CA 1
ATOM 2597 C C . ALA B 1 64 ? 61.04900 -65.11200 63.98400 1.000 17.81776 197 ALA A C 1
ATOM 2598 O O . ALA B 1 64 ? 59.86900 -65.04500 63.59500 1.000 17.89019 197 ALA A O 1
ATOM 2600 N N . TRP B 1 65 ? 61.38700 -65.56900 65.18700 1.000 17.80651 198 TRP A N 1
ATOM 2601 C CA . TRP B 1 65 ? 60.37500 -65.98500 66.15700 1.000 15.82350 198 TRP A CA 1
ATOM 2602 C C . TRP B 1 65 ? 59.46500 -64.81600 66.51200 1.000 15.25533 198 TRP A C 1
ATOM 2603 O O . TRP B 1 65 ? 58.23100 -64.95600 66.54600 1.000 17.72407 198 TRP A O 1
ATOM 2614 N N . TYR B 1 66 ? 60.06600 -63.64700 66.71700 1.000 16.13105 199 TYR A N 1
ATOM 2615 C CA . TYR B 1 66 ? 59.32600 -62.44300 67.05700 1.000 15.17971 199 TYR A CA 1
ATOM 2616 C C . TYR B 1 66 ? 58.41100 -62.02700 65.91900 1.000 16.31423 199 TYR A C 1
ATOM 2617 O O . TYR B 1 66 ? 57.23500 -61.71300 66.14800 1.000 16.86804 199 TYR A O 1
ATOM 2626 N N . ARG B 1 67 ? 58.92800 -61.99900 64.68100 1.000 17.50510 200 ARG A N 1
ATOM 2627 C CA . ARG B 1 67 ? 58.09400 -61.65200 63.53900 1.000 16.99853 200 ARG A CA 1
ATOM 2628 C C . ARG B 1 67 ? 56.90500 -62.59700 63.43400 1.000 17.66016 200 ARG A C 1
ATOM 2629 O O . ARG B 1 67 ? 55.78600 -62.18100 63.11200 1.000 17.90134 200 ARG A O 1
ATOM 2637 N N . ASP B 1 68 ? 57.13000 -63.88000 63.69500 1.000 17.09818 201 ASP A N 1
ATOM 2638 C CA . ASP B 1 68 ? 56.06300 -64.85900 63.50700 1.000 17.42167 201 ASP A CA 1
ATOM 2639 C C . ASP B 1 68 ? 54.89800 -64.62300 64.46600 1.000 18.30821 201 ASP A C 1
ATOM 2640 O O . ASP B 1 68 ? 53.78500 -65.06700 64.15800 1.000 18.82887 201 ASP A O 1
ATOM 2645 N N . LEU B 1 69 ? 55.13900 -63.94700 65.59100 1.000 17.87696 202 LEU A N 1
ATOM 2646 C CA . LEU B 1 69 ? 54.10000 -63.55800 66.55400 1.000 16.93152 202 LEU A CA 1
ATOM 2647 C C . LEU B 1 69 ? 53.14600 -62.52500 65.99800 1.000 19.23730 202 LEU A C 1
ATOM 2648 O O . LEU B 1 69 ? 52.03500 -62.35800 66.53400 1.000 18.59623 202 LEU A O 1
ATOM 2653 N N . MET B 1 70 ? 53.59300 -61.76400 65.03100 1.000 17.42108 203 MET A N 1
ATOM 2654 C CA . MET B 1 70 ? 52.88100 -60.57100 64.65500 1.000 17.55702 203 MET A CA 1
ATOM 2655 C C . MET B 1 70 ? 51.69200 -60.90100 63.77000 1.000 18.44204 203 MET A C 1
ATOM 2656 O O . 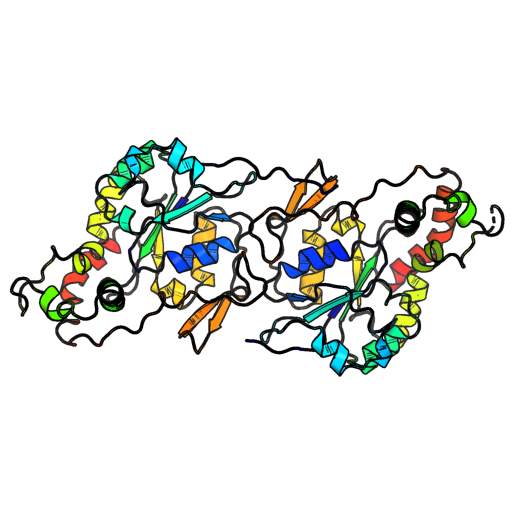MET B 1 70 ? 51.69200 -61.89800 63.04300 1.000 18.20775 203 MET A O 1
ATOM 2661 N N . PRO B 1 71 ? 50.66900 -60.05600 63.81000 1.000 17.79314 204 PRO A N 1
ATOM 2662 C CA . PRO B 1 71 ? 49.57200 -60.17400 62.86000 1.000 18.84044 204 PRO A CA 1
ATOM 2663 C C . PRO B 1 71 ? 50.02800 -59.83300 61.45300 1.000 15.68693 204 PRO A C 1
ATOM 2664 O O . PRO B 1 71 ? 50.94100 -59.02700 61.24700 1.000 19.63279 204 PRO A O 1
ATOM 2668 N N . ARG B 1 72 ? 49.34600 -60.41000 60.46900 1.000 17.20357 205 ARG A N 1
ATOM 2669 C CA . ARG B 1 72 ? 49.50400 -59.94200 59.10000 1.000 15.83406 205 ARG A CA 1
ATOM 2670 C C . ARG B 1 72 ? 48.91900 -58.54600 58.96700 1.000 20.17889 205 ARG A C 1
ATOM 2671 O O . ARG B 1 72 ? 47.89700 -58.23000 59.58200 1.000 23.08110 205 ARG A O 1
ATOM 2679 N N . THR B 1 73 ? 49.56900 -57.69600 58.16300 1.000 17.22895 206 THR A N 1
ATOM 2680 C CA . THR B 1 73 ? 49.05200 -56.37200 57.87000 1.000 14.96127 206 THR A CA 1
ATOM 2681 C C . THR B 1 73 ? 49.04800 -56.10000 56.38300 1.000 16.97868 206 THR A C 1
ATOM 2682 O O . THR B 1 73 ? 49.87800 -56.63700 55.61900 1.000 18.32178 206 THR A O 1
ATOM 2686 N N . LEU B 1 74 ? 48.09500 -55.25800 55.98400 1.000 15.81707 207 LEU A N 1
ATOM 2687 C CA . LEU B 1 74 ? 48.12100 -54.59400 54.68900 1.000 16.62694 207 LEU A CA 1
ATOM 2688 C C . LEU B 1 74 ? 49.07500 -53.40900 54.73000 1.000 17.34341 207 LEU A C 1
ATOM 2689 O O . LEU B 1 74 ? 49.30700 -52.80600 55.77700 1.000 18.70924 207 LEU A O 1
ATOM 2694 N N . ASP B 1 75 ? 49.62000 -53.05800 53.56300 1.000 21.17230 208 ASP A N 1
ATOM 2695 C CA . ASP B 1 75 ? 50.51200 -51.90300 53.48800 1.000 21.84947 208 ASP A CA 1
ATOM 2696 C C . ASP B 1 75 ? 49.79800 -50.66700 54.02500 1.000 20.84446 208 ASP A C 1
ATOM 2697 O O . ASP B 1 75 ? 48.64000 -50.40400 53.68900 1.000 23.08648 208 ASP A O 1
ATOM 2702 N N . GLY B 1 76 ? 50.49000 -49.89100 54.85600 1.000 20.45519 209 GLY A N 1
ATOM 2703 C CA . GLY B 1 76 ? 49.91000 -48.72900 55.47700 1.000 20.72398 209 GLY A CA 1
ATOM 2704 C C . GLY B 1 76 ? 49.41500 -48.96300 56.88700 1.000 20.37384 209 GLY A C 1
ATOM 2705 O O . GLY B 1 76 ? 49.32300 -48.00500 57.66400 1.000 20.34282 209 GLY A O 1
ATOM 2706 N N . GLN B 1 77 ? 49.07600 -50.20000 57.23700 1.000 17.20565 210 GLN A N 1
ATOM 2707 C CA . GLN B 1 77 ? 48.77800 -50.48500 58.62600 1.000 16.31654 210 GLN A CA 1
ATOM 2708 C C . GLN B 1 77 ? 50.07100 -50.60100 59.43200 1.000 16.68874 210 GLN A C 1
ATOM 2709 O O . GLN B 1 77 ? 51.11000 -51.05000 58.92600 1.000 17.07483 210 GLN A O 1
ATOM 2715 N N A ILE B 1 78 ? 49.98900 -50.19300 60.70200 0.450 14.34252 211 ILE A N 1
ATOM 2716 N N B ILE B 1 78 ? 50.00300 -50.17300 60.69600 0.550 14.31812 211 ILE A N 1
ATOM 2717 C CA A ILE B 1 78 ? 51.09300 -50.27100 61.65100 0.450 14.90836 211 ILE A CA 1
ATOM 2718 C CA B ILE B 1 78 ? 51.11300 -50.28100 61.63200 0.550 14.87747 211 ILE A CA 1
ATOM 2719 C C A ILE B 1 78 ? 50.92500 -51.51700 62.51400 0.450 16.33228 211 ILE A C 1
ATOM 2720 C C B ILE B 1 78 ? 50.92600 -51.52400 62.49300 0.550 16.33904 211 ILE A C 1
ATOM 2721 O O A ILE B 1 78 ? 49.83300 -51.79700 63.02900 0.450 17.05746 211 ILE A O 1
ATOM 2722 O O B ILE B 1 78 ? 49.82100 -51.81900 62.97000 0.550 17.08430 211 ILE A O 1
ATOM 2731 N N . THR B 1 79 ? 52.00700 -52.26900 62.66500 1.000 12.82149 212 THR A N 1
ATOM 2732 C CA . THR B 1 79 ? 52.06600 -53.42200 63.54900 1.000 15.40179 212 THR A CA 1
ATOM 2733 C C . THR B 1 79 ? 52.62600 -53.00700 64.90000 1.000 16.22921 212 THR A C 1
ATOM 2734 O O . THR B 1 79 ? 53.66900 -52.34400 64.95600 1.000 15.91383 212 THR A O 1
ATOM 2738 N N . MET B 1 80 ? 51.96000 -53.41900 65.98800 1.000 13.87889 213 MET A N 1
ATOM 2739 C CA . MET B 1 80 ? 52.34200 -53.00300 67.32900 1.000 14.51775 213 MET A CA 1
ATOM 2740 C C . MET B 1 80 ? 52.29000 -54.14400 68.33200 1.000 16.24356 213 MET A C 1
ATOM 2741 O O . MET B 1 80 ? 51.51000 -55.08500 68.20100 1.000 15.89843 213 MET A O 1
ATOM 2746 N N . GLU B 1 81 ? 53.11200 -54.03000 69.36400 1.000 16.05537 214 GLU A N 1
ATOM 2747 C CA . GLU B 1 81 ? 52.98500 -54.83100 70.56100 1.000 14.99705 214 GLU A CA 1
ATOM 2748 C C . GLU B 1 81 ? 53.22000 -53.93200 71.76400 1.000 15.46042 214 GLU A C 1
ATOM 2749 O O . GLU B 1 81 ? 53.78000 -52.83300 71.64800 1.000 16.21322 214 GLU A O 1
ATOM 2755 N N . LYS B 1 82 ? 52.78300 -54.42600 72.91100 1.000 15.26725 215 LYS A N 1
ATOM 2756 C CA . LYS B 1 82 ? 53.00200 -53.78700 74.19200 1.000 16.29995 215 LYS A CA 1
ATOM 2757 C C . LYS B 1 82 ? 53.60600 -54.80400 75.14500 1.000 16.82134 215 LYS A C 1
ATOM 2758 O O . LYS B 1 82 ? 53.07100 -55.90300 75.31400 1.000 16.83517 215 LYS A O 1
ATOM 2764 N N . THR B 1 83 ? 54.72100 -54.43500 75.77200 1.000 16.99287 216 THR A N 1
ATOM 2765 C CA . THR B 1 83 ? 55.29100 -55.19100 76.88400 1.000 16.36547 216 THR A CA 1
ATOM 2766 C C . THR B 1 83 ? 55.75000 -54.16500 77.90700 1.000 18.10308 216 THR A C 1
ATOM 2767 O O . THR B 1 83 ? 56.68500 -53.42300 77.63200 1.000 21.28348 216 THR A O 1
ATOM 2771 N N . PRO B 1 84 ? 55.13100 -54.07300 79.08100 1.000 18.83220 217 PRO A N 1
ATOM 2772 C CA . PRO B 1 84 ? 55.37600 -52.89400 79.92400 1.000 20.60100 217 PRO A CA 1
ATOM 2773 C C . PRO B 1 84 ? 56.70900 -52.90400 80.64200 1.000 20.35704 217 PRO A C 1
ATOM 2774 O O . PRO B 1 84 ? 57.12700 -51.85000 81.13900 1.000 21.90129 217 PRO A O 1
ATOM 2778 N N . SER B 1 85 ? 57.39400 -54.04400 80.68300 1.000 18.18138 218 SER A N 1
ATOM 2779 C CA . SER B 1 85 ? 58.68100 -54.14500 81.37100 1.000 20.20931 218 SER A CA 1
ATOM 2780 C C . SER B 1 85 ? 59.84800 -53.68900 80.52100 1.000 21.66827 218 SER A C 1
ATOM 2781 O O . SER B 1 85 ? 60.96300 -53.55500 81.05300 1.000 21.70197 218 SER A O 1
ATOM 2784 N N . TYR B 1 86 ? 59.64700 -53.48000 79.22300 1.000 20.99955 219 TYR A N 1
ATOM 2785 C CA . TYR B 1 86 ? 60.75200 -53.05200 78.37800 1.000 20.22312 219 TYR A CA 1
ATOM 2786 C C . TYR B 1 86 ? 61.42200 -51.79900 78.93500 1.000 20.52832 219 TYR A C 1
ATOM 2787 O O . TYR B 1 86 ? 62.65100 -51.68900 78.91800 1.000 21.19023 219 TYR A O 1
ATOM 2796 N N . PHE B 1 87 ? 60.62700 -50.84500 79.43700 1.000 21.87369 220 PHE A N 1
ATOM 2797 C CA . PHE B 1 87 ? 61.15000 -49.52700 79.80700 1.000 21.41157 220 PHE A CA 1
ATOM 2798 C C . PHE B 1 87 ? 62.24100 -49.64300 80.85900 1.000 23.47474 220 PHE A C 1
ATOM 2799 O O . PHE B 1 87 ? 63.18600 -48.85100 80.85700 1.000 21.49253 220 PHE A O 1
ATOM 2807 N N . VAL B 1 88 ? 62.12000 -50.62400 81.74800 1.000 23.11300 221 VAL A N 1
ATOM 2808 C CA . VAL B 1 88 ? 63.04700 -50.79800 82.85700 1.000 23.97634 221 VAL A CA 1
ATOM 2809 C C . VAL B 1 88 ? 64.01300 -51.94000 82.60900 1.000 26.01196 221 VAL A C 1
ATOM 2810 O O . VAL B 1 88 ? 64.67300 -52.39400 83.54400 1.000 28.65045 221 VAL A O 1
ATOM 2814 N N . THR B 1 89 ? 64.09300 -52.43400 81.37900 1.000 20.91180 222 THR A N 1
ATOM 2815 C CA . THR B 1 89 ? 65.02700 -53.49300 80.99800 1.000 23.42149 222 THR A CA 1
ATOM 2816 C C . THR B 1 89 ? 66.27200 -52.84700 80.39800 1.000 22.98134 222 THR A C 1
ATOM 2817 O O . THR B 1 89 ? 66.23400 -52.29300 79.29300 1.000 23.10686 222 THR A O 1
ATOM 2821 N N . ARG B 1 90 ? 67.39200 -52.93500 81.13000 1.000 27.99354 223 ARG A N 1
ATOM 2822 C CA . ARG B 1 90 ? 68.62500 -52.26700 80.72200 1.000 25.90674 223 ARG A CA 1
ATOM 2823 C C . ARG B 1 90 ? 69.02700 -52.58900 79.28500 1.000 22.11719 223 ARG A C 1
ATOM 2824 O O . ARG B 1 90 ? 69.51600 -51.71500 78.55900 1.000 28.81569 223 ARG A O 1
ATOM 2832 N N . GLU B 1 91 ? 68.85600 -53.83400 78.85700 1.000 24.36377 224 GLU A N 1
ATOM 2833 C CA . GLU B 1 91 ? 69.28600 -54.22400 77.52200 1.000 25.65385 224 GLU A CA 1
ATOM 2834 C C . GLU B 1 91 ? 68.29200 -53.84900 76.42800 1.000 23.72425 224 GLU A C 1
ATOM 2835 O O . GLU B 1 91 ? 68.62800 -53.93000 75.24300 1.000 24.75617 224 GLU A O 1
ATOM 2841 N N . ALA B 1 92 ? 67.08000 -53.45100 76.77700 1.000 23.60040 225 ALA A N 1
ATOM 2842 C CA . ALA B 1 92 ? 66.07800 -53.32900 75.72200 1.000 21.69293 225 ALA A CA 1
ATOM 2843 C C . ALA B 1 92 ? 66.34000 -52.19200 74.74300 1.000 22.28277 225 ALA A C 1
ATOM 2844 O O . ALA B 1 92 ? 66.12500 -52.37300 73.54500 1.000 23.13879 225 ALA A O 1
ATOM 2846 N N . PRO B 1 93 ? 66.78400 -51.00200 75.17300 1.000 21.34068 226 PRO A N 1
ATOM 2847 C CA . PRO B 1 93 ? 67.02700 -49.95100 74.17600 1.000 23.75732 226 PRO A CA 1
ATOM 2848 C C . PRO B 1 93 ? 67.98200 -50.37000 73.06200 1.000 24.51757 226 PRO A C 1
ATOM 2849 O O . PRO B 1 93 ? 67.68500 -50.17100 71.87700 1.000 22.35310 226 PRO A O 1
ATOM 2853 N N . ALA B 1 94 ? 69.12900 -50.96800 73.40600 1.000 22.55378 227 ALA A N 1
ATOM 2854 C CA . ALA B 1 94 ? 70.07200 -51.35400 72.35900 1.000 23.32481 227 ALA A CA 1
ATOM 2855 C C . ALA B 1 94 ? 69.47900 -52.40800 71.43100 1.000 23.28104 227 ALA A C 1
ATOM 2856 O O . ALA B 1 94 ? 69.71800 -52.38400 70.21600 1.000 23.02935 227 ALA A O 1
ATOM 2858 N N . ARG B 1 95 ? 68.70700 -53.34000 71.98900 1.000 20.23517 228 ARG A N 1
ATOM 2859 C CA . ARG B 1 95 ? 68.13500 -54.42100 71.19200 1.000 23.26303 228 ARG A CA 1
ATOM 2860 C C . ARG B 1 95 ? 67.05700 -53.90700 70.24900 1.000 21.34963 228 ARG A C 1
ATOM 2861 O O . ARG B 1 95 ? 66.99000 -54.33000 69.08900 1.000 21.72711 228 ARG A O 1
ATOM 2869 N N . ILE B 1 96 ? 66.20500 -52.98500 70.71300 1.000 19.07421 229 ILE A N 1
ATOM 2870 C CA . ILE B 1 96 ? 65.18000 -52.46400 69.81500 1.000 18.70433 229 ILE A CA 1
ATOM 2871 C C . ILE B 1 96 ? 65.82200 -51.63900 68.70300 1.000 19.11396 229 ILE A C 1
ATOM 2872 O O . ILE B 1 96 ? 65.44100 -51.74200 67.53400 1.000 20.66251 229 ILE A O 1
ATOM 2877 N N . SER B 1 97 ? 66.83900 -50.82400 69.04400 1.000 20.68823 230 SER A N 1
ATOM 2878 C CA . SER B 1 97 ? 67.53300 -50.03400 68.02300 1.000 22.52564 230 SER A CA 1
ATOM 2879 C C . SER B 1 97 ? 68.19400 -50.93800 66.98700 1.000 23.13817 230 SER A C 1
ATOM 2880 O O . SER B 1 97 ? 68.15000 -50.66000 65.78400 1.000 24.52644 230 SER A O 1
ATOM 2883 N N . ALA B 1 98 ? 68.77800 -52.04800 67.43600 1.000 23.12592 231 ALA A N 1
ATOM 2884 C CA . ALA B 1 98 ? 69.38200 -52.99200 66.50300 1.000 23.80463 231 ALA A CA 1
ATOM 2885 C C . ALA B 1 98 ? 68.35400 -53.59500 65.55200 1.000 24.03332 231 ALA A C 1
ATOM 2886 O O . ALA B 1 98 ? 68.66200 -53.86500 64.38200 1.000 26.42754 231 ALA A O 1
ATOM 2888 N N . MET B 1 99 ? 67.12200 -53.81200 66.02100 1.000 21.66752 232 MET A N 1
ATOM 2889 C CA . MET B 1 99 ? 66.06600 -54.21300 65.10800 1.000 20.84011 232 MET A CA 1
ATOM 2890 C C . MET B 1 99 ? 65.77200 -53.10600 64.10900 1.000 22.27066 232 MET A C 1
ATOM 2891 O O . MET B 1 99 ? 65.75000 -53.34200 62.89900 1.000 24.51545 232 MET A O 1
ATOM 2896 N N . SER B 1 100 ? 65.52400 -51.88800 64.59700 1.000 21.54763 233 SER A N 1
ATOM 2897 C CA . SER B 1 100 ? 65.41200 -50.72200 63.72400 1.000 21.45147 233 SER A CA 1
ATOM 2898 C C . SER B 1 100 ? 65.61300 -49.46600 64.54800 1.000 22.00571 233 SER A C 1
ATOM 2899 O O . SER B 1 100 ? 64.90500 -49.25800 65.54200 1.000 22.22194 233 SER A O 1
ATOM 2902 N N . LYS B 1 101 ? 66.55500 -48.61300 64.12400 1.000 24.07158 234 LYS A N 1
ATOM 2903 C CA . LYS B 1 101 ? 66.76500 -47.35100 64.81800 1.000 21.51467 234 LYS A CA 1
ATOM 2904 C C . LYS B 1 101 ? 65.55300 -46.44500 64.72300 1.000 23.76491 234 LYS A C 1
ATOM 2905 O O . LYS B 1 101 ? 65.42900 -45.50800 65.52500 1.000 24.29058 234 LYS A O 1
ATOM 2907 N N . ASP B 1 102 ? 64.64900 -46.71000 63.78100 1.000 20.48472 235 ASP A N 1
ATOM 2908 C CA . ASP B 1 102 ? 63.50900 -45.84200 63.51000 1.000 20.99596 235 ASP A CA 1
ATOM 2909 C C . ASP B 1 102 ? 62.25400 -46.25600 64.26700 1.000 20.73796 235 ASP A C 1
ATOM 2910 O O . ASP B 1 102 ? 61.21600 -45.61000 64.10300 1.000 21.29327 235 ASP A O 1
ATOM 2915 N N . THR B 1 103 ? 62.34300 -47.27300 65.11600 1.000 18.88074 236 THR A N 1
ATOM 2916 C CA . THR B 1 103 ? 61.19000 -47.71700 65.88800 1.000 20.41007 236 THR A CA 1
ATOM 2917 C C . THR B 1 103 ? 60.65300 -46.57600 66.73600 1.000 18.04430 236 THR A C 1
ATOM 2918 O O . THR B 1 103 ? 61.41400 -45.83200 67.35800 1.000 21.83783 236 THR A O 1
ATOM 2922 N N . LYS B 1 104 ? 59.33100 -46.42800 66.74300 1.000 18.57705 237 LYS A N 1
ATOM 2923 C CA . LYS B 1 104 ? 58.66100 -45.45500 67.59500 1.000 16.85499 237 LYS A CA 1
ATOM 2924 C C . LYS B 1 104 ? 58.26600 -46.12800 68.89600 1.000 18.50637 237 LYS A C 1
ATOM 2925 O O . LYS B 1 104 ? 57.89200 -47.30100 68.91200 1.000 18.70188 237 LYS A O 1
ATOM 2931 N N . LEU B 1 105 ? 58.37600 -45.38100 69.98800 1.000 17.58836 238 LEU A N 1
ATOM 2932 C CA . LEU B 1 105 ? 58.22400 -45.90600 71.33100 1.000 16.09393 238 LEU A CA 1
ATOM 2933 C C . LEU B 1 105 ? 57.20500 -45.07000 72.09200 1.000 17.34216 238 LEU A C 1
ATOM 2934 O O . LEU B 1 105 ? 57.23900 -43.83900 72.04400 1.000 18.02864 238 LEU A O 1
ATOM 2939 N N . ILE B 1 106 ? 56.30500 -45.74500 72.79800 1.000 14.61169 239 ILE A N 1
ATOM 2940 C CA . ILE B 1 106 ? 55.26600 -45.10200 73.59100 1.000 15.34389 239 ILE A CA 1
ATOM 2941 C C . ILE B 1 106 ? 55.39900 -45.58000 75.02800 1.000 18.72266 239 ILE A C 1
ATOM 2942 O O . ILE B 1 106 ? 55.53600 -46.78200 75.29400 1.000 16.60345 239 ILE A O 1
ATOM 2947 N N . VAL B 1 107 ? 55.36100 -44.63800 75.96700 1.000 16.70217 240 VAL A N 1
ATOM 2948 C CA . VAL B 1 107 ? 55.39500 -44.94100 77.38400 1.000 16.32395 240 VAL A CA 1
ATOM 2949 C C . VAL B 1 107 ? 54.15500 -44.30800 78.01500 1.000 18.11258 240 VAL A C 1
ATOM 2950 O O . VAL B 1 107 ? 53.95700 -43.08800 77.92000 1.000 18.57789 240 VAL A O 1
ATOM 2954 N N . VAL B 1 108 ? 53.33600 -45.12500 78.66400 1.000 16.08959 241 VAL A N 1
ATOM 2955 C CA . VAL B 1 108 ? 52.20200 -44.63400 79.42600 1.000 15.68542 241 VAL A CA 1
ATOM 2956 C C . VAL B 1 108 ? 52.67300 -44.45800 80.86300 1.000 19.60034 241 VAL A C 1
ATOM 2957 O O . VAL B 1 108 ? 52.96200 -45.44300 81.54800 1.000 16.50344 241 VAL A O 1
ATOM 2961 N N . VAL B 1 109 ? 52.75800 -43.21300 81.31700 1.000 17.62023 242 VAL A N 1
ATOM 2962 C CA . VAL B 1 109 ? 53.31000 -42.90800 82.63800 1.000 16.52266 242 VAL A CA 1
ATOM 2963 C C . VAL B 1 109 ? 52.19700 -42.44200 83.55500 1.000 19.53474 242 VAL A C 1
ATOM 2964 O O . VAL B 1 109 ? 51.26000 -41.76300 83.13400 1.000 22.41009 242 VAL A O 1
ATOM 2968 N N . ARG B 1 110 ? 52.32900 -42.78300 84.82700 1.000 18.60596 243 ARG A N 1
ATOM 2969 C CA . ARG B 1 110 ? 51.32700 -42.55900 85.84500 1.000 18.77745 243 ARG A CA 1
ATOM 2970 C C . ARG B 1 110 ? 52.02500 -42.00400 87.07700 1.000 21.78244 243 ARG A C 1
ATOM 2971 O O . ARG B 1 110 ? 53.20000 -42.28800 87.31900 1.000 21.45312 243 ARG A O 1
ATOM 2979 N N . ASP B 1 111 ? 51.29900 -41.19600 87.82000 1.000 18.79209 244 ASP A N 1
ATOM 2980 C CA . ASP B 1 111 ? 51.71700 -40.73600 89.14100 1.000 20.06918 244 ASP A CA 1
ATOM 2981 C C . ASP B 1 111 ? 52.52100 -41.84200 89.81800 1.000 24.07704 244 ASP A C 1
ATOM 2982 O O . ASP B 1 111 ? 51.96200 -42.89800 90.16500 1.000 21.49003 244 ASP A O 1
ATOM 2987 N N . PRO B 1 112 ? 53.82500 -41.65300 90.01700 1.000 18.93281 245 PRO A N 1
ATOM 2988 C CA . PRO B 1 112 ? 54.61300 -42.76000 90.59200 1.000 19.52389 245 PRO A CA 1
ATOM 2989 C C . PRO B 1 112 ? 54.04300 -43.32900 91.88800 1.000 21.29978 245 PRO A C 1
ATOM 2990 O O . PRO B 1 112 ? 54.18600 -44.53100 92.15700 1.000 20.17223 245 PRO A O 1
ATOM 2994 N N . VAL B 1 113 ? 53.40000 -42.51600 92.72100 1.000 23.77567 246 VAL A N 1
ATOM 2995 C CA . VAL B 1 113 ? 52.86800 -43.03900 93.97000 1.000 22.33133 246 VAL A CA 1
ATOM 2996 C C . VAL B 1 113 ? 51.67700 -43.96400 93.72100 1.000 27.16895 246 VAL A C 1
ATOM 2997 O O . VAL B 1 113 ? 51.60500 -45.05800 94.29000 1.000 23.75491 246 VAL A O 1
ATOM 3001 N N . THR B 1 114 ? 50.69900 -43.53800 92.90100 1.000 23.54079 247 THR A N 1
ATOM 3002 C CA . THR B 1 114 ? 49.58200 -44.44100 92.63100 1.000 22.06741 247 THR A CA 1
ATOM 3003 C C . THR B 1 114 ? 50.02900 -45.63000 91.78900 1.000 20.59964 247 THR A C 1
ATOM 3004 O O . THR B 1 114 ? 49.45400 -46.71600 91.91400 1.000 21.89466 247 THR A O 1
ATOM 3008 N N . ARG B 1 115 ? 51.05000 -45.45400 90.94300 1.000 22.34909 248 ARG A N 1
ATOM 3009 C CA . ARG B 1 115 ? 51.56400 -46.59300 90.18400 1.000 19.16432 248 ARG A CA 1
ATOM 3010 C C . ARG B 1 115 ? 52.18100 -47.63100 91.11700 1.000 20.76938 248 ARG A C 1
ATOM 3011 O O . ARG B 1 115 ? 51.94900 -48.83400 90.95900 1.000 20.72741 248 ARG A O 1
ATOM 3019 N N . ALA B 1 116 ? 52.94600 -47.18200 92.11500 1.000 19.91049 249 ALA A N 1
ATOM 3020 C CA . ALA B 1 116 ? 53.52100 -48.10200 93.09600 1.000 20.08059 249 ALA A CA 1
ATOM 3021 C C . ALA B 1 116 ? 52.43100 -48.83300 93.87700 1.000 25.97106 249 ALA A C 1
ATOM 3022 O O . ALA B 1 116 ? 52.48900 -50.05500 94.05600 1.000 24.47365 249 ALA A O 1
ATOM 3024 N N . ILE B 1 117 ? 51.41700 -48.10300 94.35100 1.000 22.12040 250 ILE A N 1
ATOM 3025 C CA . ILE B 1 117 ? 50.33300 -48.74600 95.08200 1.000 22.76103 250 ILE A CA 1
ATOM 3026 C C . ILE B 1 117 ? 49.58100 -49.72600 94.18200 1.000 25.08006 250 ILE A C 1
ATOM 3027 O O . ILE B 1 117 ? 49.20000 -50.81700 94.61500 1.000 25.61163 250 ILE A O 1
ATOM 3032 N N . SER B 1 118 ? 49.34600 -49.34700 92.92200 1.000 20.58345 251 SER A N 1
ATOM 3033 C CA . SER B 1 118 ? 48.67900 -50.24000 91.97600 1.000 21.17871 251 SER A CA 1
ATOM 3034 C C . SER B 1 118 ? 49.46500 -51.53600 91.80300 1.000 20.89576 251 SER A C 1
ATOM 3035 O O . SER B 1 118 ? 48.89400 -52.63500 91.78800 1.000 22.99983 251 SER A O 1
ATOM 3038 N N . ASP B 1 119 ? 50.77800 -51.40300 91.63200 1.000 19.11467 252 ASP A N 1
ATOM 3039 C CA . ASP B 1 119 ? 51.68400 -52.54600 91.52100 1.000 20.38952 252 ASP A CA 1
ATOM 3040 C C . ASP B 1 119 ? 51.54000 -53.45400 92.73300 1.000 23.23720 252 ASP A C 1
ATOM 3041 O O . ASP B 1 119 ? 51.32500 -54.66800 92.60900 1.000 23.22638 252 ASP A O 1
ATOM 3046 N N . TYR B 1 120 ? 51.62300 -52.86500 93.92600 1.000 23.12305 253 TYR A N 1
ATOM 3047 C CA . TYR B 1 120 ? 51.48100 -53.64600 95.14900 1.000 24.92471 253 TYR A CA 1
ATOM 3048 C C . TYR B 1 120 ? 50.11000 -54.30700 95.24300 1.000 28.34187 253 TYR A C 1
ATOM 3049 O O . TYR B 1 120 ? 50.00900 -55.47500 95.63800 1.000 27.49910 253 TYR A O 1
ATOM 3058 N N . THR B 1 121 ? 49.03800 -53.57400 94.90500 1.000 24.77434 254 THR A N 1
ATOM 3059 C CA . THR B 1 121 ? 47.69700 -54.14200 94.95100 1.000 23.30979 254 THR A CA 1
ATOM 3060 C C . THR B 1 121 ? 47.60500 -55.37100 94.05500 1.000 26.16048 254 THR A C 1
ATOM 3061 O O . THR B 1 121 ? 47.00400 -56.38500 94.42600 1.000 27.23622 254 THR A O 1
ATOM 3065 N N . GLN B 1 122 ? 48.21500 -55.30100 92.87300 1.000 21.13264 255 GLN A N 1
ATOM 3066 C CA . GLN B 1 122 ? 48.23500 -56.44100 91.96400 1.000 20.88625 255 GLN A CA 1
ATOM 3067 C C . GLN B 1 122 ? 48.91300 -57.64300 92.61100 1.000 27.44108 255 GLN A C 1
ATOM 3068 O O . GLN B 1 122 ? 48.35700 -58.75000 92.64200 1.000 27.43145 255 GLN A O 1
ATOM 3074 N N . THR B 1 123 ? 50.11300 -57.43900 93.15400 1.000 27.48978 256 THR A N 1
ATOM 3075 C CA . THR B 1 123 ? 50.81900 -58.55600 93.78000 1.000 30.15745 256 THR A CA 1
ATOM 3076 C C . THR B 1 123 ? 50.01900 -59.11500 94.95100 1.000 36.52190 256 THR A C 1
ATOM 3077 O O . THR B 1 123 ? 49.94000 -60.33500 95.13400 1.000 38.47946 256 THR A O 1
ATOM 3081 N N . LEU B 1 124 ? 49.40000 -58.24000 95.74300 1.000 31.61246 257 LEU A N 1
ATOM 3082 C CA . LEU B 1 124 ? 48.63300 -58.70000 96.89500 1.000 38.06248 257 LEU A CA 1
ATOM 3083 C C . LEU B 1 124 ? 47.49600 -59.61700 96.46500 1.000 41.76873 257 LEU A C 1
ATOM 3084 O O . LEU B 1 124 ? 47.22200 -60.62500 97.12600 1.000 43.93894 257 LEU A O 1
ATOM 3089 N N . SER B 1 125 ? 46.80900 -59.27800 95.36800 1.000 33.67571 258 SER A N 1
ATOM 3090 C CA . SER B 1 125 ? 45.74100 -60.14400 94.87600 1.000 36.16787 258 SER A CA 1
ATOM 3091 C C . SER B 1 125 ? 46.26400 -61.53000 94.49600 1.000 38.50200 258 SER A C 1
ATOM 3092 O O . SER B 1 125 ? 45.50700 -62.50400 94.53100 1.000 45.98151 258 SER A O 1
ATOM 3095 N N . LYS B 1 126 ? 47.53100 -61.64000 94.10700 1.000 42.26453 259 LYS A N 1
ATOM 3096 C CA . LYS B 1 126 ? 48.11800 -62.92800 93.74500 1.000 38.45342 259 LYS A CA 1
ATOM 3097 C C . LYS B 1 126 ? 48.82800 -63.60700 94.91400 1.000 52.48084 259 LYS A C 1
ATOM 3098 O O . LYS B 1 126 ? 49.04700 -64.82400 94.86400 1.000 59.36560 259 LYS A O 1
ATOM 3104 N N . ARG B 1 127 ? 49.19700 -62.85000 95.95000 1.000 48.11354 260 ARG A N 1
ATOM 3105 C CA . ARG B 1 127 ? 50.00500 -63.36300 97.06200 1.000 51.35170 260 ARG A CA 1
ATOM 3106 C C . ARG B 1 127 ? 49.57300 -62.63600 98.32600 1.000 51.58097 260 ARG A C 1
ATOM 3107 O O . ARG B 1 127 ? 50.21000 -61.66600 98.75500 1.000 55.23187 260 ARG A O 1
ATOM 3115 N N . PRO B 1 128 ? 48.47800 -63.07300 98.95500 1.000 55.53219 261 PRO A N 1
ATOM 3116 C CA . PRO B 1 128 ? 47.85100 -62.26300 100.01000 1.000 56.79545 261 PRO A CA 1
ATOM 3117 C C . PRO B 1 128 ? 48.58400 -62.27700 101.34300 1.000 63.19534 261 PRO A C 1
ATOM 3118 O O . PRO B 1 128 ? 48.12600 -61.61900 102.28400 1.000 60.91035 261 PRO A O 1
ATOM 3122 N N . ASP B 1 129 ? 49.70200 -62.99000 101.45200 1.000 62.46089 262 ASP A N 1
ATOM 3123 C CA . ASP B 1 129 ? 50.45100 -63.05700 102.69700 1.000 69.32414 262 ASP A CA 1
ATOM 3124 C C . ASP B 1 129 ? 51.58500 -62.04500 102.77000 1.000 72.25542 262 ASP A C 1
ATOM 3125 O O . ASP B 1 129 ? 52.15100 -61.85300 103.85300 1.000 80.39716 262 ASP A O 1
ATOM 3130 N N . ILE B 1 130 ? 51.92100 -61.39200 101.66200 1.000 66.16953 263 ILE A N 1
ATOM 3131 C CA . ILE B 1 130 ? 53.09800 -60.52900 101.59800 1.000 60.79139 263 ILE A CA 1
ATOM 3132 C C . ILE B 1 130 ? 52.96300 -59.41400 102.62700 1.000 57.67403 263 ILE A C 1
ATOM 3133 O O . ILE B 1 130 ? 51.85300 -59.14500 103.11400 1.000 58.90801 263 ILE A O 1
ATOM 3138 N N . PRO B 1 131 ? 54.05600 -58.74000 102.98000 1.000 54.11329 264 PRO A N 1
ATOM 3139 C CA . PRO B 1 131 ? 53.97400 -57.65800 103.96700 1.000 55.08664 264 PRO A CA 1
ATOM 3140 C C . PRO B 1 131 ? 53.10500 -56.51300 103.47500 1.000 54.79396 264 PRO A C 1
ATOM 3141 O O . PRO B 1 131 ? 52.67300 -56.45700 102.32300 1.000 47.40225 264 PRO A O 1
ATOM 3145 N N . THR B 1 132 ? 52.86900 -55.57200 104.37900 1.000 52.54197 265 THR A N 1
ATOM 3146 C CA . THR B 1 132 ? 52.12500 -54.37100 104.05000 1.000 49.95852 265 THR A CA 1
ATOM 3147 C C . THR B 1 132 ? 52.92700 -53.48700 103.09600 1.000 48.28177 265 THR A C 1
ATOM 3148 O O . THR B 1 132 ? 54.15500 -53.59000 102.98600 1.000 46.19573 265 THR A O 1
ATOM 3152 N N . PHE B 1 133 ? 52.21300 -52.58900 102.41500 1.000 44.82954 266 PHE A N 1
ATOM 3153 C CA . PHE B 1 133 ? 52.87500 -51.59700 101.57100 1.000 41.43486 266 PHE A CA 1
ATOM 3154 C C . PHE B 1 133 ? 53.79700 -50.71000 102.39800 1.000 46.54891 266 PHE A C 1
ATOM 3155 O O . PHE B 1 133 ? 54.89800 -50.35700 101.95800 1.000 41.68705 266 PHE A O 1
ATOM 3163 N N . GLU B 1 134 ? 53.35300 -50.33500 103.59900 1.000 46.47670 267 GLU A N 1
ATOM 3164 C CA . GLU B 1 134 ? 54.14000 -49.44800 104.44700 1.000 47.47220 267 GLU A CA 1
ATOM 3165 C C . GLU B 1 134 ? 55.47100 -50.08600 104.82400 1.000 47.50465 267 GLU A C 1
ATOM 3166 O O . GLU B 1 134 ? 56.51000 -49.41500 104.85600 1.000 43.98647 267 GLU A O 1
ATOM 3172 N N . SER B 1 135 ? 55.46800 -51.39000 105.08600 1.000 45.38170 268 SER A N 1
ATOM 3173 C CA . SER B 1 135 ? 56.71200 -52.07400 105.41300 1.000 46.29372 268 SER A CA 1
ATOM 3174 C C . SER B 1 135 ? 57.65700 -52.11000 104.21900 1.000 49.65953 268 SER A C 1
ATOM 3175 O O . SER B 1 135 ? 58.84300 -51.78000 104.34500 1.000 50.09300 268 SER A O 1
ATOM 3178 N N . LEU B 1 136 ? 57.15200 -52.51800 103.04800 1.000 45.24502 269 LEU A N 1
ATOM 3179 C CA . LEU B 1 136 ? 58.01500 -52.66300 101.87700 1.000 38.66818 269 LEU A CA 1
ATOM 3180 C C . LEU B 1 136 ? 58.59900 -51.33400 101.43100 1.000 47.38078 269 LEU A C 1
ATOM 3181 O O . LEU B 1 136 ? 59.67800 -51.29900 100.83200 1.000 44.20061 269 LEU A O 1
ATOM 3186 N N . THR B 1 137 ? 57.89200 -50.23600 101.69200 1.000 41.22564 270 THR A N 1
ATOM 3187 C CA . THR B 1 137 ? 58.34400 -48.93200 101.23000 1.000 42.67533 270 THR A CA 1
ATOM 3188 C C . THR B 1 137 ? 59.70500 -48.56000 101.81100 1.000 44.72711 270 THR A C 1
ATOM 3189 O O . THR B 1 137 ? 60.46300 -47.82200 101.17200 1.000 46.85571 270 THR A O 1
ATOM 3193 N N . PHE B 1 138 ? 60.04500 -49.05500 103.00100 1.000 41.87433 271 PHE A N 1
ATOM 3194 C CA . PHE B 1 138 ? 61.20900 -48.55900 103.72600 1.000 54.95427 271 PHE A CA 1
ATOM 3195 C C . PHE B 1 138 ? 62.28600 -49.62100 103.89900 1.000 55.26254 271 PHE A C 1
ATOM 3196 O O . PHE B 1 138 ? 62.00000 -50.77800 104.22600 1.000 54.37321 271 PHE A O 1
ATOM 3204 N N . LYS B 1 139 ? 63.53100 -49.20100 103.65200 1.000 55.50014 272 LYS A N 1
ATOM 3205 C CA . LYS B 1 139 ? 64.70000 -49.92000 104.14700 1.000 59.41371 272 LYS A CA 1
ATOM 3206 C C . LYS B 1 139 ? 64.78400 -49.82700 105.66100 1.000 68.46680 272 LYS A C 1
ATOM 3207 O O . LYS B 1 139 ? 65.24900 -50.76300 106.32300 1.000 69.76737 272 LYS A O 1
ATOM 3211 N N . ASN B 1 140 ? 64.32900 -48.70000 106.21200 1.000 73.10953 273 ASN A N 1
ATOM 3212 C CA . ASN B 1 140 ? 64.42500 -48.40700 107.64000 1.000 76.05141 273 ASN A CA 1
ATOM 3213 C C . ASN B 1 140 ? 63.29500 -47.41100 107.93100 1.000 74.66196 273 ASN A C 1
ATOM 3214 O O . ASN B 1 140 ? 63.46400 -46.20200 107.76300 1.000 76.87280 273 ASN A O 1
ATOM 3219 N N . ARG B 1 141 ? 62.13900 -47.94300 108.33600 1.000 73.96281 274 ARG A N 1
ATOM 3220 C CA . ARG B 1 141 ? 60.96400 -47.10300 108.54700 1.000 75.14706 274 ARG A CA 1
ATOM 3221 C C . ARG B 1 141 ? 61.27800 -45.93700 109.47700 1.000 79.68180 274 ARG A C 1
ATOM 3222 O O . ARG B 1 141 ? 61.13900 -44.76700 109.10000 1.000 77.94837 274 ARG A O 1
ATOM 3224 N N . LEU B 1 145 ? 64.18700 -44.03100 105.68200 1.000 55.26355 278 LEU A N 1
ATOM 3225 C CA . LEU B 1 145 ? 64.93900 -44.39700 104.49200 1.000 51.68825 278 LEU A CA 1
ATOM 3226 C C . LEU B 1 145 ? 64.06900 -45.27700 103.59600 1.000 57.29801 278 LEU A C 1
ATOM 3227 O O . LEU B 1 145 ? 63.61700 -46.34900 104.01300 1.000 52.83458 278 LEU A O 1
ATOM 3230 N N . ILE B 1 146 ? 63.83900 -44.82200 102.37200 1.000 51.44027 279 ILE A N 1
ATOM 3231 C CA . ILE B 1 146 ? 62.97500 -45.51100 101.42100 1.000 45.03482 279 ILE A CA 1
ATOM 3232 C C . ILE B 1 146 ? 63.79300 -46.54700 100.66900 1.000 46.42040 279 ILE A C 1
ATOM 3233 O O . ILE B 1 146 ? 64.94300 -46.29700 100.28300 1.000 53.36892 279 ILE A O 1
ATOM 3238 N N . ASP B 1 147 ? 63.19900 -47.72100 100.46000 1.000 45.80943 280 ASP A N 1
ATOM 3239 C CA . ASP B 1 147 ? 63.89300 -48.83000 99.80700 1.000 42.95567 280 ASP A CA 1
ATOM 3240 C C . ASP B 1 147 ? 63.77100 -48.66100 98.29800 1.000 38.19873 280 ASP A C 1
ATOM 3241 O O . ASP B 1 147 ? 62.87500 -49.20800 97.65300 1.000 36.11774 280 ASP A O 1
ATOM 3246 N N . THR B 1 148 ? 64.70400 -47.90500 97.72300 1.000 34.57715 281 THR A N 1
ATOM 3247 C CA . THR B 1 148 ? 64.73200 -47.68400 96.28900 1.000 36.93009 281 THR A CA 1
ATOM 3248 C C . THR B 1 148 ? 65.03600 -48.95200 95.50200 1.000 40.70594 281 THR A C 1
ATOM 3249 O O . THR B 1 148 ? 64.88500 -48.94600 94.27400 1.000 42.34142 281 THR A O 1
ATOM 3253 N N . SER B 1 149 ? 65.46500 -50.03200 96.16400 1.000 38.02299 282 SER A N 1
ATOM 3254 C CA . SER B 1 149 ? 65.68900 -51.29100 95.46500 1.000 39.18368 282 SER A CA 1
ATOM 3255 C C . SER B 1 149 ? 64.40100 -52.07100 95.26900 1.000 37.23270 282 SER A C 1
ATOM 3256 O O . SER B 1 149 ? 64.38500 -53.02800 94.48300 1.000 37.94078 282 SER A O 1
ATOM 3259 N N . TRP B 1 150 ? 63.33100 -51.69800 95.96100 1.000 30.35515 283 TRP A N 1
ATOM 3260 C CA . TRP B 1 150 ? 62.05300 -52.34900 95.72900 1.000 30.30154 283 TRP A CA 1
ATOM 3261 C C . TRP B 1 150 ? 61.56000 -51.97300 94.33400 1.000 29.65024 283 TRP A C 1
ATOM 3262 O O . TRP B 1 150 ? 61.51500 -50.78900 93.98000 1.000 28.04397 283 TRP A O 1
ATOM 3273 N N . SER B 1 151 ? 61.22300 -52.98600 93.52700 1.000 25.86771 284 SER A N 1
ATOM 3274 C CA . SER B 1 151 ? 60.86000 -52.73300 92.13100 1.000 27.91219 284 SER A CA 1
ATOM 3275 C C . SER B 1 151 ? 59.70600 -51.74500 92.02600 1.000 26.85371 284 SER A C 1
ATOM 3276 O O . SER B 1 151 ? 59.66100 -50.93300 91.09000 1.000 23.94490 284 SER A O 1
ATOM 3279 N N . ALA B 1 152 ? 58.76300 -51.80200 92.96900 1.000 24.78850 285 ALA A N 1
ATOM 3280 C CA . ALA B 1 152 ? 57.58900 -50.93500 92.88700 1.000 24.74262 285 ALA A CA 1
ATOM 3281 C C . ALA B 1 152 ? 57.97300 -49.47400 93.01800 1.000 25.09545 285 ALA A C 1
ATOM 3282 O O . ALA B 1 152 ? 57.27600 -48.60000 92.49200 1.000 22.14128 285 ALA A O 1
ATOM 3284 N N . ILE B 1 153 ? 59.05500 -49.18600 93.72900 1.000 25.23725 286 ILE A N 1
ATOM 3285 C CA . ILE B 1 153 ? 59.55500 -47.81800 93.80500 1.000 23.92052 286 ILE A CA 1
ATOM 3286 C C . ILE B 1 153 ? 60.43500 -47.49300 92.60800 1.000 24.38126 286 ILE A C 1
ATOM 3287 O O . ILE B 1 153 ? 60.30200 -46.42800 91.98900 1.000 24.30097 286 ILE A O 1
ATOM 3292 N N . GLN B 1 154 ? 61.32400 -48.41700 92.22900 1.000 23.65435 287 GLN A N 1
ATOM 3293 C CA . GLN B 1 154 ? 62.28300 -48.16400 91.16400 1.000 23.27219 287 GLN A CA 1
ATOM 3294 C C . GLN B 1 154 ? 61.60300 -47.86400 89.82600 1.000 24.64633 287 GLN A C 1
ATOM 3295 O O . GLN B 1 154 ? 62.09000 -47.03400 89.04600 1.000 23.76148 287 GLN A O 1
ATOM 3301 N N . ILE B 1 155 ? 60.51800 -48.58200 89.51000 1.000 22.23229 288 ILE A N 1
ATOM 3302 C CA . ILE B 1 155 ? 59.85300 -48.40000 88.21900 1.000 22.23309 288 ILE A CA 1
ATOM 3303 C C . ILE B 1 155 ? 59.39500 -46.95700 88.05000 1.000 21.87977 288 ILE A C 1
ATOM 3304 O O . ILE B 1 155 ? 59.45600 -46.40500 86.94200 1.000 22.28123 288 ILE A O 1
ATOM 3309 N N . GLY B 1 156 ? 58.97700 -46.31600 89.14500 1.000 21.77036 289 GLY A N 1
ATOM 3310 C CA . GLY B 1 156 ? 58.42600 -44.96300 89.12700 1.000 20.93932 289 GLY A CA 1
ATOM 3311 C C . GLY B 1 156 ? 59.43000 -43.84700 88.90300 1.000 23.17417 289 GLY A C 1
ATOM 3312 O O . GLY B 1 156 ? 59.00400 -42.70000 88.68600 1.000 22.45229 289 GLY A O 1
ATOM 3313 N N . ILE B 1 157 ? 60.73900 -44.14200 88.92500 1.000 21.84221 290 ILE A N 1
ATOM 3314 C CA . ILE B 1 157 ? 61.75900 -43.11800 88.72600 1.000 21.32657 290 ILE A CA 1
ATOM 3315 C C . ILE B 1 157 ? 61.98100 -42.94300 87.22900 1.000 22.43916 290 ILE A C 1
ATOM 3316 O O . ILE B 1 157 ? 63.02500 -43.31800 86.67400 1.000 23.08960 290 ILE A O 1
ATOM 3321 N N . TYR B 1 158 ? 60.97400 -42.37300 86.54700 1.000 22.19189 291 TYR A N 1
ATOM 3322 C CA . TYR B 1 158 ? 60.95200 -42.40200 85.09000 1.000 21.33474 291 TYR A CA 1
ATOM 3323 C C . TYR B 1 158 ? 62.13400 -41.67400 84.45500 1.000 22.29481 291 TYR A C 1
ATOM 3324 O O . TYR B 1 158 ? 62.60900 -42.07600 83.38800 1.000 21.68133 291 TYR A O 1
ATOM 3333 N N . ALA B 1 159 ? 62.60900 -40.57800 85.06100 1.000 21.97034 292 ALA A N 1
ATOM 3334 C CA . ALA B 1 159 ? 63.71000 -39.83300 84.46400 1.000 23.43192 292 ALA A CA 1
ATOM 3335 C C . ALA B 1 159 ? 64.96400 -40.68900 84.35200 1.000 22.64217 292 ALA A C 1
ATOM 3336 O O . ALA B 1 159 ? 65.74400 -40.52800 83.40800 1.000 24.61959 292 ALA A O 1
ATOM 3338 N N . LYS B 1 160 ? 65.15900 -41.60300 85.30200 1.000 21.86136 293 LYS A N 1
ATOM 3339 C CA . LYS B 1 160 ? 66.33300 -42.47000 85.29300 1.000 23.27424 293 LYS A CA 1
ATOM 3340 C C . LYS B 1 160 ? 66.26600 -43.42700 84.11900 1.000 24.32031 293 LYS A C 1
ATOM 3341 O O . LYS B 1 160 ? 67.23300 -43.58800 83.36600 1.000 27.14223 293 LYS A O 1
ATOM 3347 N N . HIS B 1 161 ? 65.10800 -44.06900 83.94300 1.000 21.62053 294 HIS A N 1
ATOM 3348 C CA . HIS B 1 161 ? 64.96900 -44.99700 82.83300 1.000 22.18454 294 HIS A CA 1
ATOM 3349 C C . HIS B 1 161 ? 65.03000 -44.26200 81.50700 1.000 24.59306 294 HIS A C 1
ATOM 3350 O O . HIS B 1 161 ? 65.66200 -44.74000 80.55500 1.000 26.21702 294 HIS A O 1
ATOM 3357 N N . LEU B 1 162 ? 64.39400 -43.08900 81.42400 1.000 21.70135 295 LEU A N 1
ATOM 3358 C CA . LEU B 1 162 ? 64.41400 -42.31300 80.19100 1.000 23.45785 295 LEU A CA 1
ATOM 3359 C C . LEU B 1 162 ? 65.83700 -41.95700 79.76800 1.000 25.71154 295 LEU A C 1
ATOM 3360 O O . LEU B 1 162 ? 66.18300 -42.02600 78.58000 1.000 24.79201 295 LEU A O 1
ATOM 3365 N N . GLU B 1 163 ? 66.66700 -41.52200 80.71700 1.000 26.26154 296 GLU A N 1
ATOM 3366 C CA . GLU B 1 163 ? 68.06400 -41.22700 80.39000 1.000 25.33293 296 GLU A CA 1
ATOM 3367 C C . GLU B 1 163 ? 68.72600 -42.39700 79.65300 1.000 27.30551 296 GLU A C 1
ATOM 3368 O O . GLU B 1 163 ? 69.41000 -42.20300 78.63900 1.000 31.26920 296 GLU A O 1
ATOM 3374 N N . HIS B 1 164 ? 68.48600 -43.62400 80.11500 1.000 26.94592 297 HIS A N 1
ATOM 3375 C CA . HIS B 1 164 ? 69.00800 -44.80400 79.43400 1.000 27.99792 297 HIS A CA 1
ATOM 3376 C C . HIS B 1 164 ? 68.48300 -44.92200 78.00200 1.000 30.73739 297 HIS A C 1
ATOM 3377 O O . HIS B 1 164 ? 69.24000 -45.19600 77.06400 1.000 28.77456 297 HIS A O 1
ATOM 3384 N N . TRP B 1 165 ? 67.17100 -44.73800 77.80800 1.000 24.72279 298 TRP A N 1
ATOM 3385 C CA . TRP B 1 165 ? 66.61300 -44.83600 76.45900 1.000 24.56453 298 TRP A CA 1
ATOM 3386 C C . TRP B 1 165 ? 67.18200 -43.77500 75.52300 1.000 25.56809 298 TRP A C 1
ATOM 3387 O O . TRP B 1 165 ? 67.37100 -44.03000 74.32500 1.000 27.09974 298 TRP A O 1
ATOM 3398 N N . LEU B 1 166 ? 67.48200 -42.58200 76.04200 1.000 24.20943 299 LEU A N 1
ATOM 3399 C CA . LEU B 1 166 ? 67.99200 -41.50900 75.19600 1.000 27.04463 299 LEU A CA 1
ATOM 3400 C C . LEU B 1 166 ? 69.42500 -41.74500 74.73400 1.000 26.40875 299 LEU A C 1
ATOM 3401 O O . LEU B 1 166 ? 69.86000 -41.09400 73.78100 1.000 30.63640 299 LEU A O 1
ATOM 3406 N N . ARG B 1 167 ? 70.12100 -42.70800 75.31700 1.000 25.96742 300 ARG A N 1
ATOM 3407 C CA . ARG B 1 167 ? 71.39800 -43.10400 74.74200 1.000 31.97943 300 ARG A CA 1
ATOM 3408 C C . ARG B 1 167 ? 71.23000 -43.86000 73.43300 1.000 29.36585 300 ARG A C 1
ATOM 3409 O O . ARG B 1 167 ? 72.20600 -44.00400 72.69600 1.000 33.78145 300 ARG A O 1
ATOM 3417 N N . HIS B 1 168 ? 70.01100 -44.30300 73.09800 1.000 26.70572 301 HIS A N 1
ATOM 3418 C CA . HIS B 1 168 ? 69.78600 -45.10600 71.90200 1.000 26.73352 301 HIS A CA 1
ATOM 3419 C C . HIS B 1 168 ? 68.69100 -44.59300 70.98000 1.000 28.32187 301 HIS A C 1
ATOM 3420 O O . HIS B 1 168 ? 68.63800 -45.03000 69.82400 1.000 28.10130 301 HIS A O 1
ATOM 3427 N N . PHE B 1 169 ? 67.82700 -43.69200 71.43800 1.000 25.47141 302 PHE A N 1
ATOM 3428 C CA . PHE B 1 169 ? 66.78600 -43.11900 70.64100 1.000 25.36209 302 PHE A CA 1
ATOM 3429 C C . PHE B 1 169 ? 66.72500 -41.61500 70.85300 1.000 27.63204 302 PHE A C 1
ATOM 3430 O O . PHE B 1 169 ? 66.92300 -41.15100 71.98100 1.000 28.42226 302 PHE A O 1
ATOM 3438 N N . PRO B 1 170 ? 66.42200 -40.84000 69.81400 1.000 25.98750 303 PRO A N 1
ATOM 3439 C CA . PRO B 1 170 ? 66.09700 -39.42600 70.03200 1.000 27.26586 303 PRO A CA 1
ATOM 3440 C C . PRO B 1 170 ? 64.72700 -39.27800 70.66800 1.000 21.98955 303 PRO A C 1
ATOM 3441 O O . PRO B 1 170 ? 63.81600 -40.08800 70.44000 1.000 24.19921 303 PRO A O 1
ATOM 3445 N N . ILE B 1 171 ? 64.58000 -38.22600 71.48200 1.000 23.84977 304 ILE A N 1
ATOM 3446 C CA . ILE B 1 171 ? 63.33900 -38.02300 72.22900 1.000 28.64430 304 ILE A CA 1
ATOM 3447 C C . ILE B 1 171 ? 62.13900 -37.89800 71.28900 1.000 25.20516 304 ILE A C 1
ATOM 3448 O O . ILE B 1 171 ? 61.01500 -38.25600 71.66400 1.000 24.46671 304 ILE A O 1
ATOM 3453 N N . ARG B 1 172 ? 62.34400 -37.40700 70.06000 1.000 26.80459 305 ARG A N 1
ATOM 3454 C CA . ARG B 1 172 ? 61.21600 -37.22800 69.14900 1.000 27.14332 305 ARG A CA 1
ATOM 3455 C C . ARG B 1 172 ? 60.60100 -38.55500 68.72700 1.000 25.12905 305 ARG A C 1
ATOM 3456 O O . ARG B 1 172 ? 59.49100 -38.55600 68.18700 1.000 26.38153 305 ARG A O 1
ATOM 3464 N N . GLN B 1 173 ? 61.30700 -39.66900 68.91800 1.000 21.65890 306 GLN A N 1
ATOM 3465 C CA . GLN B 1 173 ? 60.76900 -40.99800 68.65700 1.000 23.55039 306 GLN A CA 1
ATOM 3466 C C . GLN B 1 173 ? 60.12100 -41.62000 69.88600 1.000 18.83412 306 GLN A C 1
ATOM 3467 O O . GLN B 1 173 ? 59.77200 -42.80600 69.85800 1.000 19.12393 306 GLN A O 1
ATOM 3473 N N . MET B 1 174 ? 59.93900 -40.85900 70.95200 1.000 20.65858 307 MET A N 1
ATOM 3474 C CA . MET B 1 174 ? 59.34800 -41.35000 72.18900 1.000 20.78063 307 MET A CA 1
ATOM 3475 C C . MET B 1 174 ? 58.16200 -40.46700 72.52600 1.000 22.84774 307 MET A C 1
ATOM 3476 O O . MET B 1 174 ? 58.28000 -39.23300 72.53200 1.000 26.30564 307 MET A O 1
ATOM 3481 N N . LEU B 1 175 ? 57.01000 -41.08600 72.75500 1.000 17.89203 308 LEU A N 1
ATOM 3482 C CA . LEU B 1 175 ? 55.83100 -40.35300 73.17500 1.000 17.36213 308 LEU A CA 1
ATOM 3483 C C . LEU B 1 175 ? 55.46700 -40.78000 74.58200 1.000 16.14860 308 LEU A C 1
ATOM 3484 O O . LEU B 1 175 ? 55.29200 -41.97100 74.85200 1.000 18.04639 308 LEU A O 1
ATOM 3489 N N . PHE B 1 176 ? 55.27100 -39.79900 75.45700 1.000 17.48727 309 PHE A N 1
ATOM 3490 C CA . PHE B 1 176 ? 54.87400 -40.04700 76.83200 1.000 16.36538 309 PHE A CA 1
ATOM 3491 C C . PHE B 1 176 ? 53.40000 -39.70400 77.01100 1.000 20.30146 309 PHE A C 1
ATOM 3492 O O . PHE B 1 176 ? 53.00400 -38.54500 76.87200 1.000 19.88325 309 PHE A O 1
ATOM 3500 N N . VAL B 1 177 ? 52.59400 -40.73900 77.26400 1.000 16.24221 310 VAL A N 1
ATOM 3501 C CA . VAL B 1 177 ? 51.14000 -40.64400 77.40500 1.000 15.51201 310 VAL A CA 1
ATOM 3502 C C . VAL B 1 177 ? 50.80500 -40.55300 78.88600 1.000 16.95873 310 VAL A C 1
ATOM 3503 O O . VAL B 1 177 ? 51.28500 -41.35700 79.69800 1.000 18.49996 310 VAL A O 1
ATOM 3507 N N . SER B 1 178 ? 49.93200 -39.61300 79.24500 1.000 16.80859 311 SER A N 1
ATOM 3508 C CA . SER B 1 178 ? 49.48800 -39.49000 80.62500 1.000 17.68432 311 SER A CA 1
ATOM 3509 C C . SER B 1 178 ? 48.47800 -40.57500 80.97500 1.000 17.80214 311 SER A C 1
ATOM 3510 O O . SER B 1 178 ? 47.39300 -40.62700 80.39300 1.000 17.64862 311 SER A O 1
ATOM 3513 N N . GLY B 1 179 ? 48.80300 -41.40700 81.96200 1.000 16.72894 312 GLY A N 1
ATOM 3514 C CA . GLY B 1 179 ? 47.84900 -42.38900 82.42600 1.000 17.81845 312 GLY A CA 1
ATOM 3515 C C . GLY B 1 179 ? 46.60300 -41.75900 83.01200 1.000 16.37782 312 GLY A C 1
ATOM 3516 O O . GLY B 1 179 ? 45.51400 -42.32500 82.93100 1.000 17.81555 312 GLY A O 1
ATOM 3517 N N . GLU B 1 180 ? 46.75100 -40.57200 83.60000 1.000 17.99995 313 GLU A N 1
ATOM 3518 C CA . GLU B 1 180 ? 45.61100 -39.86500 84.15500 1.000 18.22718 313 GLU A CA 1
ATOM 3519 C C . GLU B 1 180 ? 44.73600 -39.24200 83.06800 1.000 18.95350 313 GLU A C 1
ATOM 3520 O O . GLU B 1 180 ? 43.50400 -39.36600 83.14000 1.000 18.73726 313 GLU A O 1
ATOM 3526 N N . ARG B 1 181 ? 45.32900 -38.59100 82.05900 1.000 19.45425 314 ARG A N 1
ATOM 3527 C CA . ARG B 1 181 ? 44.50900 -38.04400 80.97500 1.000 16.22517 314 ARG A CA 1
ATOM 3528 C C . ARG B 1 181 ? 43.88400 -39.17100 80.15400 1.000 18.71579 314 ARG A C 1
ATOM 3529 O O . ARG B 1 181 ? 42.80800 -39.00700 79.58600 1.000 18.73604 314 ARG A O 1
ATOM 3537 N N . LEU B 1 182 ? 44.54700 -40.32600 80.08300 1.000 16.32811 315 LEU A N 1
ATOM 3538 C CA . LEU B 1 182 ? 43.93800 -41.47000 79.41400 1.000 16.95120 315 LEU A CA 1
ATOM 3539 C C . LEU B 1 182 ? 42.60200 -41.84700 80.04800 1.000 16.75560 315 LEU A C 1
ATOM 3540 O O . LEU B 1 182 ? 41.68100 -42.29400 79.35200 1.000 16.22128 315 LEU A O 1
ATOM 3545 N N . ILE B 1 183 ? 42.47100 -41.68300 81.36900 1.000 17.92859 316 ILE A N 1
ATOM 3546 C CA . ILE B 1 183 ? 41.21800 -41.95200 82.06200 1.000 17.32429 316 ILE A CA 1
ATOM 3547 C C . ILE B 1 183 ? 40.23900 -40.78400 81.93200 1.000 17.08357 316 ILE A C 1
ATOM 3548 O O . ILE B 1 183 ? 39.04300 -40.99800 81.72000 1.000 20.13851 316 ILE A O 1
ATOM 3553 N N A SER B 1 184 ? 40.71000 -39.55100 82.06600 0.350 18.34557 317 SER A N 1
ATOM 3554 N N B SER B 1 184 ? 40.73000 -39.54500 82.07700 0.650 18.31153 317 SER A N 1
ATOM 3555 C CA A SER B 1 184 ? 39.78100 -38.42800 82.07600 0.350 19.14306 317 SER A CA 1
ATOM 3556 C CA B SER B 1 184 ? 39.86200 -38.36300 82.06900 0.650 19.19193 317 SER A CA 1
ATOM 3557 C C A SER B 1 184 ? 39.36100 -38.01100 80.66900 0.350 20.02847 317 SER A C 1
ATOM 3558 C C B SER B 1 184 ? 39.36000 -38.05200 80.66700 0.650 20.02612 317 SER A C 1
ATOM 3559 O O A SER B 1 184 ? 38.23200 -37.54200 80.48200 0.350 20.35577 317 SER A O 1
ATOM 3560 O O B SER B 1 184 ? 38.18700 -37.69700 80.48100 0.650 20.41627 317 SER A O 1
ATOM 3565 N N . ASP B 1 185 ? 40.23300 -38.17100 79.67000 1.000 17.94678 318 ASP A N 1
ATOM 3566 C CA . ASP B 1 185 ? 39.90700 -37.81600 78.29000 1.000 16.44781 318 ASP A CA 1
ATOM 3567 C C . ASP B 1 185 ? 40.65500 -38.77300 77.37200 1.000 17.61048 318 ASP A C 1
ATOM 3568 O O . ASP B 1 185 ? 41.61400 -38.39600 76.69100 1.000 17.04539 318 ASP A O 1
ATOM 3573 N N . PRO B 1 186 ? 40.22000 -40.04000 77.31900 1.000 17.15411 319 PRO A N 1
ATOM 3574 C CA . PRO B 1 186 ? 40.92700 -40.99100 76.44500 1.000 18.04962 319 PRO A CA 1
ATOM 3575 C C . PRO B 1 186 ? 41.04200 -40.53600 75.00600 1.000 16.81919 319 PRO A C 1
ATOM 3576 O O . PRO B 1 186 ? 42.09200 -40.73800 74.39200 1.000 17.54987 319 PRO A O 1
ATOM 3580 N N . ALA B 1 187 ? 40.00400 -39.91100 74.43300 1.000 16.30159 320 ALA A N 1
ATOM 3581 C CA . ALA B 1 187 ? 40.11600 -39.45300 73.05500 1.000 16.02311 320 ALA A CA 1
ATOM 3582 C C . ALA B 1 187 ? 41.19300 -38.39700 72.91300 1.000 17.03523 320 ALA A C 1
ATOM 3583 O O . ALA B 1 187 ? 41.84000 -38.30900 71.87400 1.000 17.74382 320 ALA A O 1
ATOM 3585 N N . GLY B 1 188 ? 41.38200 -37.56900 73.94200 1.000 17.49078 321 GLY A N 1
ATOM 3586 C CA . GLY B 1 188 ? 42.44100 -36.57700 73.88700 1.000 19.55378 321 GLY A CA 1
ATOM 3587 C C . GLY B 1 188 ? 43.80800 -37.21400 73.76100 1.000 16.80727 321 GLY A C 1
ATOM 3588 O O . GLY B 1 188 ? 44.60200 -36.84900 72.88800 1.000 18.28769 321 GLY A O 1
ATOM 3589 N N . GLU B 1 189 ? 44.09700 -38.18700 74.62200 1.000 17.97437 322 GLU A N 1
ATOM 3590 C CA . GLU B 1 189 ? 45.38700 -38.85400 74.50900 1.000 16.97293 322 GLU A CA 1
ATOM 3591 C C . GLU B 1 189 ? 45.48100 -39.66400 73.22200 1.000 16.39763 322 GLU A C 1
ATOM 3592 O O . GLU B 1 189 ? 46.53600 -39.68400 72.58000 1.000 18.40180 322 GLU A O 1
ATOM 3598 N N . LEU B 1 190 ? 44.39400 -40.32100 72.80700 1.000 15.63020 323 LEU A N 1
ATOM 3599 C CA . LEU B 1 190 ? 44.47600 -41.07100 71.55800 1.000 15.68230 323 LEU A CA 1
ATOM 3600 C C . LEU B 1 190 ? 44.67700 -40.14600 70.35900 1.000 14.17670 323 LEU A C 1
ATOM 3601 O O . LEU B 1 190 ? 45.27300 -40.55700 69.35800 1.000 16.09212 323 LEU A O 1
ATOM 3606 N N . GLY B 1 191 ? 44.24500 -38.88400 70.44300 1.000 16.23200 324 GLY A N 1
ATOM 3607 C CA . GLY B 1 191 ? 44.58900 -37.93100 69.40100 1.000 17.52881 324 GLY A CA 1
ATOM 3608 C C . GLY B 1 191 ? 46.09100 -37.73600 69.26700 1.000 15.51691 324 GLY A C 1
ATOM 3609 O O . GLY B 1 191 ? 46.64300 -37.80000 68.16200 1.000 16.02954 324 GLY A O 1
ATOM 3610 N N . ARG B 1 192 ? 46.77000 -37.52700 70.40100 1.000 17.43710 325 ARG A N 1
ATOM 3611 C CA . ARG B 1 192 ? 48.21600 -37.34300 70.39400 1.000 16.87396 325 ARG A CA 1
ATOM 3612 C C . ARG B 1 192 ? 48.93400 -38.60400 69.92500 1.000 15.64970 325 ARG A C 1
ATOM 3613 O O . ARG B 1 192 ? 49.92000 -38.52000 69.18000 1.000 17.05870 325 ARG A O 1
ATOM 3621 N N . VAL B 1 193 ? 48.43100 -39.77600 70.31200 1.000 14.51041 326 VAL A N 1
ATOM 3622 C CA . VAL B 1 193 ? 49.05400 -41.02900 69.89400 1.000 14.74764 326 VAL A CA 1
ATOM 3623 C C . VAL B 1 193 ? 48.90500 -41.22100 68.39300 1.000 15.85850 326 VAL A C 1
ATOM 3624 O O . VAL B 1 193 ? 49.87000 -41.57800 67.70800 1.000 15.52300 326 VAL A O 1
ATOM 3628 N N . GLN B 1 194 ? 47.70100 -40.98600 67.86000 1.000 14.76156 327 GLN A N 1
ATOM 3629 C CA . GLN B 1 194 ? 47.48700 -41.16400 66.42900 1.000 13.76841 327 GLN A CA 1
ATOM 3630 C C . GLN B 1 194 ? 48.40100 -40.24100 65.63100 1.000 15.06909 327 GLN A C 1
ATOM 3631 O O . GLN B 1 194 ? 49.05700 -40.67000 64.67500 1.000 16.20077 327 GLN A O 1
ATOM 3637 N N . ASP B 1 195 ? 48.50000 -38.97400 66.04900 1.000 16.57045 328 ASP A N 1
ATOM 3638 C CA . ASP B 1 195 ? 49.40000 -38.03300 65.37500 1.000 17.96373 328 ASP A CA 1
ATOM 3639 C C . ASP B 1 195 ? 50.83300 -38.55300 65.37800 1.000 19.11022 328 ASP A C 1
ATOM 3640 O O . ASP B 1 195 ? 51.52100 -38.55600 64.34900 1.000 19.53823 328 ASP A O 1
ATOM 3645 N N . PHE B 1 196 ? 51.29200 -39.00600 66.53800 1.000 18.11779 329 PHE A N 1
ATOM 3646 C CA . PHE B 1 196 ? 52.67100 -39.45300 66.70200 1.000 17.08736 329 PHE A CA 1
ATOM 3647 C C . PHE B 1 196 ? 52.97600 -40.63600 65.80300 1.000 17.88275 329 PHE A C 1
ATOM 3648 O O . PHE B 1 196 ? 54.08500 -40.74900 65.26700 1.000 18.74525 329 PHE A O 1
ATOM 3656 N N . LEU B 1 197 ? 52.00000 -41.53000 65.62600 1.000 15.43370 330 LEU A N 1
ATOM 3657 C CA . LEU B 1 197 ? 52.17200 -42.71300 64.79700 1.000 15.34754 330 LEU A CA 1
ATOM 3658 C C . LEU B 1 197 ? 51.90800 -42.46000 63.32400 1.000 15.95415 330 LEU A C 1
ATOM 3659 O O . LEU B 1 197 ? 52.08000 -43.38500 62.52600 1.000 21.69975 330 LEU A O 1
ATOM 3664 N N . GLY B 1 198 ? 51.50000 -41.25800 62.94100 1.000 15.46863 331 GLY A N 1
ATOM 3665 C CA . GLY B 1 198 ? 51.18000 -40.97000 61.54900 1.000 16.69821 331 GLY A CA 1
ATOM 3666 C C . GLY B 1 198 ? 49.85500 -41.51400 61.08500 1.000 20.26286 331 GLY A C 1
ATOM 3667 O O . GLY B 1 198 ? 49.63700 -41.66800 59.88000 1.000 20.82437 331 GLY A O 1
ATOM 3668 N N . LEU B 1 199 ? 48.97400 -41.80300 62.02100 1.000 15.68922 332 LEU A N 1
ATOM 3669 C CA . LEU B 1 199 ? 47.64800 -42.33300 61.75500 1.000 15.38121 332 LEU A CA 1
ATOM 3670 C C . LEU B 1 199 ? 46.66000 -41.18700 61.63800 1.000 18.24318 332 LEU A C 1
ATOM 3671 O O . LEU B 1 199 ? 46.73100 -40.22000 62.39900 1.000 18.28114 332 LEU A O 1
ATOM 3676 N N . LYS B 1 200 ? 45.69700 -41.32100 60.72800 1.000 17.93249 333 LYS A N 1
ATOM 3677 C CA . LYS B 1 200 ? 44.62200 -40.34500 60.68400 1.000 17.49903 333 LYS A CA 1
ATOM 3678 C C . LYS B 1 200 ? 43.88700 -40.36700 62.01300 1.000 17.16858 333 LYS A C 1
ATOM 3679 O O . LYS B 1 200 ? 43.69300 -41.43000 62.61400 1.000 16.48474 333 LYS A O 1
ATOM 3685 N N . ARG B 1 201 ? 43.46100 -39.20000 62.48500 1.000 17.66818 334 ARG A N 1
ATOM 3686 C CA . ARG B 1 201 ? 42.67400 -39.16600 63.71400 1.000 16.65583 334 ARG A CA 1
ATOM 3687 C C . ARG B 1 201 ? 41.29400 -39.71700 63.41500 1.000 19.09574 334 ARG A C 1
ATOM 3688 O O . ARG B 1 201 ? 40.46200 -39.04700 62.80100 1.000 23.46527 334 ARG A O 1
ATOM 3696 N N . ILE B 1 202 ? 41.06200 -40.95400 63.83400 1.000 13.88472 335 ILE A N 1
ATOM 3697 C CA . ILE B 1 202 ? 39.78200 -41.63000 63.68300 1.000 15.26424 335 ILE A CA 1
ATOM 3698 C C . ILE B 1 202 ? 39.16200 -41.94400 65.03900 1.000 15.11194 335 ILE A C 1
ATOM 3699 O O . ILE B 1 202 ? 37.97100 -41.71400 65.25600 1.000 16.12100 335 ILE A O 1
ATOM 3704 N N . ILE B 1 203 ? 39.95300 -42.49500 65.96200 1.000 13.77131 336 ILE A N 1
ATOM 3705 C CA . ILE B 1 203 ? 39.48400 -42.72400 67.31500 1.000 13.92183 336 ILE A CA 1
ATOM 3706 C C . ILE B 1 203 ? 39.18100 -41.37700 67.94400 1.000 16.20755 336 ILE A C 1
ATOM 3707 O O . ILE B 1 203 ? 40.05600 -40.50200 68.02600 1.000 16.82246 336 ILE A O 1
ATOM 3712 N N . THR B 1 204 ? 37.95800 -41.21600 68.42700 1.000 14.49681 337 THR A N 1
ATOM 3713 C CA . THR B 1 204 ? 37.43100 -39.92900 68.86600 1.000 14.01040 337 THR A CA 1
ATOM 3714 C C . THR B 1 204 ? 36.53600 -40.16900 70.07700 1.000 14.58143 337 THR A C 1
ATOM 3715 O O . THR B 1 204 ? 36.30800 -41.30300 70.50600 1.000 13.51282 337 THR A O 1
ATOM 3719 N N . ASP B 1 205 ? 36.01300 -39.08300 70.65400 1.000 16.93174 338 ASP A N 1
ATOM 3720 C CA . ASP B 1 205 ? 35.25700 -39.24400 71.88600 1.000 17.72506 338 ASP A CA 1
ATOM 3721 C C . ASP B 1 205 ? 34.06100 -40.17300 71.71400 1.000 17.67083 338 ASP A C 1
ATOM 3722 O O . ASP B 1 205 ? 33.73600 -40.91000 72.65200 1.000 17.39081 338 ASP A O 1
ATOM 3727 N N . LYS B 1 206 ? 33.40700 -40.17300 70.53300 1.000 15.31259 339 LYS A N 1
ATOM 3728 C CA . LYS B 1 206 ? 32.22000 -41.00400 70.32900 1.000 16.62115 339 LYS A CA 1
ATOM 3729 C C . LYS B 1 206 ? 32.53000 -42.49300 70.34900 1.000 16.55437 339 LYS A C 1
ATOM 3730 O O . LYS B 1 206 ? 31.59800 -43.29900 70.43700 1.000 16.69110 339 LYS A O 1
ATOM 3736 N N . HIS B 1 207 ? 33.80000 -42.88300 70.34800 1.000 13.90644 340 HIS A N 1
ATOM 3737 C CA . HIS B 1 207 ? 34.13600 -44.29200 70.53700 1.000 13.64177 340 HIS A CA 1
ATOM 3738 C C . HIS B 1 207 ? 34.00200 -44.76300 71.97100 1.000 14.37147 340 HIS A C 1
ATOM 3739 O O . HIS B 1 207 ? 34.01600 -45.97700 72.21700 1.000 15.13021 340 HIS A O 1
ATOM 3746 N N . PHE B 1 208 ? 33.88300 -43.84000 72.92500 1.000 13.42009 341 PHE A N 1
ATOM 3747 C CA . PHE B 1 208 ? 33.90900 -44.13300 74.34600 1.000 12.83777 341 PHE A CA 1
ATOM 3748 C C . PHE B 1 208 ? 32.59000 -43.77500 75.00200 1.000 15.47214 341 PHE A C 1
ATOM 3749 O O . PHE B 1 208 ? 31.85000 -42.91400 74.53700 1.000 16.70262 341 PHE A O 1
ATOM 3757 N N . TYR B 1 209 ? 32.36100 -44.39900 76.14000 1.000 16.02559 342 TYR A N 1
ATOM 3758 C CA . TYR B 1 209 ? 31.35000 -43.91400 77.05700 1.000 15.95364 342 TYR A CA 1
ATOM 3759 C C . TYR B 1 209 ? 31.84600 -44.19200 78.46300 1.000 17.72662 342 TYR A C 1
ATOM 3760 O O . TYR B 1 209 ? 32.69500 -45.05700 78.68000 1.000 18.33269 342 TYR A O 1
ATOM 3769 N N . PHE B 1 210 ? 31.33100 -43.44400 79.42900 1.000 19.75338 343 PHE A N 1
ATOM 3770 C CA . PHE B 1 210 ? 31.74400 -43.65600 80.80100 1.000 17.45772 343 PHE A CA 1
ATOM 3771 C C . PHE B 1 210 ? 30.75100 -44.60000 81.46500 1.000 19.92848 343 PHE A C 1
ATOM 3772 O O . PHE B 1 210 ? 29.53900 -44.33300 81.48600 1.000 20.82940 343 PHE A O 1
ATOM 3780 N N . ASN B 1 211 ? 31.24800 -45.71400 81.96100 1.000 16.46214 344 ASN A N 1
ATOM 3781 C CA . ASN B 1 211 ? 30.43200 -46.69100 82.68000 1.000 16.92672 344 ASN A CA 1
ATOM 3782 C C . ASN B 1 211 ? 30.69300 -46.46700 84.16800 1.000 17.85150 344 ASN A C 1
ATOM 3783 O O . ASN B 1 211 ? 31.77100 -46.79500 84.67300 1.000 17.58395 344 ASN A O 1
ATOM 3788 N N A LYS B 1 212 ? 29.69500 -45.91700 84.86700 0.330 17.27677 345 LYS A N 1
ATOM 3789 N N B LYS B 1 212 ? 29.70100 -45.91100 84.87300 0.670 17.22603 345 LYS A N 1
ATOM 3790 C CA A LYS B 1 212 ? 29.88200 -45.52100 86.26200 0.330 18.77245 345 LYS A CA 1
ATOM 3791 C CA B LYS B 1 212 ? 29.91900 -45.52500 86.26900 0.670 18.71140 345 LYS A CA 1
ATOM 3792 C C A LYS B 1 212 ? 30.02800 -46.72900 87.18600 0.330 17.85321 345 LYS A C 1
ATOM 3793 C C B LYS B 1 212 ? 30.03700 -46.73800 87.19300 0.670 17.77881 345 LYS A C 1
ATOM 3794 O O A LYS B 1 212 ? 30.69000 -46.63900 88.22700 0.330 19.50196 345 LYS A O 1
ATOM 3795 O O B LYS B 1 212 ? 30.70900 -46.67200 88.23100 0.670 19.54762 345 LYS A O 1
ATOM 3806 N N . THR B 1 213 ? 29.43500 -47.86700 86.82000 1.000 16.75842 346 THR A N 1
ATOM 3807 C CA . THR B 1 213 ? 29.60100 -49.08700 87.59400 1.000 17.00610 346 THR A CA 1
ATOM 3808 C C . THR B 1 213 ? 31.02700 -49.60600 87.48900 1.000 19.64994 346 THR A C 1
ATOM 3809 O O . THR B 1 213 ? 31.60800 -50.05900 88.48400 1.000 21.06410 346 THR A O 1
ATOM 3813 N N . LYS B 1 214 ? 31.61000 -49.54200 86.28300 1.000 17.69932 347 LYS A N 1
ATOM 3814 C CA . LYS B 1 214 ? 33.02700 -49.86200 86.12600 1.000 16.16575 347 LYS A CA 1
ATOM 3815 C C . LYS B 1 214 ? 33.90500 -48.82500 86.80400 1.000 17.60707 347 LYS A C 1
ATOM 3816 O O . LYS B 1 214 ? 34.92100 -49.17500 87.41600 1.000 21.25899 347 LYS A O 1
ATOM 3822 N N . GLY B 1 215 ? 33.55000 -47.55300 86.68000 1.000 18.00497 348 GLY A N 1
ATOM 3823 C CA . GLY B 1 215 ? 34.34000 -46.46800 87.20900 1.000 17.41112 348 GLY A CA 1
ATOM 3824 C C . GLY B 1 215 ? 35.38100 -45.92600 86.26700 1.000 16.93479 348 GLY A C 1
ATOM 3825 O O . GLY B 1 215 ? 36.26300 -45.16800 86.70900 1.000 20.21712 348 GLY A O 1
ATOM 3826 N N . PHE B 1 216 ? 35.31300 -46.29200 84.98500 1.000 15.72461 349 PHE A N 1
ATOM 3827 C CA . PHE B 1 216 ? 36.30600 -45.94200 83.97900 1.000 17.40914 349 PHE A CA 1
ATOM 3828 C C . PHE B 1 216 ? 35.61300 -45.78900 82.63700 1.000 16.54614 349 PHE A C 1
ATOM 3829 O O . PHE B 1 216 ? 34.49400 -46.29400 82.44700 1.000 16.80542 349 PHE A O 1
ATOM 3837 N N . PRO B 1 217 ? 36.27200 -45.14700 81.66600 1.000 15.70098 350 PRO A N 1
ATOM 3838 C CA . PRO B 1 217 ? 35.79900 -45.22100 80.27600 1.000 16.87743 350 PRO A CA 1
ATOM 3839 C C . PRO B 1 217 ? 35.74000 -46.65400 79.77800 1.000 14.97195 350 PRO A C 1
ATOM 3840 O O . PRO B 1 217 ? 36.55500 -47.50600 80.14100 1.000 14.10374 350 PRO A O 1
ATOM 3844 N N . CYS B 1 218 ? 34.75700 -46.90500 78.92700 1.000 15.51791 351 CYS A N 1
ATOM 3845 C CA . CYS B 1 218 ? 34.64900 -48.15000 78.19600 1.000 14.36054 351 CYS A CA 1
ATOM 3846 C C . CYS B 1 218 ? 34.48100 -47.82400 76.71900 1.000 14.55399 351 CYS A C 1
ATOM 3847 O O . CYS B 1 218 ? 34.27200 -46.67400 76.34300 1.000 14.93413 351 CYS A O 1
ATOM 3850 N N . LEU B 1 219 ? 34.67700 -48.82600 75.87100 1.000 13.48544 352 LEU A N 1
ATOM 3851 C CA . LEU B 1 219 ? 34.44800 -48.68300 74.43500 1.000 15.76462 352 LEU A CA 1
ATOM 3852 C C . LEU B 1 219 ? 33.01300 -49.05400 74.06900 1.000 14.99723 352 LEU A C 1
ATOM 3853 O O . LEU B 1 219 ? 32.49800 -50.08100 74.51700 1.000 14.46459 352 LEU A O 1
ATOM 3858 N N . LYS B 1 220 ? 32.36900 -48.23500 73.21900 1.000 14.08047 353 LYS A N 1
ATOM 3859 C CA . LYS B 1 220 ? 31.07500 -48.66600 72.69200 1.000 13.59025 353 LYS A CA 1
ATOM 3860 C C . LYS B 1 220 ? 31.22200 -49.96100 71.90600 1.000 14.16036 353 LYS A C 1
ATOM 3861 O O . LYS B 1 220 ? 30.34700 -50.83900 71.97800 1.000 15.68789 353 LYS A O 1
ATOM 3867 N N . LYS B 1 221 ? 32.32700 -50.08900 71.15800 1.000 14.54650 354 LYS A N 1
ATOM 3868 C CA . LYS B 1 221 ? 32.70600 -51.28800 70.42400 1.000 14.14041 354 LYS A CA 1
ATOM 3869 C C . LYS B 1 221 ? 34.21100 -51.45600 70.52800 1.000 14.56115 354 LYS A C 1
ATOM 3870 O O . LYS B 1 221 ? 34.95000 -50.51700 70.23700 1.000 17.53159 354 LYS A O 1
ATOM 3876 N N . ALA B 1 222 ? 34.65500 -52.64600 70.90300 1.000 15.95640 355 ALA A N 1
ATOM 3877 C CA . ALA B 1 222 ? 36.07400 -52.97600 70.83600 1.000 14.69784 355 ALA A CA 1
ATOM 3878 C C . ALA B 1 222 ? 36.35000 -53.61400 69.47700 1.000 16.47493 355 ALA A C 1
ATOM 3879 O O . ALA B 1 222 ? 35.43800 -53.98300 68.73700 1.000 16.75173 355 ALA A O 1
ATOM 3881 N N . GLU B 1 223 ? 37.63000 -53.74500 69.14200 1.000 15.57909 356 GLU A N 1
ATOM 3882 C CA . GLU B 1 223 ? 38.01600 -54.42400 67.92000 1.000 13.45103 356 GLU A CA 1
ATOM 3883 C C . GLU B 1 223 ? 37.42500 -55.82800 67.87700 1.000 16.84724 356 GLU A C 1
ATOM 3884 O O . GLU B 1 223 ? 37.52300 -56.59600 68.84100 1.000 18.64556 356 GLU A O 1
ATOM 3890 N N . GLY B 1 224 ? 36.78500 -56.15100 66.75500 1.000 17.68191 357 GLY A N 1
ATOM 3891 C CA . GLY B 1 224 ? 36.27800 -57.48700 66.52600 1.000 18.18428 357 GLY A CA 1
ATOM 3892 C C . GLY B 1 224 ? 34.91000 -57.80700 67.08000 1.000 19.56479 357 GLY A C 1
ATOM 3893 O O . GLY B 1 224 ? 34.45400 -58.94500 66.90300 1.000 22.20511 357 GLY A O 1
ATOM 3894 N N . SER B 1 225 ? 34.23700 -56.86800 67.74500 1.000 19.54097 358 SER A N 1
ATOM 3895 C CA . SER B 1 225 ? 32.93900 -57.16100 68.32500 1.000 17.56348 358 SER A CA 1
ATOM 3896 C C . SER B 1 225 ? 32.05600 -55.93000 68.24900 1.000 17.09604 358 SER A C 1
ATOM 3897 O O . SER B 1 225 ? 32.52000 -54.80900 68.42600 1.000 20.33858 358 SER A O 1
ATOM 3900 N N . SER B 1 226 ? 30.77300 -56.16700 68.00000 1.000 15.60037 359 SER A N 1
ATOM 3901 C CA . SER B 1 226 ? 29.74800 -55.13300 68.01000 1.000 16.88841 359 SER A CA 1
ATOM 3902 C C . SER B 1 226 ? 29.34500 -54.65100 69.40300 1.000 16.87585 359 SER A C 1
ATOM 3903 O O . SER B 1 226 ? 28.57600 -53.69200 69.48500 1.000 17.92708 359 SER A O 1
ATOM 3906 N N . ARG B 1 227 ? 29.78100 -55.30400 70.47000 1.000 19.37343 360 ARG A N 1
ATOM 3907 C CA . ARG B 1 227 ? 29.19200 -55.11500 71.78400 1.000 18.61372 360 ARG A CA 1
ATOM 3908 C C . ARG B 1 227 ? 30.01800 -54.17200 72.64500 1.000 17.12045 360 ARG A C 1
ATOM 3909 O O . ARG B 1 227 ? 31.23600 -54.03800 72.46500 1.000 18.96943 360 ARG A O 1
ATOM 3917 N N . PRO B 1 228 ? 29.37300 -53.53600 73.62900 1.000 16.99740 361 PRO A N 1
ATOM 3918 C CA . PRO B 1 228 ? 30.10200 -52.68900 74.57200 1.000 14.78664 361 PRO A CA 1
ATOM 3919 C C . PRO B 1 228 ? 31.19900 -53.47000 75.28200 1.000 17.35851 361 PRO A C 1
ATOM 3920 O O . PRO B 1 228 ? 31.05400 -54.65800 75.58400 1.000 19.41416 361 PRO A O 1
ATOM 3924 N N . HIS B 1 229 ? 32.30800 -52.78700 75.55700 1.000 14.54692 362 HIS A N 1
ATOM 3925 C CA . HIS B 1 229 ? 33.47700 -53.44200 76.13700 1.000 13.92839 362 HIS A CA 1
ATOM 3926 C C . HIS B 1 229 ? 34.13500 -52.57900 77.19800 1.000 15.04560 362 HIS A C 1
ATOM 3927 O O . HIS B 1 229 ? 34.60400 -51.47200 76.90600 1.000 17.57255 362 HIS A O 1
ATOM 3934 N N . CYS B 1 230 ? 34.19200 -53.10200 78.41800 1.000 15.52217 363 CYS A N 1
ATOM 3935 C CA . CYS B 1 230 ? 35.00500 -52.52600 79.48400 1.000 15.80889 363 CYS A CA 1
ATOM 3936 C C . CYS B 1 230 ? 36.19000 -53.45000 79.73200 1.000 16.67415 363 CYS A C 1
ATOM 3937 O O . CYS B 1 230 ? 36.10100 -54.66000 79.51100 1.000 19.41822 363 CYS A O 1
ATOM 3940 N N . LEU B 1 231 ? 37.31000 -52.87200 80.16400 1.000 17.66693 364 LEU A N 1
ATOM 3941 C CA . LEU B 1 231 ? 38.43200 -53.69400 80.57500 1.000 17.25134 364 LEU A CA 1
ATOM 3942 C C . LEU B 1 231 ? 38.01500 -54.53100 81.77100 1.000 21.55906 364 LEU A C 1
ATOM 3943 O O . LEU B 1 231 ? 37.07900 -54.19500 82.50000 1.000 20.61345 364 LEU A O 1
ATOM 3948 N N . GLY B 1 232 ? 38.70200 -55.65900 81.95000 1.000 21.48281 365 GLY A N 1
ATOM 3949 C CA . GLY B 1 232 ? 38.29700 -56.64700 82.92500 1.000 24.40602 365 GLY A CA 1
ATOM 3950 C C . GLY B 1 232 ? 38.62800 -56.26900 84.35500 1.000 21.15032 365 GLY A C 1
ATOM 3951 O O . GLY B 1 232 ? 39.19000 -55.21400 84.65800 1.000 21.83286 365 GLY A O 1
ATOM 3952 N N . LYS B 1 233 ? 38.25500 -57.17800 85.25900 1.000 23.63182 366 LYS A N 1
ATOM 3953 C CA . LYS B 1 233 ? 38.35100 -56.90600 86.68700 1.000 23.51281 366 LYS A CA 1
ATOM 3954 C C . LYS B 1 233 ? 39.77900 -56.71000 87.14900 1.000 21.93262 366 LYS A C 1
ATOM 3955 O O . LYS B 1 233 ? 39.99400 -56.11900 88.21400 1.000 24.56250 366 LYS A O 1
ATOM 3959 N N . THR B 1 234 ? 40.75900 -57.16400 86.37700 1.000 22.54293 367 THR A N 1
ATOM 3960 C CA . THR B 1 234 ? 42.14500 -56.90400 86.73600 1.000 21.43950 367 THR A CA 1
ATOM 3961 C C . THR B 1 234 ? 42.61100 -55.49600 86.38300 1.000 21.67624 367 THR A C 1
ATOM 3962 O O . THR B 1 234 ? 43.75400 -55.15200 86.69000 1.000 22.18504 367 THR A O 1
ATOM 3966 N N . LYS B 1 235 ? 41.76800 -54.67600 85.75900 1.000 19.11471 368 LYS A N 1
ATOM 3967 C CA . LYS B 1 235 ? 42.12800 -53.33400 85.30800 1.000 17.42104 368 LYS A CA 1
ATOM 3968 C C . LYS B 1 235 ? 41.18800 -52.35400 85.99900 1.000 19.64733 368 LYS A C 1
ATOM 3969 O O . LYS B 1 235 ? 40.02100 -52.21800 85.60900 1.000 21.22234 368 LYS A O 1
ATOM 3975 N N . GLY B 1 236 ? 41.69700 -51.66400 87.01300 1.000 20.99650 369 GLY A N 1
ATOM 3976 C CA . GLY B 1 236 ? 40.85900 -50.82500 87.85500 1.000 18.18597 369 GLY A CA 1
ATOM 3977 C C . GLY B 1 236 ? 40.57400 -51.45200 89.20400 1.000 29.95719 369 GLY A C 1
ATOM 3978 O O . GLY B 1 236 ? 39.41700 -51.50800 89.63400 1.000 27.67812 369 GLY A O 1
ATOM 3979 N N . ARG B 1 237 ? 41.62200 -51.92600 89.87600 1.000 25.10045 370 ARG A N 1
ATOM 3980 C CA . ARG B 1 237 ? 41.49100 -52.56800 91.18100 1.000 25.10291 370 ARG A CA 1
ATOM 3981 C C . ARG B 1 237 ? 41.34400 -51.52900 92.29100 1.000 23.38225 370 ARG A C 1
ATOM 3982 O O . ARG B 1 237 ? 41.89800 -50.43100 92.21800 1.000 27.39667 370 ARG A O 1
ATOM 3990 N N . THR B 1 238 ? 40.60300 -51.90000 93.34000 1.000 28.15042 371 THR A N 1
ATOM 3991 C CA . THR B 1 238 ? 40.45900 -51.03100 94.50800 1.000 27.36368 371 THR A CA 1
ATOM 3992 C C . THR B 1 238 ? 41.74600 -51.06500 95.32900 1.000 28.57968 371 THR A C 1
ATOM 3993 O O . THR B 1 238 ? 42.19300 -52.13300 95.75800 1.000 31.61752 371 THR A O 1
ATOM 3997 N N . HIS B 1 239 ? 42.34600 -49.90700 95.53000 1.000 30.57041 372 HIS A N 1
ATOM 3998 C CA . HIS B 1 239 ? 43.58500 -49.87300 96.28400 1.000 27.70674 372 HIS A CA 1
ATOM 3999 C C . HIS B 1 239 ? 43.27800 -49.91700 97.78000 1.000 31.45155 372 HIS A C 1
ATOM 4000 O O . HIS B 1 239 ? 42.27400 -49.35600 98.22600 1.000 36.67949 372 HIS A O 1
ATOM 4007 N N . PRO B 1 240 ? 44.12500 -50.56700 98.57500 1.000 34.25209 373 PRO A N 1
ATOM 4008 C CA . PRO B 1 240 ? 43.96800 -50.47800 100.03100 1.000 32.83149 373 PRO A CA 1
ATOM 4009 C C . PRO B 1 240 ? 44.35300 -49.09700 100.52800 1.000 39.50203 373 PRO A C 1
ATOM 4010 O O . PRO B 1 240 ? 45.13400 -48.37900 99.89500 1.000 41.56598 373 PRO A O 1
ATOM 4014 N N . GLU B 1 241 ? 43.77800 -48.71700 101.67000 1.000 40.94795 374 GLU A N 1
ATOM 4015 C CA . GLU B 1 241 ? 44.15100 -47.45900 102.30400 1.000 49.03345 374 GLU A CA 1
ATOM 4016 C C . GLU B 1 241 ? 45.58600 -47.55700 102.80300 1.000 41.29444 374 GLU A C 1
ATOM 4017 O O . GLU B 1 241 ? 45.97100 -48.55400 103.42300 1.000 47.71926 374 GLU A O 1
ATOM 4019 N N . ILE B 1 242 ? 46.38900 -46.53600 102.49800 1.000 46.03972 375 ILE A N 1
ATOM 4020 C CA . ILE B 1 242 ? 47.79800 -46.49200 102.87100 1.000 51.26449 375 ILE A CA 1
ATOM 4021 C C . ILE B 1 242 ? 47.98000 -45.42600 103.94000 1.000 49.06147 375 ILE A C 1
ATOM 4022 O O . ILE B 1 242 ? 47.35600 -44.35900 103.87900 1.000 48.95482 375 ILE A O 1
ATOM 4027 N N . ASP B 1 243 ? 48.84600 -45.71300 104.91000 1.000 54.19072 376 ASP A N 1
ATOM 4028 C CA . ASP B 1 243 ? 49.18400 -44.73700 105.93900 1.000 54.02844 376 ASP A CA 1
ATOM 4029 C C . ASP B 1 243 ? 49.50800 -43.39400 105.30600 1.000 52.41671 376 ASP A C 1
ATOM 4030 O O . ASP B 1 243 ? 50.44000 -43.28100 104.50300 1.000 52.36006 376 ASP A O 1
ATOM 4035 N N . ARG B 1 244 ? 48.72300 -42.37500 105.67000 1.000 53.50062 377 ARG A N 1
ATOM 4036 C CA . ARG B 1 244 ? 48.87500 -41.05400 105.06700 1.000 47.81312 377 ARG A CA 1
ATOM 4037 C C . ARG B 1 244 ? 50.31500 -40.55900 105.15100 1.000 55.10629 377 ARG A C 1
ATOM 4038 O O . ARG B 1 244 ? 50.80700 -39.89000 104.23200 1.000 48.53709 377 ARG A O 1
ATOM 4041 N N A GLU B 1 245 ? 51.00000 -40.87500 106.25500 0.620 53.69579 378 GLU A N 1
ATOM 4042 N N B GLU B 1 245 ? 51.01800 -40.87300 106.24300 0.380 53.68278 378 GLU A N 1
ATOM 4043 C CA A GLU B 1 245 ? 52.38200 -40.44600 106.43400 0.620 50.62113 378 GLU A CA 1
ATOM 4044 C CA B GLU B 1 245 ? 52.38900 -40.39100 106.36500 0.380 50.68378 378 GLU A CA 1
ATOM 4045 C C A GLU B 1 245 ? 53.30300 -41.15000 105.44700 0.620 49.66734 378 GLU A C 1
ATOM 4046 C C B GLU B 1 245 ? 53.32800 -41.15300 105.44200 0.380 49.67891 378 GLU A C 1
ATOM 4047 O O A GLU B 1 245 ? 54.24900 -40.54500 104.93000 0.620 48.59998 378 GLU A O 1
ATOM 4048 O O B GLU B 1 245 ? 54.31500 -40.58600 104.96200 0.380 48.59151 378 GLU A O 1
ATOM 4059 N N . VAL B 1 246 ? 53.04400 -42.42900 105.18000 1.000 48.11819 379 VAL A N 1
ATOM 4060 C CA . VAL B 1 246 ? 53.82500 -43.16100 104.19200 1.000 49.87894 379 VAL A CA 1
ATOM 4061 C C . VAL B 1 246 ? 53.61000 -42.55200 102.81200 1.000 44.14861 379 VAL A C 1
ATOM 4062 O O . VAL B 1 246 ? 54.56600 -42.31600 102.06200 1.000 36.79157 379 VAL A O 1
ATOM 4066 N N . VAL B 1 247 ? 52.35700 -42.24500 102.47600 1.000 42.97182 380 VAL A N 1
ATOM 4067 C CA . VAL B 1 247 ? 52.06400 -41.61400 101.19500 1.000 36.86601 380 VAL A CA 1
ATOM 4068 C C . VAL B 1 247 ? 52.78500 -40.28200 101.08900 1.000 44.40882 380 VAL A C 1
ATOM 4069 O O . VAL B 1 247 ? 53.42100 -39.97900 100.07300 1.000 41.33984 380 VAL A O 1
ATOM 4073 N N . ARG B 1 248 ? 52.69800 -39.45900 102.13800 1.000 37.47979 381 ARG A N 1
ATOM 4074 C CA . ARG B 1 248 ? 53.36200 -38.16600 102.08400 1.000 39.13968 381 ARG A CA 1
ATOM 4075 C C . ARG B 1 248 ? 54.85900 -38.33700 101.85800 1.000 35.11659 381 ARG A C 1
ATOM 4076 O O . ARG B 1 248 ? 55.46400 -37.60300 101.06500 1.000 43.35759 381 ARG A O 1
ATOM 4084 N N . ARG B 1 249 ? 55.45600 -39.31800 102.50800 1.000 39.72792 382 ARG A N 1
ATOM 4085 C CA . ARG B 1 249 ? 56.89700 -39.57900 102.39700 1.000 34.23214 382 ARG A CA 1
ATOM 4086 C C . ARG B 1 249 ? 57.28800 -40.03700 100.98200 1.000 37.21973 382 ARG A C 1
ATOM 4087 O O . ARG B 1 249 ? 58.32600 -39.70500 100.48100 1.000 32.71324 382 ARG A O 1
ATOM 4091 N N . LEU B 1 250 ? 56.41200 -40.79300 100.36400 1.000 32.42962 383 LEU A N 1
ATOM 4092 C CA . LEU B 1 250 ? 56.70800 -41.26000 99.01700 1.000 29.24592 383 LEU A CA 1
ATOM 4093 C C . LEU B 1 250 ? 56.51900 -40.15000 97.98700 1.000 27.53081 383 LEU A C 1
ATOM 4094 O O . LEU B 1 250 ? 57.30100 -40.05200 97.03600 1.000 28.41956 383 LEU A O 1
ATOM 4099 N N . ARG B 1 251 ? 55.50300 -39.29000 98.14400 1.000 31.54840 384 ARG A N 1
ATOM 4100 C CA . ARG B 1 251 ? 55.40600 -38.14100 97.23900 1.000 34.54246 384 ARG A CA 1
ATOM 4101 C C . ARG B 1 251 ? 56.63500 -37.25800 97.36800 1.000 32.67225 384 ARG A C 1
ATOM 4102 O O . ARG B 1 251 ? 57.17600 -36.75700 96.36900 1.000 31.55051 384 ARG A O 1
ATOM 4110 N N . GLU B 1 252 ? 57.08100 -37.05200 98.60900 1.000 32.45497 385 GLU A N 1
ATOM 4111 C CA . GLU B 1 252 ? 58.29700 -36.29900 98.87900 1.000 32.31711 385 GLU A CA 1
ATOM 4112 C C . GLU B 1 252 ? 59.48800 -36.89500 98.14700 1.000 32.28615 385 GLU A C 1
ATOM 4113 O O . GLU B 1 252 ? 60.28800 -36.17200 97.53500 1.000 30.43554 385 GLU A O 1
ATOM 4119 N N . PHE B 1 253 ? 59.60400 -38.22600 98.17200 1.000 27.73862 386 PHE A N 1
ATOM 4120 C CA . PHE B 1 253 ? 60.71700 -38.89800 97.51100 1.000 27.48831 386 PHE A CA 1
ATOM 4121 C C . PHE B 1 253 ? 60.69000 -38.68300 95.99900 1.000 27.33052 386 PHE A C 1
ATOM 4122 O O . PHE B 1 253 ? 61.72000 -38.39300 95.37400 1.000 28.56244 386 PHE A O 1
ATOM 4130 N N . TYR B 1 254 ? 59.51600 -38.83700 95.38900 1.000 27.52071 387 TYR A N 1
ATOM 4131 C CA . TYR B 1 254 ? 59.43200 -38.76600 93.93600 1.000 22.49206 387 TYR A CA 1
ATOM 4132 C C . TYR B 1 254 ? 59.50100 -37.33900 93.39500 1.000 27.94191 387 TYR A C 1
ATOM 4133 O O . TYR B 1 254 ? 59.95700 -37.14100 92.26400 1.000 25.67627 387 TYR A O 1
ATOM 4142 N N . ARG B 1 255 ? 59.08500 -36.33900 94.19500 1.000 27.47594 388 ARG A N 1
ATOM 4143 C CA . ARG B 1 255 ? 58.91400 -34.95900 93.74800 1.000 28.56154 388 ARG A CA 1
ATOM 4144 C C . ARG B 1 255 ? 60.07000 -34.47100 92.88100 1.000 25.93907 388 ARG A C 1
ATOM 4145 O O . ARG B 1 255 ? 59.84700 -34.00500 91.75800 1.000 26.12725 388 ARG A O 1
ATOM 4153 N N . PRO B 1 256 ? 61.32800 -34.53400 93.34200 1.000 26.65241 389 PRO A N 1
ATOM 4154 C CA . PRO B 1 256 ? 62.42100 -34.01500 92.50400 1.000 24.81441 389 PRO A CA 1
ATOM 4155 C C . PRO B 1 256 ? 62.64300 -34.82300 91.24100 1.000 25.26150 389 PRO A C 1
ATOM 4156 O O . PRO B 1 256 ? 63.05200 -34.27000 90.21000 1.000 27.29081 389 PRO A O 1
ATOM 4160 N N . PHE B 1 257 ? 62.37800 -36.13000 91.29300 1.000 24.44442 390 PHE A N 1
ATOM 4161 C CA . PHE B 1 257 ? 62.50400 -36.94000 90.09600 1.000 23.27006 390 PHE A CA 1
ATOM 4162 C C . PHE B 1 257 ? 61.41300 -36.58400 89.08900 1.000 22.82930 390 PHE A C 1
ATOM 4163 O O . PHE B 1 257 ? 61.67500 -36.55200 87.87900 1.000 23.00376 390 PHE A O 1
ATOM 4171 N N . ASN B 1 258 ? 60.21300 -36.26600 89.57900 1.000 24.62582 391 ASN A N 1
ATOM 4172 C CA . ASN B 1 258 ? 59.12800 -35.83200 88.69100 1.000 21.33424 391 ASN A CA 1
ATOM 4173 C C . ASN B 1 258 ? 59.50100 -34.54100 87.96000 1.000 25.05703 391 ASN A C 1
ATOM 4174 O O . ASN B 1 258 ? 59.34900 -34.43500 86.73200 1.000 23.01854 391 ASN A O 1
ATOM 4179 N N . LEU B 1 259 ? 60.03900 -33.54900 88.68500 1.000 25.01513 392 LEU A N 1
ATOM 4180 C CA . LEU B 1 259 ? 60.42700 -32.30600 88.01400 1.000 25.91606 392 LEU A CA 1
ATOM 4181 C C . LEU B 1 259 ? 61.41800 -32.57700 86.90500 1.000 24.37294 392 LEU A C 1
ATOM 4182 O O . LEU B 1 259 ? 61.34700 -31.97000 85.83000 1.000 25.63456 392 LEU A O 1
ATOM 4187 N N . LYS B 1 260 ? 62.38000 -33.46400 87.16200 1.000 23.56335 393 LYS A N 1
ATOM 4188 C CA . LYS B 1 260 ? 63.36800 -33.78400 86.15200 1.000 22.27687 393 LYS A CA 1
ATOM 4189 C C . LYS B 1 260 ? 62.70900 -34.41200 84.93400 1.000 25.39002 393 LYS A C 1
ATOM 4190 O O . LYS B 1 260 ? 63.06300 -34.09400 83.79600 1.000 25.92992 393 LYS A O 1
ATOM 4196 N N . PHE B 1 261 ? 61.75500 -35.30300 85.16400 1.000 24.01566 394 PHE A N 1
ATOM 4197 C CA . PHE B 1 261 ? 61.04300 -35.94200 84.06000 1.000 23.04213 394 PHE A CA 1
ATOM 4198 C C . PHE B 1 261 ? 60.24500 -34.92800 83.24900 1.000 23.66453 394 PHE A C 1
ATOM 4199 O O . PHE B 1 261 ? 60.26500 -34.96500 82.00900 1.000 22.89847 394 PHE A O 1
ATOM 4207 N N . TYR B 1 262 ? 59.58000 -33.98400 83.92900 1.000 22.19516 395 TYR A N 1
ATOM 4208 C CA . TYR B 1 262 ? 58.85200 -32.93700 83.21300 1.000 21.53074 395 TYR A CA 1
ATOM 4209 C C . TYR B 1 262 ? 59.78100 -32.13400 82.32300 1.000 25.88509 395 TYR A C 1
ATOM 4210 O O . TYR B 1 262 ? 59.42900 -31.79500 81.19200 1.000 24.63129 395 TYR A O 1
ATOM 4219 N N . GLN B 1 263 ? 60.97100 -31.78900 82.83600 1.000 23.70449 396 GLN A N 1
ATOM 4220 C CA . GLN B 1 263 ? 61.93400 -31.01700 82.06200 1.000 26.14088 396 GLN A CA 1
ATOM 4221 C C . GLN B 1 263 ? 62.44600 -31.79700 80.85300 1.000 26.33334 396 GLN A C 1
ATOM 4222 O O . GLN B 1 263 ? 62.57700 -31.23500 79.75800 1.000 28.95977 396 GLN A O 1
ATOM 4228 N N . MET B 1 264 ? 62.74200 -33.09600 81.02800 1.000 26.69748 397 MET A N 1
ATOM 4229 C CA . MET B 1 264 ? 63.24700 -33.91200 79.93000 1.000 24.92777 397 MET A CA 1
ATOM 4230 C C . MET B 1 264 ? 62.21100 -34.09500 78.82500 1.000 25.97438 397 MET A C 1
ATOM 4231 O O . MET B 1 264 ? 62.56600 -34.12700 77.64000 1.000 30.88396 397 MET A O 1
ATOM 4236 N N . THR B 1 265 ? 60.95000 -34.24700 79.19400 1.000 24.08878 398 THR A N 1
ATOM 4237 C CA . THR B 1 265 ? 59.89200 -34.46900 78.21700 1.000 24.97991 398 THR A CA 1
ATOM 4238 C C . THR B 1 265 ? 59.23700 -33.18200 77.73400 1.000 30.23486 398 THR A C 1
ATOM 4239 O O . THR B 1 265 ? 58.51500 -33.21400 76.73100 1.000 30.70268 398 THR A O 1
ATOM 4243 N N . GLY B 1 266 ? 59.46300 -32.06300 78.41700 1.000 26.81743 399 GLY A N 1
ATOM 4244 C CA . GLY B 1 266 ? 58.82400 -30.82300 78.04500 1.000 30.64396 399 GLY A CA 1
ATOM 4245 C C . GLY B 1 266 ? 57.37300 -30.72100 78.44200 1.000 32.54144 399 GLY A C 1
ATOM 4246 O O . GLY B 1 266 ? 56.65700 -29.87600 77.89300 1.000 33.42121 399 GLY A O 1
ATOM 4247 N N . HIS B 1 267 ? 56.90500 -31.55300 79.37700 1.000 24.34507 400 HIS A N 1
ATOM 4248 C CA . HIS B 1 267 ? 55.52700 -31.50400 79.84400 1.000 25.92524 400 HIS A CA 1
ATOM 4249 C C . HIS B 1 267 ? 55.41700 -31.74800 81.34400 1.000 26.04780 400 HIS A C 1
ATOM 4250 O O . HIS B 1 267 ? 56.01500 -32.68400 81.88200 1.000 24.22415 400 HIS A O 1
ATOM 4257 N N . ASP B 1 268 ? 54.61300 -30.91700 82.00500 1.000 25.83176 401 ASP A N 1
ATOM 4258 C CA . ASP B 1 268 ? 54.26600 -31.07400 83.41300 1.000 25.52459 401 ASP A CA 1
ATOM 4259 C C . ASP B 1 268 ? 53.05400 -31.98900 83.54100 1.000 23.72851 401 ASP A C 1
ATOM 4260 O O . ASP B 1 268 ? 51.92400 -31.57600 83.25900 1.000 24.52095 401 ASP A O 1
ATOM 4265 N N . PHE B 1 269 ? 53.27100 -33.22500 83.98600 1.000 25.42079 402 PHE A N 1
ATOM 4266 C CA . PHE B 1 269 ? 52.18300 -34.19100 84.05400 1.000 21.61805 402 PHE A CA 1
ATOM 4267 C C . PHE B 1 269 ? 51.27600 -34.01800 85.26500 1.000 26.47494 402 PHE A C 1
ATOM 4268 O O . PHE B 1 269 ? 50.28100 -34.73400 85.38700 1.000 26.59837 402 PHE A O 1
ATOM 4276 N N . GLY B 1 270 ? 51.57900 -33.08500 86.16500 1.000 26.10505 403 GLY A N 1
ATOM 4277 C CA . GLY B 1 270 ? 50.62500 -32.74500 87.20600 1.000 27.39583 403 GLY A CA 1
ATOM 4278 C C . GLY B 1 270 ? 50.43400 -33.74800 88.32200 1.000 25.79672 403 GLY A C 1
ATOM 4279 O O . GLY B 1 270 ? 49.38100 -33.76600 88.95100 1.000 30.99043 403 GLY A O 1
ATOM 4280 N N . TRP B 1 271 ? 51.44600 -34.55800 88.62900 1.000 24.63817 404 TRP A N 1
ATOM 4281 C CA . TRP B 1 271 ? 51.33300 -35.52300 89.72100 1.000 27.83112 404 TRP A CA 1
ATOM 4282 C C . TRP B 1 271 ? 51.52300 -34.83600 91.08600 1.000 34.01681 404 TRP A C 1
ATOM 4283 O O . TRP B 1 271 ? 52.25600 -33.85600 91.21300 1.000 33.39530 404 TRP A O 1
ATOM 4294 N N . ASP B 1 272 ? 50.86100 -35.34900 92.12200 1.000 40.58000 405 ASP A N 1
ATOM 4295 C CA . ASP B 1 272 ? 50.95200 -34.69400 93.43100 1.000 53.87097 405 ASP A CA 1
ATOM 4296 C C . ASP B 1 272 ? 52.36100 -34.79800 94.02300 1.000 62.34623 405 ASP A C 1
ATOM 4297 O O . ASP B 1 272 ? 53.12300 -35.72500 93.72900 1.000 50.63328 405 ASP A O 1
ATOM 4302 N N . GLY B 1 273 ? 52.70000 -33.83600 94.87900 1.000 58.50569 406 GLY A N 1
ATOM 4303 C CA . GLY B 1 273 ? 54.01000 -33.79900 95.51000 1.000 50.20119 406 GLY A CA 1
ATOM 4304 C C . GLY B 1 273 ? 53.97800 -33.27800 96.93200 1.000 56.10809 406 GLY A C 1
ATOM 4305 O O . GLY B 1 273 ? 55.03600 -33.08600 97.54200 1.000 49.90375 406 GLY A O 1
#

GO terms:
  GO:0008467 [heparan sulfate]-glucosamine 3-sulfotransferase activity (F, IDA)
  GO:0006024 glycosaminoglycan biosynthetic process (P, IDA)
  GO:0008146 sulfotransferase activity (F, TAS)
  GO:0016020 membrane (C, TAS)
  GO:0000139 Golgi membrane (C, TAS)
  GO:0008467 [heparan sulfate]-glucosamine 3-sulfotransferase activity (F, TAS)
  GO:0015012 heparan sulfate proteoglycan biosynthetic process (P, TAS)

Secondary structure (DSSP, 8-state):
--EE---SEEEEE-TTSSHHHHHHHHTTSTTEEE-SS---TTTTSGGG-HHHHHHTSPEE-TTPEEEEE-TTGGG-TTHHHHHHHH-TT-EEEEEE--HHHHHHHHHHHHHHH-TTSPPHHHHHBS---B-TTSHHHHTT-HHHHHHHHHTTS-GGGEEEEEHHHHHH-HHHHHHHHHHHHT--S---GGGEEEETTTTEEEESS-TT-SS-B---TTSSPPPPP--HHHHHHHHHHHHHHHHHHHHHHT-------/-PPPPP--EEPPPSEEEEE-TTSSHHHHHHHHTTSTTEEE-SS---IIIIIGGG-HHHHHHHSPEE-TTPEEEEE-GGGGG-TTHHHHHHHH-TT-EEEEEE--HHHHHHHHHHHHHHH-TTPPPHHHHHBTTSSSSSB-TTSHHHHTT-HHHHHHHHHTTS-GGGEEEEEHHHHHH-HHHHHHHHHHHHT--S---GGGEEEETTTTEEEESSBTTBSS-B---TTSSPPPPP--HHHHHHHHHHHHHHHHHHHHHHT---STT-

Nearest PDB structures (foldseek):
  1t8t-assembly1_B  TM=9.931E-01  e=5.216E-47  Homo sapiens
  1t8t-assembly1_A  TM=9.974E-01  e=8.736E-47  Homo sapiens
  6xl8-assembly2_B  TM=9.954E-01  e=1.382E-46  Homo sapiens
  6xkg-assembly2_A  TM=9.963E-01  e=2.451E-46  Homo sapiens
  3uan-assembly1_A  TM=9.580E-01  e=1.296E-28  Mus musculus

Solvent-accessible surface area: 23653 Å² total; per-residue (Å²): 141,79,66,157,42,110,55,21,58,51,71,38,3,78,1,0,0,0,0,1,72,30,4,24,6,45,16,0,0,33,8,0,49,26,0,1,9,0,18,7,17,34,82,64,16,25,0,0,38,178,19,71,150,116,28,66,84,82,0,96,94,73,3,18,103,8,23,147,66,12,23,0,0,0,7,0,11,31,0,4,55,22,71,91,0,1,49,63,0,26,83,26,43,148,95,3,66,0,0,0,0,0,53,14,0,2,42,0,0,15,8,8,21,6,43,58,54,69,158,147,114,119,27,77,78,2,48,32,54,0,14,51,103,50,105,54,68,137,25,39,58,94,38,63,3,0,38,18,1,10,4,7,99,14,0,100,70,1,61,157,81,4,69,67,188,24,10,35,22,1,1,3,63,68,5,84,91,67,13,21,20,4,0,2,103,0,0,82,35,8,68,13,98,136,6,4,26,76,81,8,19,53,129,35,91,137,53,37,64,18,1,1,21,13,14,19,56,31,30,57,51,60,36,32,45,100,79,55,43,53,131,58,46,127,18,70,213,96,16,34,114,47,0,89,107,40,1,115,80,75,6,78,120,2,18,98,48,28,70,72,84,14,47,21,31,110,126,21,60,68,64,39,3,68,1,0,0,0,0,0,69,28,4,25,8,103,17,0,11,14,8,0,34,28,0,2,7,0,26,7,14,82,80,72,13,26,0,0,36,173,18,69,148,123,28,72,84,82,0,98,89,65,3,17,126,8,36,154,53,8,35,0,0,0,12,0,20,32,0,4,56,21,170,80,0,0,48,61,0,28,83,28,45,62,107,2,75,0,0,0,0,0,53,12,0,2,40,0,0,14,10,6,13,11,43,38,52,70,155,153,105,139,46,69,78,2,46,62,44,0,30,111,112,113,91,22,29,59,95,46,68,3,0,43,17,1,8,4,6,114,18,0,86,38,1,64,152,71,4,47,71,189,28,12,23,12,0,14,4,62,97,4,85,92,54,8,16,16,1,0,2,84,0,0,84,36,11,71,13,86,139,8,5,31,90,95,9,14,46,126,18,181,117,31,37,63,16,1,1,19,15,11,37,32,45,18,117,17,58,15,26,43,95,77,63,44,56,129,62,50,105,22,71,106,91,8,37,134,39,1,34,66,40,1,106,78,75,9,95,95,2,24,129,45,34,69,109,98,23,59,22,92,65

Organism: Homo sapiens (NCBI:txid9606)

Foldseek 3Di:
DDDDDDLAAQDQALEEAAADQLLCVQVLLQLVLVAPQEFEQDDAPCCLPPVVVVDDVVVSVSWGGHDPRHGTYYYDHCRLVRLRNLVVVVVVPLSRAYEYRAELLLVQLLLVVVLVCVVPVPDDDPQQQQADVRHDDHGDCVRPSNVSNLNLVSVVSNVVRHPCLSYHYQYSVCCFVPVLVSLQVVCVSVVHDSPSHDQQWDQDVVLRTIWGCATSPGVHIDDDDPSRRDDGDDDDPVSSVVSLVVCVVSLVSVCVVNVHNSPSND/DAAFDDAQEEAAADQLLCQVVLVQLLCVAPQEFEADDAPCCLPDNVVVDVVVVSVRWDGGDPRRGYYHYDHCLLVRLRRLVVVVVVPLNRAYEYRAEQLLVQLLLVVVLVCVVPVVDDDPCVQQDPPVPGDCVPVSNVSNLNLVSVVSNVVRHPLLSYHYAYSVCCFVPVLVRVVVVCVSVVHDSDRHPVQWDDDVVLPTIWGCDTPPDNHTGDDDPSRRDDGDDDDPVSSVVSCVVCVVSLVSV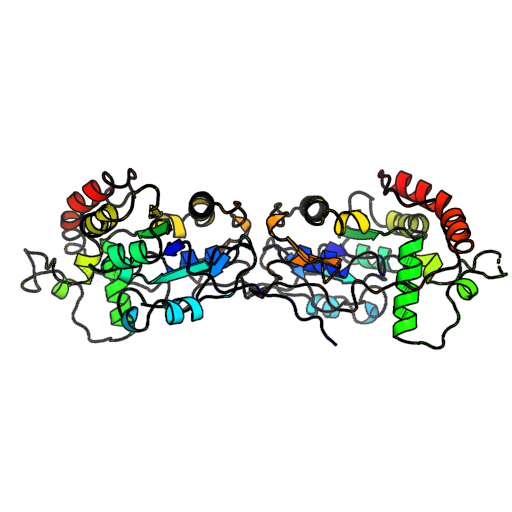CVVNVHNSDHHD

B-factor: mean 24.9, std 11.53, range [10.27, 98.83]

Sequence (523 aa):
LALLLDEEGSKQLPQAIIIGVKKGGTRALLEFLRVHPDVRAVGAEPHFFDRSYDKGLAWYRDLMPRTLDGQIITMEKTPSYFVTREAPARISAMSKKDTKLIVVVRDPVTRAISDYTQTLSKRRPDDIPTFESLTFKNRTAGLIDTSWSAIQIGIYAKHLEHWLRHFPIRRQMLFVSGERLISDPAGELGRVQDFLGLKRRIITDKHFYFNKTKGFPCLKKAEGSSRPHCLGKTKGRTHPEIDREEVVRRLLREFYRPFNLKFYQQMTGHDFGWDGEGSKQLPQAIIIGVKKGGTRALLEFLRVHPDVRAVGAEPHFFDRSYDKGLAWYRDLMPRTLDGQIITMEKTPSYFVTREAPARISAMSKDTKLIVVVRDPVTRAISDYTQTLSKRPDIPTFESLTFKNRLIDTSWSAIQIGIYAKHLEHWLRHFPIRQMLFVSGERLISSDPAGELGRVQDFLGLKRIITDKHFYFNKKTKGFPCLKKAEGSSRPHCLGKTKGRTHPEIDREEVVRRLREFYRPFNLKFYQMTGHDFGWDG

InterPro domains:
  IPR000863 Sulfotransferase domain [PF00685] (153-388)
  IPR027417 P-loop containing nucleoside triphosphate hydrolase [G3DSA:3.40.50.300] (138-406)
  IPR027417 P-loop containing nucleoside triphosphate hydrolase [SSF52540] (142-405)
  IPR037359 Heparan sulfate sulfotransferase [PTHR10605] (19-405)

Radius of gyration: 29.2 Å; Cα contacts (8 Å, |Δi|>4): 896; chains: 2; bounding box: 70×42×88 Å